Protein 1URS (pdb70)

B-factor: mean 20.94, std 7.64, range [1.39, 60.78]

Organism: Alicyclobacillus acidocaldarius subsp. acidocaldarius (NCBI:txid1388)

Radius of gyration: 27.1 Å; Cα contacts (8 Å, |Δi|>4): 1471; chains: 2; bounding box: 54×72×72 Å

Sequence (731 aa):
QTITVWSWQTGPELQDVKQIAAQWAKAHGDKVIVVDQSSNPKGFQFYATAARTGKGPDVVFGMPHDNNGVFAEEGLMAPVPSGVLNTGLYAPNTIDAIKVNGTMYSVPVSVQVAAIYYNKKLVPQPPQTWAEFVKDANAHGFMYDQANLYFDYAIIGGYGGYVFKDNNGTLDPNNIGLDTPGAVQAYTLMRDMVSKYHWMTPSTNGSIAKAEFLAGKIGMYVSGPWDTADIEKAKIDFGVTPWPTLPNGKHATPFLGVITAFVNKESKTQAADWSLVQALTSAQAQQMYFRDSQQIPALLSVQRSSAVQSSPTFKAFVEQLRYAVPMPNIPQMQAVWQAMSILQNIIAGKVSPEQGAKDFVQNIQKTITVWSWQTGPELQDVKQIAAQWAKAHGDKVIVVDQSSNPKGFQFYATAARTGKGPDVVFGMPHDNNGVFAEEGLMAPVPSGVLNTGLYAPNTIDAIKVNGTMYSVPVSVQVAAIYYNKKLVPQPPQTWAEFVKDANAHGFMYDQANLYFDYAIIGGYGGYVFKDNNGTLDPNNIGLDTPGAVQAYTLMRDMVSKYHWMTPSTNGSIAKAEFLAGKIGMYVSGPWDTADIEKAKIDFGVTPWPTLPNGKHATPFLGVITAFVNKESKTQAADWSLVQALTSAQAQQMYFRDSQQIPALLSVQRSSAVQSSPTFKAFVEQLRYAVPMPNIPQMQAVWQAMSILQNIIAGKVSPEQGAKDFVQNIQK

Solvent-accessible surface area: 29955 Å² total

Structure (mmCIF, N/CA/C/O backbone):
data_1URS
#
_entry.id   1URS
#
_cell.length_a   49.180
_cell.length_b   70.530
_cell.length_c   104.060
_cell.angle_alpha   90.00
_cell.angle_beta   96.98
_cell.angle_gamma   90.00
#
_symmetry.space_group_name_H-M   'P 1 21 1'
#
loop_
_entity.id
_entity.type
_entity.pdbx_description
1 polymer 'MALTOSE-BINDING PROTEIN'
2 branched alpha-D-glucopyranose-(1-4)-alpha-D-glucopyranose-(1-4)-alpha-D-glucopyranose
3 water water
#
loop_
_atom_site.group_PDB
_atom_site.id
_atom_site.type_symbol
_atom_site.label_atom_id
_atom_site.label_alt_id
_atom_site.label_comp_id
_atom_site.label_asym_id
_atom_site.label_entity_id
_atom_site.label_seq_id
_atom_site.pdbx_PDB_ins_code
_atom_site.Cartn_x
_atom_site.Cartn_y
_atom_site.Cartn_z
_atom_site.occupancy
_atom_site.B_iso_or_equiv
_atom_site.auth_seq_id
_atom_site.auth_comp_id
_atom_site.auth_asym_id
_atom_site.auth_atom_id
_atom_site.pdbx_PDB_model_num
ATOM 1 N N . GLN A 1 30 ? 19.912 33.408 7.450 1.00 38.63 30 GLN A N 1
ATOM 2 C CA . GLN A 1 30 ? 19.532 33.399 8.891 1.00 37.57 30 GLN A CA 1
ATOM 3 C C . GLN A 1 30 ? 19.895 32.061 9.529 1.00 35.60 30 GLN A C 1
ATOM 4 O O . GLN A 1 30 ? 21.060 31.807 9.836 1.00 35.35 30 GLN A O 1
ATOM 10 N N . THR A 1 31 ? 18.893 31.207 9.722 1.00 32.57 31 THR A N 1
ATOM 11 C CA . THR A 1 31 ? 19.117 29.900 10.327 1.00 29.26 31 THR A CA 1
ATOM 12 C C . THR A 1 31 ? 18.291 28.795 9.677 1.00 26.35 31 THR A C 1
ATOM 13 O O . THR A 1 31 ? 17.144 29.004 9.286 1.00 25.93 31 THR A O 1
ATOM 17 N N . ILE A 1 32 ? 18.898 27.621 9.561 1.00 21.49 32 ILE A N 1
ATOM 18 C CA . ILE A 1 32 ? 18.239 26.450 9.001 1.00 18.82 32 ILE A CA 1
ATOM 19 C C .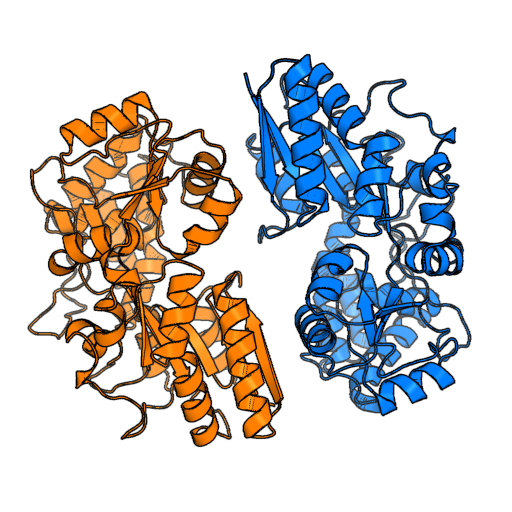 ILE A 1 32 ? 18.131 25.440 10.136 1.00 17.05 32 ILE A C 1
ATOM 20 O O . ILE A 1 32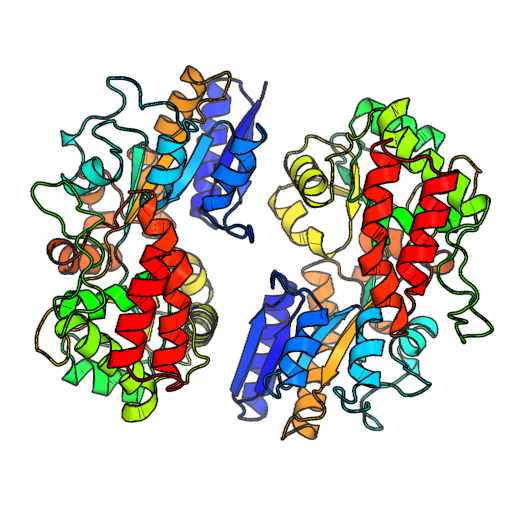 ? 19.105 25.185 10.837 1.00 17.39 32 ILE A O 1
ATOM 25 N N . THR A 1 33 ? 16.944 24.877 10.325 1.00 14.22 33 THR A N 1
ATOM 26 C CA . THR A 1 33 ? 16.741 23.912 11.394 1.00 14.64 33 THR A CA 1
ATOM 27 C C . THR A 1 33 ? 16.608 22.495 10.874 1.00 14.50 33 THR A C 1
ATOM 28 O O . THR A 1 33 ? 15.847 22.222 9.944 1.00 15.50 33 THR A O 1
ATOM 32 N N . VAL A 1 34 ? 17.379 21.606 11.484 1.00 13.43 34 VAL A N 1
ATOM 33 C CA . VAL A 1 34 ? 17.371 20.194 11.142 1.00 14.29 34 VAL A CA 1
ATOM 34 C C . VAL A 1 34 ? 16.848 19.405 12.335 1.00 13.65 34 VAL A C 1
ATOM 35 O O . VAL A 1 34 ? 17.275 19.631 13.466 1.00 15.31 34 VAL A O 1
ATOM 39 N N . TRP A 1 35 ? 15.904 18.504 12.093 1.00 13.75 35 TRP A N 1
ATOM 40 C CA . TRP A 1 35 ? 15.405 17.649 13.168 1.00 14.46 35 TRP A CA 1
ATOM 41 C C . TRP A 1 35 ? 15.963 16.271 12.881 1.00 14.72 35 TRP A C 1
ATOM 42 O O . TRP A 1 35 ? 15.723 15.713 11.806 1.00 14.98 35 TRP A O 1
ATOM 53 N N . SER A 1 36 ? 16.717 15.733 13.830 1.00 13.21 36 SER A N 1
ATOM 54 C CA . SER A 1 36 ? 17.303 14.412 13.669 1.00 14.11 36 SER A CA 1
ATOM 55 C C . SER A 1 36 ? 16.673 13.388 14.595 1.00 15.41 36 SER A C 1
ATOM 56 O O . SER A 1 36 ? 16.519 13.627 15.795 1.00 14.16 36 SER A O 1
ATOM 59 N N . TRP A 1 37 ? 16.304 12.243 14.037 1.00 14.76 37 TRP A N 1
ATOM 60 C CA . TRP A 1 37 ? 15.749 11.178 14.851 1.00 14.46 37 TRP A CA 1
ATOM 61 C C . TRP A 1 37 ? 16.845 10.165 15.166 1.00 16.36 37 TRP A C 1
ATOM 62 O O . TRP A 1 37 ? 16.590 9.110 15.746 1.00 16.73 37 TRP A O 1
ATOM 73 N N . GLN A 1 38 ? 18.069 10.493 14.765 1.00 15.79 38 GLN A N 1
ATOM 74 C CA . GLN A 1 38 ? 19.218 9.653 15.070 1.00 16.98 38 GLN A CA 1
ATOM 75 C C . GLN A 1 38 ? 19.946 10.417 16.171 1.00 19.07 38 GLN A C 1
ATOM 76 O O . GLN A 1 38 ? 20.064 11.644 16.112 1.00 20.06 38 GLN A O 1
ATOM 82 N N . THR A 1 39 ? 20.417 9.702 17.182 1.00 18.40 39 THR A N 1
ATOM 83 C CA . THR A 1 39 ? 21.096 10.341 18.299 1.00 20.12 39 THR A CA 1
ATOM 84 C C . THR A 1 39 ? 22.490 9.764 18.511 1.00 19.57 39 THR A C 1
ATOM 85 O O . THR A 1 39 ? 23.035 9.099 17.635 1.00 19.91 39 THR A O 1
ATOM 89 N N . GLY A 1 40 ? 23.069 10.041 19.674 1.00 19.87 40 GLY A N 1
ATOM 90 C CA . GLY A 1 40 ? 24.390 9.525 19.982 1.00 20.62 40 GLY A CA 1
ATOM 91 C C . GLY A 1 40 ? 25.482 9.994 19.041 1.00 20.31 40 GLY A C 1
ATOM 92 O O . GLY A 1 40 ? 25.439 11.123 18.543 1.00 21.22 40 GLY A O 1
ATOM 93 N N . PRO A 1 41 ? 26.484 9.141 18.777 1.00 20.27 41 PRO A N 1
ATOM 94 C CA . PRO A 1 41 ? 27.616 9.442 17.894 1.00 20.61 41 PRO A CA 1
ATOM 95 C C . PRO A 1 41 ? 27.213 9.928 16.508 1.00 20.24 41 PRO A C 1
ATOM 96 O O . PRO A 1 41 ? 27.842 10.835 15.961 1.00 19.84 41 PRO A O 1
ATOM 100 N N . GLU A 1 42 ? 26.165 9.336 15.937 1.00 19.01 42 GLU A N 1
ATOM 101 C CA . GLU A 1 42 ? 25.737 9.751 14.610 1.00 19.74 42 GLU A CA 1
ATOM 102 C C . GLU A 1 42 ? 25.261 11.198 14.624 1.00 19.45 42 GLU A C 1
ATOM 103 O O . GLU A 1 42 ? 25.507 11.942 13.673 1.00 18.02 42 GLU A O 1
ATOM 109 N N . LEU A 1 43 ? 24.580 11.595 15.697 1.00 19.29 43 LEU A N 1
ATOM 110 C CA . LEU A 1 43 ? 24.094 12.966 15.823 1.00 18.65 43 LEU A CA 1
ATOM 111 C C . LEU A 1 43 ? 25.290 13.906 15.919 1.00 18.90 43 LEU A C 1
ATOM 112 O O . LEU A 1 43 ? 25.270 15.011 15.374 1.00 17.99 43 LEU A O 1
ATOM 117 N N . GLN A 1 44 ? 26.332 13.471 16.620 1.00 19.24 44 GLN A N 1
ATOM 118 C CA . GLN A 1 44 ? 27.526 14.294 16.746 1.00 20.31 44 GLN A CA 1
ATOM 119 C C . GLN A 1 44 ? 28.102 14.530 15.358 1.00 19.16 44 GLN A C 1
ATOM 120 O O . GLN A 1 44 ? 28.531 15.639 15.044 1.00 18.65 44 GLN A O 1
ATOM 126 N N . ASP A 1 45 ? 28.101 13.488 14.525 1.00 18.46 45 ASP A N 1
ATOM 127 C CA . ASP A 1 45 ? 28.619 13.604 13.165 1.00 18.52 45 ASP A CA 1
ATOM 128 C C . ASP A 1 45 ? 27.754 14.547 12.338 1.00 17.39 45 ASP A C 1
ATOM 129 O O . ASP A 1 45 ? 28.268 15.348 11.557 1.00 15.08 45 ASP A O 1
ATOM 134 N N . VAL A 1 46 ? 26.439 14.438 12.497 1.00 15.54 46 VAL A N 1
ATOM 135 C CA . VAL A 1 46 ? 25.516 15.304 11.773 1.00 15.45 46 VAL A CA 1
ATOM 136 C C . VAL A 1 46 ? 25.821 16.759 12.138 1.00 15.62 46 VAL A C 1
ATOM 137 O O . VAL A 1 46 ? 25.863 17.630 11.273 1.00 15.36 46 VAL A O 1
ATOM 141 N N . LYS A 1 47 ? 26.042 17.019 13.422 1.00 16.40 47 LYS A N 1
ATOM 142 C CA . LYS A 1 47 ? 26.343 18.378 13.866 1.00 16.00 47 LYS A CA 1
ATOM 143 C C . LYS A 1 47 ? 27.667 18.868 13.295 1.00 16.39 47 LYS A C 1
ATOM 144 O O . LYS A 1 47 ? 27.796 20.032 12.904 1.00 16.28 47 LYS A O 1
ATOM 150 N N . GLN A 1 48 ? 28.649 17.978 13.238 1.00 15.34 48 GLN A N 1
ATOM 151 C CA . GLN A 1 48 ? 29.960 18.319 12.706 1.00 16.19 48 GLN A CA 1
ATOM 152 C C . GLN A 1 48 ? 29.854 18.666 11.221 1.00 14.78 48 GLN A C 1
ATOM 153 O O . GLN A 1 48 ? 30.384 19.678 10.772 1.00 15.65 48 GLN A O 1
ATOM 159 N N . ILE A 1 49 ? 29.154 17.824 10.465 1.00 14.56 49 ILE A N 1
ATOM 160 C CA . ILE A 1 49 ? 28.974 18.044 9.035 1.00 14.27 49 ILE A CA 1
ATOM 161 C C . ILE A 1 49 ? 28.189 19.324 8.776 1.00 14.83 49 ILE A C 1
ATOM 162 O O . ILE A 1 49 ? 28.529 20.093 7.876 1.00 14.44 49 ILE A O 1
ATOM 167 N N . ALA A 1 50 ? 27.139 19.545 9.561 1.00 13.68 50 ALA A N 1
ATOM 168 C CA . ALA A 1 50 ? 26.313 20.740 9.409 1.00 14.91 50 ALA A CA 1
ATOM 169 C C . ALA A 1 50 ? 27.127 22.004 9.680 1.00 15.70 50 ALA A C 1
ATOM 170 O O . ALA A 1 50 ? 26.967 23.016 8.992 1.00 15.17 50 ALA A O 1
ATOM 172 N N . ALA A 1 51 ? 28.005 21.947 10.677 1.00 15.19 51 ALA A N 1
ATOM 173 C CA . ALA A 1 51 ? 28.832 23.105 11.010 1.00 14.34 51 ALA A CA 1
ATOM 174 C C . ALA A 1 51 ? 29.804 23.397 9.870 1.00 15.05 51 ALA A C 1
ATOM 175 O O . ALA A 1 51 ? 30.058 24.556 9.537 1.00 15.51 51 ALA A O 1
ATOM 177 N N . GLN A 1 52 ? 30.337 22.342 9.262 1.00 16.27 52 GLN A N 1
ATOM 178 C CA . GLN A 1 52 ? 31.267 22.486 8.149 1.00 17.26 52 GLN A CA 1
ATOM 179 C C . GLN A 1 52 ? 30.535 23.090 6.949 1.00 16.75 52 GLN A C 1
ATOM 180 O O . GLN A 1 52 ? 31.104 23.888 6.195 1.00 16.59 52 GLN A O 1
ATOM 186 N N . TRP A 1 53 ? 29.272 22.703 6.782 1.00 14.42 53 TRP A N 1
ATOM 187 C CA . TRP A 1 53 ? 28.436 23.201 5.693 1.00 14.70 53 TRP A CA 1
ATOM 188 C C . TRP A 1 53 ? 28.175 24.694 5.917 1.00 15.48 53 TRP A C 1
ATOM 189 O O . TRP A 1 53 ? 28.303 25.502 4.995 1.00 15.12 53 TRP A O 1
ATOM 200 N N . ALA A 1 54 ? 27.819 25.053 7.146 1.00 15.41 54 ALA A N 1
ATOM 201 C CA . ALA A 1 54 ? 27.530 26.444 7.489 1.00 16.52 54 ALA A CA 1
ATOM 202 C C . ALA A 1 54 ? 28.756 27.335 7.311 1.00 17.40 54 ALA A C 1
ATOM 203 O O . ALA A 1 54 ? 28.632 28.527 7.026 1.00 17.21 54 ALA A O 1
ATOM 205 N N . LYS A 1 55 ? 29.939 26.758 7.479 1.00 17.88 55 LYS A N 1
ATOM 206 C CA . LYS A 1 55 ? 31.177 27.515 7.331 1.00 20.69 55 LYS A CA 1
ATOM 207 C C . LYS A 1 55 ? 31.299 28.035 5.901 1.00 19.49 55 LYS A C 1
ATOM 208 O O . LYS A 1 55 ? 31.840 29.119 5.662 1.00 20.76 55 LYS A O 1
ATOM 214 N N . ALA A 1 56 ? 30.782 27.260 4.954 1.00 17.58 56 ALA A N 1
ATOM 215 C CA . ALA A 1 56 ? 30.831 27.627 3.547 1.00 16.68 56 ALA A CA 1
ATOM 216 C C . ALA A 1 56 ? 29.608 28.423 3.098 1.00 15.30 56 ALA A C 1
ATOM 217 O O . ALA A 1 56 ? 29.728 29.385 2.337 1.00 16.68 56 ALA A O 1
ATOM 219 N N . HIS A 1 57 ? 28.434 28.037 3.582 1.00 13.78 57 HIS A N 1
ATOM 220 C CA . HIS A 1 57 ? 27.194 28.690 3.174 1.00 13.81 57 HIS A CA 1
ATOM 221 C C . HIS A 1 57 ? 26.769 29.916 3.973 1.00 14.97 57 HIS A C 1
ATOM 222 O O . HIS A 1 57 ? 26.004 30.743 3.471 1.00 15.25 57 HIS A O 1
ATOM 229 N N . GLY A 1 58 ? 27.249 30.026 5.209 1.00 14.77 58 GLY A N 1
ATOM 230 C CA . GLY A 1 58 ? 26.923 31.182 6.028 1.00 17.22 58 GLY A CA 1
ATOM 231 C C . GLY A 1 58 ? 25.692 31.056 6.905 1.00 20.20 58 GLY A C 1
ATOM 232 O O . GLY A 1 58 ? 25.603 31.700 7.951 1.00 21.39 58 GLY A O 1
ATOM 233 N N . ASP A 1 59 ? 24.739 30.236 6.477 1.00 23.95 59 ASP A N 1
ATOM 234 C CA . ASP A 1 59 ? 23.505 30.029 7.225 1.00 27.60 59 ASP A CA 1
ATOM 235 C C . ASP A 1 59 ? 23.804 29.239 8.493 1.00 28.36 59 ASP A C 1
ATOM 236 O O . ASP A 1 59 ? 24.460 28.199 8.439 1.00 30.59 59 ASP A O 1
ATOM 241 N N . LYS A 1 60 ? 23.328 29.733 9.632 1.00 28.32 60 LYS A N 1
ATOM 242 C CA . LYS A 1 60 ? 23.538 29.050 10.903 1.00 27.02 60 LYS A CA 1
ATOM 243 C C . LYS A 1 60 ? 22.620 27.829 10.936 1.00 24.11 60 LYS A C 1
ATOM 244 O O . LYS A 1 60 ? 21.425 27.945 10.670 1.00 26.34 60 LYS A O 1
ATOM 250 N N . VAL A 1 61 ? 23.171 26.660 11.251 1.00 21.22 61 VAL A N 1
ATOM 251 C CA . VAL A 1 61 ? 22.360 25.446 11.287 1.00 19.64 61 VAL A CA 1
ATOM 252 C C . VAL A 1 61 ? 22.113 24.950 12.707 1.00 18.74 61 VAL A C 1
ATOM 253 O O . VAL A 1 61 ? 23.047 24.754 13.482 1.00 20.06 61 VAL A O 1
ATOM 257 N N . ILE A 1 62 ? 20.840 24.760 13.035 1.00 17.02 62 ILE A N 1
ATOM 258 C CA . ILE A 1 62 ? 20.431 24.265 14.341 1.00 17.72 62 ILE A CA 1
ATOM 259 C C . ILE A 1 62 ? 20.015 22.812 14.159 1.00 17.76 62 ILE A C 1
ATOM 260 O O . ILE A 1 62 ? 19.184 22.511 13.308 1.00 17.35 62 ILE A O 1
ATOM 265 N N . VAL A 1 63 ? 20.603 21.917 14.945 1.00 16.72 63 VAL A N 1
ATOM 266 C CA . VAL A 1 63 ? 20.269 20.500 14.860 1.00 16.91 63 VAL A CA 1
ATOM 267 C C . VAL A 1 63 ? 19.582 20.088 16.153 1.00 16.90 63 VAL A C 1
ATOM 268 O O . VAL A 1 63 ? 20.173 20.170 17.233 1.00 19.87 63 VAL A O 1
ATOM 272 N N . VAL A 1 64 ? 18.329 19.660 16.032 1.00 16.68 64 VAL A N 1
ATOM 273 C CA . VAL A 1 64 ? 17.523 19.246 17.174 1.00 16.66 64 VAL A CA 1
ATOM 274 C C . VAL A 1 64 ? 17.402 17.725 17.248 1.00 16.73 64 VAL A C 1
ATOM 275 O O . VAL A 1 64 ? 17.119 17.077 16.242 1.00 15.87 64 VAL A O 1
ATOM 279 N N . ASP A 1 65 ? 17.613 17.164 18.437 1.00 16.92 65 ASP A N 1
ATOM 280 C CA . ASP A 1 65 ? 17.510 15.717 18.643 1.00 16.83 65 ASP A CA 1
ATOM 281 C C . ASP A 1 65 ? 16.063 15.359 18.992 1.00 17.32 65 ASP A C 1
ATOM 282 O O . ASP A 1 65 ? 15.583 15.676 20.083 1.00 19.53 65 ASP A O 1
ATOM 287 N N . GLN A 1 66 ? 15.368 14.705 18.064 1.00 16.78 66 GLN A N 1
ATOM 288 C CA . GLN A 1 66 ? 13.973 14.314 18.275 1.00 17.75 66 GLN A CA 1
ATOM 289 C C . GLN A 1 66 ? 13.830 12.825 18.574 1.00 18.32 66 GLN A C 1
ATOM 290 O O . GLN A 1 66 ? 12.713 12.312 18.660 1.00 19.63 66 GLN A O 1
ATOM 296 N N . SER A 1 67 ? 14.954 12.139 18.745 1.00 18.77 67 SER A N 1
ATOM 297 C CA . SER A 1 67 ? 14.933 10.697 18.988 1.00 21.44 67 SER A CA 1
ATOM 298 C C . SER A 1 67 ? 14.127 10.250 20.205 1.00 24.46 67 SER A C 1
ATOM 299 O O . SER A 1 67 ? 13.629 9.124 20.238 1.00 26.54 67 SER A O 1
ATOM 302 N N . SER A 1 68 ? 13.994 11.123 21.198 1.00 26.16 68 SER A N 1
ATOM 303 C CA . SER A 1 68 ? 13.255 10.781 22.410 1.00 28.41 68 SER A CA 1
ATOM 304 C C . SER A 1 68 ? 11.887 11.442 22.512 1.00 27.98 68 SER A C 1
ATOM 305 O O . SER A 1 68 ? 11.212 11.323 23.536 1.00 28.78 68 SER A O 1
ATOM 308 N N . ASN A 1 69 ? 11.475 12.135 21.455 1.00 28.22 69 ASN A N 1
ATOM 309 C CA . ASN A 1 69 ? 10.179 12.801 21.452 1.00 27.63 69 ASN A CA 1
ATOM 310 C C . ASN A 1 69 ? 9.084 11.757 21.664 1.00 28.17 69 ASN A C 1
ATOM 311 O O . ASN A 1 69 ? 9.018 10.758 20.949 1.00 26.24 69 ASN A O 1
ATOM 316 N N . PRO A 1 70 ? 8.203 11.981 22.652 1.00 28.91 70 PRO A N 1
ATOM 317 C CA . PRO A 1 70 ? 7.119 11.037 22.938 1.00 29.19 70 PRO A CA 1
ATOM 318 C C . PRO A 1 70 ? 6.152 10.822 21.774 1.00 28.58 70 PRO A C 1
ATOM 319 O O . PRO A 1 70 ? 5.523 9.768 21.675 1.00 28.60 70 PRO A O 1
ATOM 323 N N . LYS A 1 71 ? 6.036 11.818 20.900 1.00 27.82 71 LYS A N 1
ATOM 324 C CA . LYS A 1 71 ? 5.142 11.727 19.749 1.00 27.76 71 LYS A CA 1
ATOM 325 C C . LYS A 1 71 ? 5.688 10.817 18.648 1.00 26.13 71 LYS A C 1
ATOM 326 O O . LYS A 1 71 ? 5.004 10.561 17.656 1.00 27.16 71 LYS A O 1
ATOM 332 N N . GLY A 1 72 ? 6.920 10.344 18.825 1.00 23.97 72 GLY A N 1
ATOM 333 C CA . GLY A 1 72 ? 7.531 9.449 17.855 1.00 21.90 72 GLY A CA 1
ATOM 334 C C . GLY A 1 72 ? 7.918 10.051 16.514 1.00 18.33 72 GLY A C 1
ATOM 335 O O . GLY A 1 72 ? 8.021 11.267 16.360 1.00 19.09 72 GLY A O 1
ATOM 336 N N . PHE A 1 73 ? 8.137 9.179 15.535 1.00 16.90 73 PHE A N 1
ATOM 337 C CA . PHE A 1 73 ? 8.519 9.608 14.195 1.00 15.25 73 PHE A CA 1
ATOM 338 C C . PHE A 1 73 ? 7.450 10.474 13.541 1.00 14.83 73 PHE A C 1
ATOM 339 O O . PHE A 1 73 ? 7.765 11.398 12.793 1.00 14.68 73 PHE A O 1
ATOM 347 N N . GLN A 1 74 ? 6.184 10.178 13.818 1.00 16.00 74 GLN A N 1
ATOM 348 C CA . GLN A 1 74 ? 5.098 10.943 13.219 1.00 17.06 74 GLN A CA 1
ATOM 349 C C . GLN A 1 74 ? 4.961 12.356 13.768 1.00 17.98 74 GLN A C 1
ATOM 350 O O . GLN A 1 74 ? 4.108 13.122 13.309 1.00 17.87 74 GLN A O 1
ATOM 356 N N . PHE A 1 75 ? 5.805 12.713 14.733 1.00 18.71 75 PHE A N 1
ATOM 357 C CA . PHE A 1 75 ? 5.753 14.056 15.290 1.00 18.82 75 PHE A CA 1
ATOM 358 C C . PHE A 1 75 ? 6.022 15.066 14.180 1.00 18.85 75 PHE A C 1
ATOM 359 O O . PHE A 1 75 ? 5.555 16.201 14.242 1.00 19.37 75 PHE A O 1
ATOM 367 N N . TYR A 1 76 ? 6.782 14.662 13.161 1.00 17.09 76 TYR A N 1
ATOM 368 C CA . TYR A 1 76 ? 7.047 15.580 12.060 1.00 15.44 76 TYR A CA 1
ATOM 369 C C . TYR A 1 76 ? 5.730 16.082 11.464 1.00 17.26 76 TYR A C 1
ATOM 370 O O . TYR A 1 76 ? 5.578 17.276 11.193 1.00 17.75 76 TYR A O 1
ATOM 379 N N . ALA A 1 77 ? 4.785 15.168 11.255 1.00 17.66 77 ALA A N 1
ATOM 380 C CA . ALA A 1 77 ? 3.484 15.520 10.688 1.00 19.19 77 ALA A CA 1
ATOM 381 C C . ALA A 1 77 ? 2.730 16.432 11.649 1.00 20.66 77 ALA A C 1
ATOM 382 O O . ALA A 1 77 ? 2.155 17.440 11.242 1.00 21.71 77 ALA A O 1
ATOM 384 N N . THR A 1 78 ? 2.739 16.073 12.926 1.00 21.26 78 THR A N 1
ATOM 385 C CA . THR A 1 78 ? 2.071 16.870 13.946 1.00 23.43 78 THR A CA 1
ATOM 386 C C . THR A 1 78 ? 2.545 18.319 13.863 1.00 23.33 78 THR A C 1
ATOM 387 O O . THR A 1 78 ? 1.735 19.247 13.800 1.00 24.60 78 THR A O 1
ATOM 391 N N . ALA A 1 79 ? 3.862 18.507 13.845 1.00 21.98 79 ALA A N 1
ATOM 392 C CA . ALA A 1 79 ? 4.446 19.842 13.783 1.00 22.43 79 ALA A CA 1
ATOM 393 C C . ALA A 1 79 ? 4.234 20.526 12.440 1.00 23.27 79 ALA A C 1
ATOM 394 O O . ALA A 1 79 ? 3.806 21.678 12.384 1.00 23.64 79 ALA A O 1
ATOM 396 N N . ALA A 1 80 ? 4.542 19.822 11.357 1.00 23.11 80 ALA A N 1
ATOM 397 C CA . ALA A 1 80 ? 4.393 20.388 10.023 1.00 24.62 80 ALA A CA 1
ATOM 398 C C . ALA A 1 80 ? 2.956 20.806 9.723 1.00 25.80 80 ALA A C 1
ATOM 399 O O . ALA A 1 80 ? 2.729 21.809 9.048 1.00 26.62 80 ALA A O 1
ATOM 401 N N . ARG A 1 81 ? 1.990 20.041 10.227 1.00 26.16 81 ARG A N 1
ATOM 402 C CA . ARG A 1 81 ? 0.572 20.340 10.010 1.00 28.32 81 ARG A CA 1
ATOM 403 C C . ARG A 1 81 ? 0.174 21.725 10.511 1.00 29.18 81 ARG A C 1
ATOM 404 O O . ARG A 1 81 ? -0.758 22.335 9.988 1.00 29.83 81 ARG A O 1
ATOM 412 N N . THR A 1 82 ? 0.874 22.215 11.528 1.00 29.91 82 THR A N 1
ATOM 413 C CA . THR A 1 82 ? 0.568 23.527 12.090 1.00 30.30 82 THR A CA 1
ATOM 414 C C . THR A 1 82 ? 1.582 24.573 11.644 1.00 30.08 82 THR A C 1
ATOM 415 O O . THR A 1 82 ? 1.591 25.697 12.147 1.00 30.49 82 THR A O 1
ATOM 419 N N . GLY A 1 83 ? 2.438 24.193 10.700 1.00 29.07 83 GLY A N 1
ATOM 420 C CA . GLY A 1 83 ? 3.445 25.110 10.199 1.00 28.00 83 GLY A CA 1
ATOM 421 C C . GLY A 1 83 ? 4.594 25.347 11.161 1.00 27.49 83 GLY A C 1
ATOM 422 O O . GLY A 1 83 ? 5.278 26.368 11.077 1.00 27.39 83 GLY A O 1
ATOM 423 N N . LYS A 1 84 ? 4.823 24.403 12.069 1.00 25.87 84 LYS A N 1
ATOM 424 C CA . LYS A 1 84 ? 5.899 24.535 13.043 1.00 26.51 84 LYS A CA 1
ATOM 425 C C . LYS A 1 84 ? 6.981 23.475 12.856 1.00 25.07 84 LYS A C 1
ATOM 426 O O . LYS A 1 84 ? 7.709 23.146 13.793 1.00 23.96 84 LYS A O 1
ATOM 432 N N . GLY A 1 85 ? 7.088 22.947 11.641 1.00 22.84 85 GLY A N 1
ATOM 433 C CA . GLY A 1 85 ? 8.090 21.933 11.377 1.00 21.51 85 GLY A CA 1
ATOM 434 C C . GLY A 1 85 ? 9.457 22.512 11.062 1.00 19.38 85 GLY A C 1
ATOM 435 O O . GLY A 1 85 ? 9.609 23.724 10.899 1.00 20.30 85 GLY A O 1
ATOM 436 N N . PRO A 1 86 ? 10.485 21.659 10.975 1.00 17.88 86 PRO A N 1
ATOM 437 C CA . PRO A 1 86 ? 11.851 22.084 10.674 1.00 16.38 86 PRO A CA 1
ATOM 438 C C . PRO A 1 86 ? 12.025 22.287 9.169 1.00 15.78 86 PRO A C 1
ATOM 439 O O . PRO A 1 86 ? 11.112 22.019 8.393 1.00 15.81 86 PRO A O 1
ATOM 443 N N . ASP A 1 87 ? 13.194 22.764 8.758 1.00 15.16 87 ASP A N 1
ATOM 444 C CA . ASP A 1 87 ? 13.464 22.940 7.332 1.00 14.17 87 ASP A CA 1
ATOM 445 C C . ASP A 1 87 ? 13.859 21.581 6.755 1.00 14.45 87 ASP A C 1
ATOM 446 O O . ASP A 1 87 ? 13.453 21.210 5.651 1.00 12.83 87 ASP A O 1
ATOM 451 N N . VAL A 1 88 ? 14.644 20.844 7.534 1.00 13.03 88 VAL A N 1
ATOM 452 C CA . VAL A 1 88 ? 15.167 19.547 7.122 1.00 12.67 88 VAL A CA 1
ATOM 453 C C . VAL A 1 88 ? 14.975 18.469 8.176 1.00 12.37 88 VAL A C 1
ATOM 454 O O . VAL A 1 88 ? 15.067 18.735 9.372 1.00 12.19 88 VAL A O 1
ATOM 458 N N . VAL A 1 89 ? 14.702 17.249 7.722 1.00 12.13 89 VAL A N 1
ATOM 459 C CA . VAL A 1 89 ? 14.570 16.114 8.622 1.00 10.70 89 VAL A CA 1
ATOM 460 C C . VAL A 1 89 ? 15.678 15.126 8.270 1.00 10.98 89 VAL A C 1
ATOM 461 O O . VAL A 1 89 ? 15.929 14.843 7.090 1.00 11.07 89 VAL A O 1
ATOM 465 N N . PHE A 1 90 ? 16.355 14.626 9.299 1.00 12.02 90 PHE A N 1
ATOM 466 C CA . PHE A 1 90 ? 17.423 13.649 9.120 1.00 11.48 90 PHE A CA 1
ATOM 467 C C . PHE A 1 90 ? 17.174 12.432 10.002 1.00 13.25 90 PHE A C 1
ATOM 468 O O . PHE A 1 90 ? 16.798 12.563 11.167 1.00 12.94 90 PHE A O 1
ATOM 476 N N . GLY A 1 91 ? 17.376 11.249 9.434 1.00 11.05 91 GLY A N 1
ATOM 477 C CA . GLY A 1 91 ? 17.229 10.022 10.199 1.00 11.06 91 GLY A CA 1
ATOM 478 C C . GLY A 1 91 ? 15.831 9.463 10.365 1.00 10.83 91 GLY A C 1
ATOM 479 O O . GLY A 1 91 ? 15.542 8.797 11.360 1.00 12.94 91 GLY A O 1
ATOM 480 N N . MET A 1 92 ? 14.976 9.696 9.376 1.00 10.63 92 MET A N 1
ATOM 481 C CA . MET A 1 92 ? 13.595 9.232 9.423 1.00 11.38 92 MET A CA 1
ATOM 482 C C . MET A 1 92 ? 13.400 7.890 8.716 1.0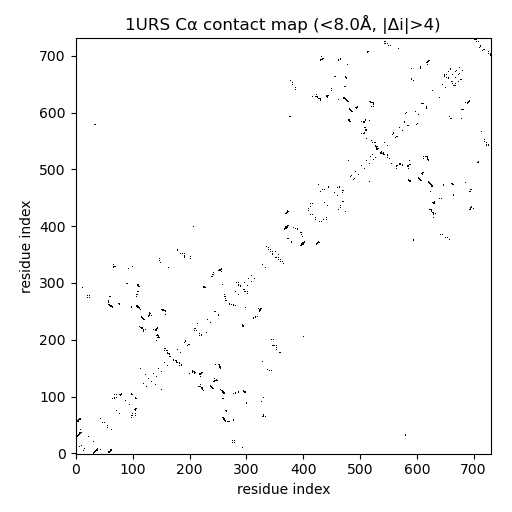0 10.28 92 MET A C 1
ATOM 483 O O . MET A 1 92 ? 13.726 7.764 7.537 1.00 10.39 92 MET A O 1
ATOM 488 N N . PRO A 1 93 ? 12.893 6.869 9.433 1.00 9.76 93 PRO A N 1
ATOM 489 C CA . PRO A 1 93 ? 12.671 5.562 8.790 1.00 10.16 93 PRO A CA 1
ATOM 490 C C . PRO A 1 93 ? 11.655 5.779 7.668 1.00 10.21 93 PRO A C 1
ATOM 491 O O . PRO A 1 93 ? 10.637 6.448 7.865 1.00 10.17 93 PRO A O 1
ATOM 495 N N . HIS A 1 94 ? 11.919 5.176 6.512 1.00 10.55 94 HIS A N 1
ATOM 496 C CA . HIS A 1 94 ? 11.115 5.377 5.311 1.00 11.00 94 HIS A CA 1
ATOM 497 C C . HIS A 1 94 ? 9.621 5.101 5.335 1.00 10.97 94 HIS A C 1
ATOM 498 O O . HIS A 1 94 ? 8.875 5.720 4.579 1.00 12.25 94 HIS A O 1
ATOM 505 N N . ASP A 1 95 ? 9.179 4.198 6.198 1.00 10.45 95 ASP A N 1
ATOM 506 C CA . ASP A 1 95 ? 7.757 3.880 6.238 1.00 12.20 95 ASP A CA 1
ATOM 507 C C . ASP A 1 95 ? 6.914 5.099 6.574 1.00 12.50 95 ASP A C 1
ATOM 508 O O . ASP A 1 95 ? 5.794 5.236 6.092 1.00 14.06 95 ASP A O 1
ATOM 513 N N . ASN A 1 96 ? 7.464 5.991 7.390 1.00 11.76 96 ASN A N 1
ATOM 514 C CA . ASN A 1 96 ? 6.754 7.189 7.824 1.00 12.10 96 ASN A CA 1
ATOM 515 C C . ASN A 1 96 ? 6.455 8.214 6.747 1.00 12.87 96 ASN A C 1
ATOM 516 O O . ASN A 1 96 ? 5.471 8.954 6.838 1.00 12.26 96 ASN A O 1
ATOM 521 N N . ASN A 1 97 ? 7.297 8.260 5.723 1.00 12.41 97 ASN A N 1
ATOM 522 C CA . ASN A 1 97 ? 7.139 9.262 4.682 1.00 12.57 97 ASN A CA 1
ATOM 523 C C . ASN A 1 97 ? 5.889 9.180 3.824 1.00 13.17 97 ASN A C 1
ATOM 524 O O . ASN A 1 97 ? 5.535 10.157 3.168 1.00 13.31 97 ASN A O 1
ATOM 529 N N . GLY A 1 98 ? 5.224 8.029 3.816 1.00 12.84 98 GLY A N 1
ATOM 530 C CA . GLY A 1 98 ? 3.995 7.916 3.043 1.00 14.27 98 GLY A CA 1
ATOM 531 C C . GLY A 1 98 ? 2.961 8.909 3.551 1.00 15.64 98 GLY A C 1
ATOM 532 O O . GLY A 1 98 ? 2.254 9.548 2.763 1.00 15.95 98 GLY A O 1
ATOM 533 N N . VAL A 1 99 ? 2.875 9.048 4.869 1.00 15.42 99 VAL A N 1
ATOM 534 C CA . VAL A 1 99 ? 1.939 9.985 5.480 1.00 14.40 99 VAL A CA 1
ATOM 535 C C . VAL A 1 99 ? 2.328 11.417 5.117 1.00 15.23 99 VAL A C 1
ATOM 536 O O . VAL A 1 99 ? 1.502 12.182 4.611 1.00 15.61 99 VAL A O 1
ATOM 540 N N . PHE A 1 100 ? 3.583 11.772 5.379 1.00 14.24 100 PHE A N 1
ATOM 541 C CA . PHE A 1 100 ? 4.079 13.117 5.103 1.00 13.92 100 PHE A CA 1
ATOM 542 C C . PHE A 1 100 ? 3.873 13.531 3.645 1.00 14.45 100 PHE A C 1
ATOM 543 O O . PHE A 1 100 ? 3.436 14.646 3.371 1.00 14.46 100 PHE A O 1
ATOM 551 N N . ALA A 1 101 ? 4.188 12.638 2.712 1.00 13.51 101 ALA A N 1
ATOM 552 C CA . ALA A 1 101 ? 4.047 12.937 1.292 1.00 15.57 101 ALA A CA 1
ATOM 553 C C . ALA A 1 101 ? 2.583 13.131 0.917 1.00 17.56 101 ALA A C 1
ATOM 554 O O . ALA A 1 101 ? 2.234 14.080 0.216 1.00 17.73 101 ALA A O 1
ATOM 556 N N . GLU A 1 102 ? 1.738 12.219 1.387 1.00 18.27 102 GLU A N 1
ATOM 557 C CA . GLU A 1 102 ? 0.304 12.273 1.119 1.00 22.58 102 GLU A CA 1
ATOM 558 C C . GLU A 1 102 ? -0.308 13.595 1.562 1.00 20.73 102 GLU A C 1
ATOM 559 O O . GLU A 1 102 ? -1.189 14.137 0.887 1.00 22.84 102 GLU A O 1
ATOM 565 N N . GLU A 1 103 ? 0.155 14.114 2.695 1.00 19.38 103 GLU A N 1
ATOM 566 C CA . GLU A 1 103 ? -0.374 15.366 3.216 1.00 20.81 103 GLU A CA 1
ATOM 567 C C . GLU A 1 103 ? 0.300 16.614 2.653 1.00 20.19 103 GLU A C 1
ATOM 568 O O . GLU A 1 103 ? -0.016 17.731 3.060 1.00 21.00 103 GLU A O 1
ATOM 574 N N . GLY A 1 104 ? 1.217 16.416 1.708 1.00 19.08 104 GLY A N 1
ATOM 575 C CA . GLY A 1 104 ? 1.915 17.528 1.081 1.00 17.91 104 GLY A CA 1
ATOM 576 C C . GLY A 1 104 ? 2.922 18.242 1.965 1.00 17.06 104 GLY A C 1
ATOM 577 O O . GLY A 1 104 ? 3.167 19.438 1.790 1.00 18.67 104 GLY A O 1
ATOM 578 N N . LEU A 1 105 ? 3.532 17.512 2.892 1.00 14.99 105 LEU A N 1
ATOM 579 C CA . LEU A 1 105 ? 4.497 18.101 3.813 1.00 14.04 105 LEU A CA 1
ATOM 580 C C . LEU A 1 105 ? 5.943 17.930 3.365 1.00 12.94 105 LEU A C 1
ATOM 581 O O . LEU A 1 105 ? 6.856 18.410 4.035 1.00 13.83 105 LEU A O 1
ATOM 586 N N . MET A 1 106 ? 6.148 17.258 2.236 1.00 12.34 106 MET A N 1
ATOM 587 C CA . MET A 1 106 ? 7.502 17.007 1.735 1.00 11.48 106 MET A CA 1
ATOM 588 C C . MET A 1 106 ? 7.755 17.603 0.361 1.00 11.54 106 MET A C 1
ATOM 589 O O . MET A 1 106 ? 6.918 17.502 -0.538 1.00 14.57 106 MET A O 1
ATOM 594 N N . ALA A 1 107 ? 8.922 18.211 0.188 1.00 11.91 107 ALA A N 1
ATOM 595 C CA . ALA A 1 107 ? 9.276 18.756 -1.109 1.00 11.70 107 ALA A CA 1
ATOM 596 C C . ALA A 1 107 ? 9.818 17.585 -1.927 1.00 12.88 107 ALA A C 1
ATOM 597 O O . ALA A 1 107 ? 10.646 16.822 -1.443 1.00 12.56 107 ALA A O 1
ATOM 599 N N . PRO A 1 108 ? 9.334 17.402 -3.162 1.00 12.56 108 PRO A N 1
ATOM 600 C CA . PRO A 1 108 ? 9.859 16.285 -3.956 1.00 13.14 108 PRO A CA 1
ATOM 601 C C . PRO A 1 108 ? 11.370 16.468 -4.159 1.00 13.31 108 PRO A C 1
ATOM 602 O O . PRO A 1 108 ? 11.858 17.598 -4.233 1.00 12.68 108 PRO A O 1
ATOM 606 N N . VAL A 1 109 ? 12.110 15.366 -4.237 1.00 11.91 109 VAL A N 1
ATOM 607 C CA . VAL A 1 109 ? 13.549 15.448 -4.456 1.00 12.22 109 VAL A CA 1
ATOM 608 C C . VAL A 1 109 ? 13.785 16.082 -5.830 1.00 14.21 109 VAL A C 1
ATOM 609 O O . VAL A 1 109 ? 13.233 15.630 -6.833 1.00 14.52 109 VAL A O 1
ATOM 613 N N . PRO A 1 110 ? 14.604 17.144 -5.895 1.00 15.19 110 PRO A N 1
ATOM 614 C CA . PRO A 1 110 ? 14.864 17.787 -7.187 1.00 16.82 110 PRO A CA 1
ATOM 615 C C . PRO A 1 110 ? 15.526 16.834 -8.172 1.00 19.62 110 PRO A C 1
ATOM 616 O O . PRO A 1 110 ? 16.290 15.950 -7.784 1.00 19.29 110 PRO A O 1
ATOM 620 N N . SER A 1 111 ? 15.231 17.022 -9.452 1.00 22.70 111 SER A N 1
ATOM 621 C CA . SER A 1 111 ? 15.799 16.175 -10.490 1.00 26.52 111 SER A CA 1
ATOM 622 C C . SER A 1 111 ? 17.320 16.154 -10.377 1.00 26.45 111 SER A C 1
ATOM 623 O O . SER A 1 111 ? 17.949 17.186 -10.166 1.00 27.38 111 SER A O 1
ATOM 626 N N . GLY A 1 112 ? 17.906 14.968 -10.493 1.00 28.12 112 GLY A N 1
ATOM 627 C CA . GLY A 1 112 ? 19.353 14.860 -10.418 1.00 28.40 112 GLY A CA 1
ATOM 628 C C . GLY A 1 112 ? 19.967 14.556 -9.062 1.00 28.43 112 GLY A C 1
ATOM 629 O O . GLY A 1 112 ? 20.976 13.853 -8.992 1.00 29.14 112 GLY A O 1
ATOM 630 N N . VAL A 1 113 ? 19.382 15.084 -7.989 1.00 25.95 113 VAL A N 1
ATOM 631 C CA . VAL A 1 113 ? 19.905 14.858 -6.642 1.00 25.28 113 VAL A CA 1
ATOM 632 C C . VAL A 1 113 ? 20.126 13.371 -6.357 1.00 23.13 113 VAL A C 1
ATOM 633 O O . VAL A 1 113 ? 21.065 12.995 -5.655 1.00 25.80 113 VAL A O 1
ATOM 637 N N . LEU A 1 114 ? 19.267 12.525 -6.911 1.00 21.98 114 LEU A N 1
ATOM 638 C CA . LEU A 1 114 ? 19.390 11.089 -6.707 1.00 20.83 114 LEU A CA 1
ATOM 639 C C . LEU A 1 114 ? 19.710 10.315 -7.973 1.00 21.50 114 LEU A C 1
ATOM 640 O O . LEU A 1 114 ? 19.078 10.511 -9.008 1.00 23.11 114 LEU A O 1
ATOM 645 N N . ASN A 1 115 ? 20.702 9.439 -7.874 1.00 20.87 115 ASN A N 1
ATOM 646 C CA . ASN A 1 115 ? 21.091 8.580 -8.981 1.00 21.77 115 ASN A CA 1
ATOM 647 C C . ASN A 1 115 ? 20.680 7.198 -8.499 1.00 21.02 115 ASN A C 1
ATOM 648 O O . ASN A 1 115 ? 21.370 6.593 -7.675 1.00 19.36 115 ASN A O 1
ATOM 653 N N . THR A 1 116 ? 19.551 6.707 -9.000 1.00 21.27 116 THR A N 1
ATOM 654 C CA . THR A 1 116 ? 19.034 5.408 -8.582 1.00 21.69 116 THR A CA 1
ATOM 655 C C . THR A 1 116 ? 20.028 4.260 -8.734 1.00 21.54 116 THR A C 1
ATOM 656 O O . THR A 1 116 ? 19.946 3.265 -8.017 1.00 21.42 116 THR A O 1
ATOM 660 N N . GLY A 1 117 ? 20.974 4.402 -9.656 1.00 21.43 117 GLY A N 1
ATOM 661 C CA . GLY A 1 117 ? 21.946 3.345 -9.870 1.00 20.95 117 GLY A CA 1
ATOM 662 C C . GLY A 1 117 ? 22.983 3.186 -8.771 1.00 20.15 117 GLY A C 1
ATOM 663 O O . GLY A 1 117 ? 23.738 2.216 -8.768 1.00 19.62 117 GLY A O 1
ATOM 664 N N . LEU A 1 118 ? 23.023 4.127 -7.834 1.00 17.75 118 LEU A N 1
ATOM 665 C CA . LEU A 1 118 ? 23.994 4.076 -6.745 1.00 16.66 118 LEU A CA 1
ATOM 666 C C . LEU A 1 118 ? 23.486 3.347 -5.505 1.00 14.81 118 LEU A C 1
ATOM 667 O O . LEU A 1 118 ? 24.184 3.280 -4.491 1.00 15.57 118 LEU A O 1
ATOM 672 N N . TYR A 1 119 ? 22.275 2.804 -5.598 1.00 14.54 119 TYR A N 1
ATOM 673 C CA . TYR A 1 119 ? 21.657 2.082 -4.492 1.00 15.33 119 TYR A CA 1
ATOM 674 C C . TYR A 1 119 ? 21.031 0.789 -4.982 1.00 14.42 119 TYR A C 1
ATOM 675 O O . TYR A 1 119 ? 20.816 0.603 -6.183 1.00 16.32 119 TYR A O 1
ATOM 684 N N . ALA A 1 120 ? 20.732 -0.102 -4.044 1.00 14.16 120 ALA A N 1
ATOM 685 C CA . ALA A 1 120 ? 20.054 -1.345 -4.380 1.00 13.94 120 ALA A CA 1
ATOM 686 C C . ALA A 1 120 ? 18.631 -0.922 -4.769 1.00 14.82 120 ALA A C 1
ATOM 687 O O . ALA A 1 120 ? 18.110 0.084 -4.267 1.00 14.51 120 ALA A O 1
ATOM 689 N N . PRO A 1 121 ? 17.987 -1.672 -5.674 1.00 14.38 121 PRO A N 1
ATOM 690 C CA . PRO A 1 121 ? 16.628 -1.366 -6.129 1.00 16.41 121 PRO A CA 1
ATOM 691 C C . PRO A 1 121 ? 15.625 -1.051 -5.026 1.00 14.75 121 PRO A C 1
ATOM 692 O O . PRO A 1 121 ? 14.917 -0.037 -5.089 1.00 13.16 121 PRO A O 1
ATOM 696 N N . ASN A 1 122 ? 15.553 -1.921 -4.024 1.00 14.58 122 ASN A N 1
ATOM 697 C CA . ASN A 1 122 ? 14.609 -1.736 -2.924 1.00 14.83 122 ASN A CA 1
ATOM 698 C C . ASN A 1 122 ? 14.855 -0.462 -2.130 1.00 13.76 122 ASN A C 1
ATOM 699 O O . ASN A 1 122 ? 13.927 0.102 -1.555 1.00 13.33 122 ASN A O 1
ATOM 704 N N . THR A 1 123 ? 16.102 -0.008 -2.093 1.00 12.42 123 THR A N 1
ATOM 705 C CA . THR A 1 123 ? 16.431 1.199 -1.347 1.00 12.53 123 THR A CA 1
ATOM 706 C C . THR A 1 123 ? 15.758 2.416 -1.963 1.00 13.72 123 THR A C 1
ATOM 707 O O . THR A 1 123 ? 15.238 3.270 -1.247 1.00 12.78 123 THR A O 1
ATOM 711 N N . ILE A 1 124 ? 15.769 2.497 -3.290 1.00 13.15 124 ILE A N 1
ATOM 712 C CA . ILE A 1 124 ? 15.130 3.614 -3.970 1.00 14.33 124 ILE A CA 1
ATOM 713 C C . ILE A 1 124 ? 13.613 3.465 -3.954 1.00 14.36 124 ILE A C 1
ATOM 714 O O . ILE A 1 124 ? 12.900 4.450 -3.791 1.00 13.14 124 ILE A O 1
ATOM 719 N N . ASP A 1 125 ? 13.107 2.245 -4.110 1.00 13.60 125 ASP A N 1
ATOM 720 C CA . ASP A 1 125 ? 11.660 2.052 -4.077 1.00 15.77 125 ASP A CA 1
ATOM 721 C C . ASP A 1 125 ? 11.124 2.534 -2.731 1.00 14.46 125 ASP A C 1
ATOM 722 O O . ASP A 1 125 ? 10.038 3.102 -2.655 1.00 13.89 125 ASP A O 1
ATOM 727 N N . ALA A 1 126 ? 11.906 2.312 -1.676 1.00 13.22 126 ALA A N 1
ATOM 728 C CA . ALA A 1 126 ? 11.520 2.692 -0.323 1.00 11.29 126 ALA A CA 1
ATOM 729 C C . ALA A 1 126 ? 11.329 4.192 -0.129 1.00 11.94 126 ALA A C 1
ATOM 730 O O . ALA A 1 126 ? 10.615 4.605 0.785 1.00 12.99 126 ALA A O 1
ATOM 732 N N . ILE A 1 127 ? 11.963 5.004 -0.971 1.00 11.48 127 ILE A N 1
ATOM 733 C CA . ILE A 1 127 ? 11.828 6.448 -0.824 1.00 11.50 127 ILE A CA 1
ATOM 734 C C . ILE A 1 127 ? 10.870 7.074 -1.829 1.00 11.23 127 ILE A C 1
ATOM 735 O O . ILE A 1 127 ? 10.703 8.293 -1.870 1.00 11.99 127 ILE A O 1
ATOM 740 N N . LYS A 1 128 ? 10.220 6.229 -2.622 1.00 13.02 128 LYS A N 1
ATOM 741 C CA . LYS A 1 128 ? 9.246 6.704 -3.595 1.00 13.10 128 LYS A CA 1
ATOM 742 C C . LYS A 1 128 ? 7.849 6.533 -3.012 1.00 14.33 128 LYS A C 1
ATOM 743 O O . LYS A 1 128 ? 7.550 5.508 -2.397 1.00 14.76 128 LYS A O 1
ATOM 749 N N . VAL A 1 129 ? 7.013 7.553 -3.175 1.00 13.83 129 VAL A N 1
ATOM 750 C CA . VAL A 1 129 ? 5.627 7.489 -2.723 1.00 15.44 129 VAL A CA 1
ATOM 751 C C . VAL A 1 129 ? 4.833 7.832 -3.973 1.00 15.47 129 VAL A C 1
ATOM 752 O O . VAL A 1 129 ? 5.015 8.905 -4.555 1.00 15.96 129 VAL A O 1
ATOM 756 N N . ASN A 1 130 ? 3.975 6.909 -4.402 1.00 17.07 130 ASN A N 1
ATOM 757 C CA . ASN A 1 130 ? 3.186 7.108 -5.615 1.00 19.07 130 ASN A CA 1
ATOM 758 C C . ASN A 1 130 ? 4.093 7.375 -6.818 1.00 19.36 130 ASN A C 1
ATOM 759 O O . ASN A 1 130 ? 3.754 8.167 -7.702 1.00 19.01 130 ASN A O 1
ATOM 764 N N . GLY A 1 131 ? 5.251 6.717 -6.841 1.00 17.80 131 GLY A N 1
ATOM 765 C CA . GLY A 1 131 ? 6.182 6.875 -7.944 1.00 18.24 131 GLY A CA 1
ATOM 766 C C . GLY A 1 131 ? 7.097 8.088 -7.898 1.00 17.17 131 GLY A C 1
ATOM 767 O O . GLY A 1 131 ? 7.974 8.239 -8.751 1.00 19.27 131 GLY A O 1
ATOM 768 N N . THR A 1 132 ? 6.909 8.954 -6.910 1.00 14.99 132 THR A N 1
ATOM 769 C CA . THR A 1 132 ? 7.737 10.150 -6.796 1.00 14.02 132 THR A CA 1
ATOM 770 C C . THR A 1 132 ? 8.768 10.012 -5.688 1.00 12.34 132 THR A C 1
ATOM 771 O O . THR A 1 132 ? 8.451 9.562 -4.593 1.00 12.43 132 THR A O 1
ATOM 775 N N . MET A 1 133 ? 10.005 10.400 -5.977 1.00 12.83 133 MET A N 1
ATOM 776 C CA . MET A 1 133 ? 11.057 10.321 -4.973 1.00 12.96 133 MET A CA 1
ATOM 777 C C . MET A 1 133 ? 10.890 11.496 -4.014 1.00 11.57 133 MET A C 1
ATOM 778 O O . MET A 1 133 ? 10.926 12.660 -4.427 1.00 12.42 133 MET A O 1
ATOM 783 N N . TYR A 1 134 ? 10.703 11.184 -2.734 1.00 10.25 134 TYR A N 1
ATOM 784 C CA . TYR A 1 134 ? 10.481 12.214 -1.719 1.00 11.78 134 TYR A CA 1
ATOM 785 C C . TYR A 1 134 ? 11.560 12.367 -0.661 1.00 11.19 134 TYR A C 1
ATOM 786 O O . TYR A 1 134 ? 11.510 13.299 0.141 1.00 11.78 134 TYR A O 1
ATOM 795 N N . SER A 1 135 ? 12.515 11.449 -0.623 1.00 10.35 135 SER A N 1
ATOM 796 C CA . SER A 1 135 ? 13.583 11.567 0.359 1.00 10.11 135 SER A CA 1
ATOM 797 C C . SER A 1 135 ? 14.850 10.902 -0.153 1.00 10.74 135 SER A C 1
ATOM 798 O O . SER A 1 135 ? 14.827 10.183 -1.154 1.00 11.13 135 SER A O 1
ATOM 801 N N . VAL A 1 136 ? 15.955 11.168 0.533 1.00 9.17 136 VAL A N 1
ATOM 802 C CA . VAL A 1 136 ? 17.259 10.631 0.172 1.00 11.45 136 VAL A CA 1
ATOM 803 C C . VAL A 1 136 ? 17.667 9.525 1.140 1.00 10.85 136 VAL A C 1
ATOM 804 O O . VAL A 1 136 ? 17.612 9.710 2.353 1.00 11.71 136 VAL A O 1
ATOM 808 N N . PRO A 1 137 ? 18.075 8.356 0.614 1.00 10.90 137 PRO A N 1
ATOM 809 C CA . PRO A 1 137 ? 18.488 7.255 1.494 1.00 11.28 137 PRO A CA 1
ATOM 810 C C . PRO A 1 137 ? 19.830 7.591 2.127 1.00 11.10 137 PRO A C 1
ATOM 811 O O . PRO A 1 137 ? 20.714 8.124 1.454 1.00 13.65 137 PRO A O 1
ATOM 815 N N . VAL A 1 138 ? 19.978 7.290 3.414 1.00 10.29 138 VAL A N 1
ATOM 816 C CA . VAL A 1 138 ? 21.245 7.532 4.084 1.00 12.44 138 VAL A CA 1
ATOM 817 C C . VAL A 1 138 ? 21.807 6.228 4.639 1.00 10.72 138 VAL A C 1
ATOM 818 O O . VAL A 1 138 ? 23.004 5.985 4.537 1.00 10.67 138 VAL A O 1
ATOM 822 N N . SER A 1 139 ? 20.942 5.387 5.206 1.00 10.61 139 SER A N 1
ATOM 823 C CA . SER A 1 139 ? 21.360 4.098 5.763 1.00 10.48 139 SER A CA 1
ATOM 824 C C . SER A 1 139 ? 20.319 3.027 5.469 1.00 10.75 139 SER A C 1
ATOM 825 O O . SER A 1 139 ? 19.152 3.335 5.200 1.00 11.27 139 SER A O 1
ATOM 828 N N . VAL A 1 140 ? 20.752 1.771 5.509 1.00 10.46 140 VAL A N 1
ATOM 829 C CA . VAL A 1 140 ? 19.852 0.635 5.334 1.00 9.85 140 VAL A CA 1
ATOM 830 C C . VAL A 1 140 ? 19.992 -0.198 6.602 1.00 9.68 140 VAL A C 1
ATOM 831 O O . VAL A 1 140 ? 21.100 -0.358 7.131 1.00 11.37 140 VAL A O 1
ATOM 835 N N . GLN A 1 141 ? 18.868 -0.718 7.089 1.00 10.47 141 GLN A N 1
ATOM 836 C CA . GLN A 1 141 ? 18.842 -1.475 8.334 1.00 11.00 141 GLN A CA 1
ATOM 837 C C . GLN A 1 141 ? 18.041 -2.764 8.282 1.00 11.10 141 GLN A C 1
ATOM 838 O O . GLN A 1 141 ? 16.952 -2.802 7.712 1.00 10.22 141 GLN A O 1
ATOM 844 N N . VAL A 1 142 ? 18.588 -3.811 8.894 1.00 9.78 142 VAL A N 1
ATOM 845 C CA . VAL A 1 142 ? 17.904 -5.101 9.012 1.00 9.93 142 VAL A CA 1
ATOM 846 C C . VAL A 1 142 ? 18.199 -5.596 10.431 1.00 9.96 142 VAL A C 1
ATOM 847 O O . VAL A 1 142 ? 19.360 -5.825 10.785 1.00 10.58 142 VAL A O 1
ATOM 851 N N . ALA A 1 143 ? 17.154 -5.738 11.248 1.00 9.73 143 ALA A N 1
ATOM 852 C CA . ALA A 1 143 ? 17.327 -6.204 12.624 1.00 10.74 143 ALA A CA 1
ATOM 853 C C . ALA A 1 143 ? 18.036 -7.555 12.659 1.00 10.23 143 ALA A C 1
ATOM 854 O O . ALA A 1 143 ? 17.856 -8.395 11.776 1.00 11.58 143 ALA A O 1
ATOM 856 N N . ALA A 1 144 ? 18.843 -7.755 13.694 1.00 11.68 144 ALA A N 1
ATOM 857 C CA . ALA A 1 144 ? 19.595 -8.988 13.833 1.00 12.05 144 ALA A CA 1
ATOM 858 C C . ALA A 1 144 ? 19.752 -9.337 15.295 1.00 11.31 144 ALA A C 1
ATOM 859 O O . ALA A 1 144 ? 19.335 -8.584 16.174 1.00 12.63 144 ALA A O 1
ATOM 861 N N . ILE A 1 145 ? 20.340 -10.499 15.546 1.00 11.71 145 ILE A N 1
ATOM 862 C CA . ILE A 1 145 ? 20.576 -10.937 16.910 1.00 13.14 145 ILE A CA 1
ATOM 863 C C . ILE A 1 145 ? 21.926 -10.407 17.369 1.00 14.01 145 ILE A C 1
ATOM 864 O O . ILE A 1 145 ? 22.954 -10.639 16.722 1.00 13.05 145 ILE A O 1
ATOM 869 N N . TYR A 1 146 ? 21.914 -9.663 18.466 1.00 14.16 146 TYR A N 1
ATOM 870 C CA . TYR A 1 146 ? 23.152 -9.164 19.038 1.00 14.67 146 TYR A CA 1
ATOM 871 C C . TYR A 1 146 ? 23.407 -10.117 20.195 1.00 14.47 146 TYR A C 1
ATOM 872 O O . TYR A 1 146 ? 22.515 -10.369 21.013 1.00 15.59 146 TYR A O 1
ATOM 881 N N . TYR A 1 147 ? 24.603 -10.690 20.229 1.00 15.26 147 TYR A N 1
ATOM 882 C CA . TYR A 1 147 ? 24.929 -11.642 21.275 1.00 15.91 147 TYR A CA 1
ATOM 883 C C . TYR A 1 147 ? 26.204 -11.319 22.037 1.00 17.50 147 TYR A C 1
ATOM 884 O O . TYR A 1 147 ? 27.109 -10.656 21.525 1.00 16.97 147 TYR A O 1
ATOM 893 N N . ASN A 1 148 ? 26.254 -11.801 23.274 1.00 18.79 148 ASN A N 1
ATOM 894 C CA . ASN A 1 148 ? 27.390 -11.593 24.163 1.00 19.98 148 ASN A CA 1
ATOM 895 C C . ASN A 1 148 ? 28.302 -12.811 24.028 1.00 20.48 148 ASN A C 1
ATOM 896 O O . ASN A 1 148 ? 27.954 -13.905 24.465 1.00 19.46 148 ASN A O 1
ATOM 901 N N . LYS A 1 149 ? 29.465 -12.613 23.410 1.00 20.12 149 LYS A N 1
ATOM 902 C CA . LYS A 1 149 ? 30.422 -13.691 23.183 1.00 22.30 149 LYS A CA 1
ATOM 903 C C . LYS A 1 149 ? 30.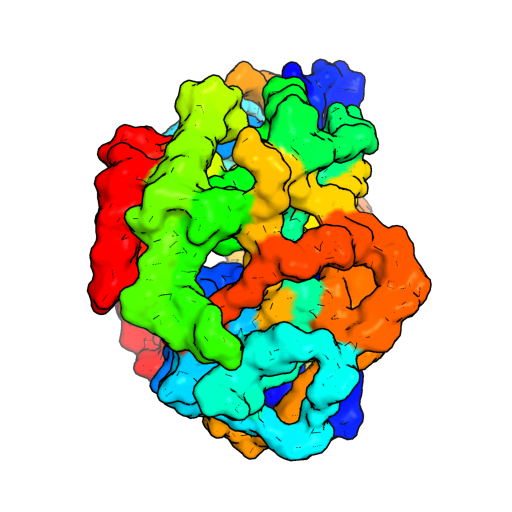929 -14.367 24.450 1.00 23.13 149 LYS A C 1
ATOM 904 O O . LYS A 1 149 ? 31.372 -15.516 24.408 1.00 23.51 149 LYS A O 1
ATOM 910 N N . LYS A 1 150 ? 30.870 -13.655 25.570 1.00 24.15 150 LYS A N 1
ATOM 911 C CA . LYS A 1 150 ? 31.322 -14.207 26.844 1.00 26.38 150 LYS A CA 1
ATOM 912 C C . LYS A 1 150 ? 30.376 -15.331 27.253 1.00 26.23 150 LYS A C 1
ATOM 913 O O . LYS A 1 150 ? 30.780 -16.295 27.906 1.00 27.35 150 LYS A O 1
ATOM 919 N N . LEU A 1 151 ? 29.115 -15.198 26.854 1.00 25.47 151 LEU A N 1
ATOM 920 C CA . LEU A 1 151 ? 28.084 -16.177 27.175 1.00 25.10 151 LEU A CA 1
ATOM 921 C C . LEU A 1 151 ? 27.822 -17.110 26.000 1.00 25.96 151 LEU A C 1
ATOM 922 O O . LEU A 1 151 ? 27.657 -18.318 26.175 1.00 26.33 151 LEU A O 1
ATOM 927 N N . VAL A 1 152 ? 27.785 -16.538 24.802 1.00 24.75 152 VAL A N 1
ATOM 928 C CA . VAL A 1 152 ? 27.534 -17.302 23.587 1.00 24.86 152 VAL A CA 1
ATOM 929 C C . VAL A 1 152 ? 28.681 -17.093 22.596 1.00 25.42 152 VAL A C 1
ATOM 930 O O . VAL A 1 152 ? 28.598 -16.251 21.705 1.00 23.58 152 VAL A O 1
ATOM 934 N N . PRO A 1 153 ? 29.774 -17.862 22.750 1.00 26.16 153 PRO A N 1
ATOM 935 C CA . PRO A 1 153 ? 30.968 -17.799 21.897 1.00 25.73 153 PRO A CA 1
ATOM 936 C C . PRO A 1 153 ? 30.673 -17.903 20.402 1.00 26.12 153 PRO A C 1
ATOM 937 O O . PRO A 1 153 ? 31.157 -17.096 19.608 1.00 27.34 153 PRO A O 1
ATOM 941 N N . GLN A 1 154 ? 29.890 -18.910 20.028 1.00 26.04 154 GLN A N 1
ATOM 942 C CA . GLN A 1 154 ? 29.508 -19.130 18.637 1.00 26.82 154 GLN A CA 1
ATOM 943 C C . GLN A 1 154 ? 27.997 -18.985 18.547 1.00 24.73 154 GLN A C 1
ATOM 944 O O . GLN A 1 154 ? 27.256 -19.677 19.246 1.00 25.41 154 GLN A O 1
ATOM 950 N N . PRO A 1 155 ? 27.516 -18.084 17.675 1.00 22.85 155 PRO A N 1
ATOM 951 C CA . PRO A 1 155 ? 26.078 -17.859 17.520 1.00 20.80 155 PRO A CA 1
ATOM 952 C C . PRO A 1 155 ? 25.287 -19.008 16.910 1.00 18.68 155 PRO A C 1
ATOM 953 O O . PRO A 1 155 ? 25.801 -19.779 16.097 1.00 19.76 155 PRO A O 1
ATOM 957 N N . PRO A 1 156 ? 24.013 -19.134 17.306 1.00 20.03 156 PRO A N 1
ATOM 958 C CA . PRO A 1 156 ? 23.127 -20.184 16.803 1.00 18.84 156 PRO A CA 1
ATOM 959 C C . PRO A 1 156 ? 22.619 -19.799 15.419 1.00 19.80 156 PRO A C 1
ATOM 960 O O . PRO A 1 156 ? 22.446 -18.616 15.126 1.00 20.28 156 PRO A O 1
ATOM 964 N N . GLN A 1 157 ? 22.381 -20.797 14.577 1.00 18.76 157 GLN A N 1
ATOM 965 C CA . GLN A 1 157 ? 21.895 -20.554 13.222 1.00 19.23 157 GLN A CA 1
ATOM 966 C C . GLN A 1 157 ? 20.578 -21.266 12.939 1.00 19.98 157 GLN A C 1
ATOM 967 O O . GLN A 1 157 ? 19.804 -20.834 12.086 1.00 20.25 157 GLN A O 1
ATOM 973 N N . THR A 1 158 ? 20.335 -22.370 13.638 1.00 19.35 158 THR A N 1
ATOM 974 C CA . THR A 1 158 ? 19.097 -23.122 13.466 1.00 19.25 158 THR A CA 1
ATOM 975 C C . THR A 1 158 ? 18.237 -22.940 14.708 1.00 18.42 158 THR A C 1
ATOM 976 O O . THR A 1 158 ? 18.723 -22.482 15.740 1.00 17.67 158 THR A O 1
ATOM 980 N N . TRP A 1 159 ? 16.962 -23.293 14.620 1.00 17.63 159 TRP A N 1
ATOM 981 C CA . TRP A 1 159 ? 16.096 -23.132 15.777 1.00 18.87 159 TRP A CA 1
ATOM 982 C C . TRP A 1 159 ? 16.591 -23.989 16.936 1.00 18.25 159 TRP A C 1
ATOM 983 O O . TRP A 1 159 ? 16.628 -23.533 18.077 1.00 18.71 159 TRP A O 1
ATOM 994 N N . ALA A 1 160 ? 16.978 -25.225 16.637 1.00 19.41 160 ALA A N 1
ATOM 995 C CA . ALA A 1 160 ? 17.471 -26.134 17.665 1.00 20.23 160 ALA A CA 1
ATOM 996 C C . ALA A 1 160 ? 18.640 -25.521 18.429 1.00 20.44 160 ALA A C 1
ATOM 997 O O . ALA A 1 160 ? 18.666 -25.542 19.663 1.00 21.81 160 ALA A O 1
ATOM 999 N N . GLU A 1 161 ? 19.610 -24.974 17.700 1.00 20.59 161 GLU A N 1
ATOM 1000 C CA . GLU A 1 161 ? 20.771 -24.357 18.334 1.00 20.72 161 GLU A CA 1
ATOM 1001 C C . GLU A 1 161 ? 20.355 -23.114 19.112 1.00 19.25 161 GLU A C 1
ATOM 1002 O O . GLU A 1 161 ? 20.886 -22.836 20.186 1.00 18.19 161 GLU A O 1
ATOM 1008 N N . PHE A 1 162 ? 19.406 -22.365 18.557 1.00 18.03 162 PHE A N 1
ATOM 1009 C CA . PHE A 1 162 ? 18.905 -21.151 19.192 1.00 17.08 162 PHE A CA 1
ATOM 1010 C C . PHE A 1 162 ? 18.269 -21.487 20.544 1.00 18.10 162 PHE A C 1
ATOM 1011 O O . PHE A 1 162 ? 18.518 -20.815 21.545 1.00 15.90 162 PHE A O 1
ATOM 1019 N N . VAL A 1 163 ? 17.447 -22.531 20.566 1.00 17.67 163 VAL A N 1
ATOM 1020 C CA . VAL A 1 163 ? 16.794 -22.948 21.800 1.00 19.11 163 VAL A CA 1
ATOM 1021 C C . VAL A 1 163 ? 17.846 -23.269 22.863 1.00 19.29 163 VAL A C 1
ATOM 1022 O O . VAL A 1 163 ? 17.725 -22.857 24.017 1.00 19.53 163 VAL A O 1
ATOM 1026 N N . LYS A 1 164 ? 18.886 -23.991 22.463 1.00 20.11 164 LYS A N 1
ATOM 1027 C CA . LYS A 1 164 ? 19.950 -24.357 23.393 1.00 21.97 164 LYS A CA 1
ATOM 1028 C C . LYS A 1 164 ? 20.640 -23.130 23.989 1.00 21.72 164 LYS A C 1
ATOM 1029 O O . LYS A 1 164 ? 20.874 -23.070 25.198 1.00 21.99 164 LYS A O 1
ATOM 1035 N N . ASP A 1 165 ? 20.958 -22.145 23.152 1.00 20.55 165 ASP A N 1
ATOM 1036 C CA . ASP A 1 165 ? 21.615 -20.936 23.641 1.00 19.99 165 ASP A CA 1
ATOM 1037 C C . ASP A 1 165 ? 20.669 -20.037 24.433 1.00 18.85 165 ASP A C 1
ATOM 1038 O O . ASP A 1 165 ? 21.069 -19.423 25.422 1.00 19.06 165 ASP A O 1
ATOM 1043 N N . ALA A 1 166 ? 19.414 -19.954 23.997 1.00 17.52 166 ALA A N 1
ATOM 1044 C CA . ALA A 1 166 ? 18.433 -19.136 24.700 1.00 16.45 166 ALA A CA 1
ATOM 1045 C C . ALA A 1 166 ? 18.174 -19.748 26.078 1.00 17.58 166 ALA A C 1
ATOM 1046 O O . ALA A 1 166 ? 18.049 -19.033 27.070 1.00 17.87 166 ALA A O 1
ATOM 1048 N N . ASN A 1 167 ? 18.085 -21.075 26.125 1.00 18.54 167 ASN A N 1
ATOM 1049 C CA . ASN A 1 167 ? 17.860 -21.782 27.383 1.00 20.31 167 ASN A CA 1
ATOM 1050 C C . ASN A 1 167 ? 19.017 -21.548 28.345 1.00 20.68 167 ASN A C 1
ATOM 1051 O O . ASN A 1 167 ? 18.817 -21.193 29.508 1.00 22.54 167 ASN A O 1
ATOM 1056 N N . ALA A 1 168 ? 20.229 -21.750 27.842 1.00 21.21 168 ALA A N 1
ATOM 1057 C CA . ALA A 1 168 ? 21.441 -21.608 28.638 1.00 22.06 168 ALA A CA 1
ATOM 1058 C C . ALA A 1 168 ? 21.763 -20.206 29.138 1.00 22.68 168 ALA A C 1
ATOM 1059 O O . ALA A 1 168 ? 22.100 -20.031 30.308 1.00 22.86 168 ALA A O 1
ATOM 1061 N N . HIS A 1 169 ? 21.658 -19.202 28.272 1.00 22.34 169 HIS A N 1
ATOM 1062 C CA . HIS A 1 169 ? 22.004 -17.851 28.693 1.00 21.96 169 HIS A CA 1
ATOM 1063 C C . HIS A 1 169 ? 20.957 -16.762 28.519 1.00 20.80 169 HIS A C 1
ATOM 1064 O O . HIS A 1 169 ? 21.231 -15.585 28.766 1.00 19.93 169 HIS A O 1
ATOM 1071 N N . GLY A 1 170 ? 19.761 -17.151 28.088 1.00 20.01 170 GLY A N 1
ATOM 1072 C CA . GLY A 1 170 ? 18.686 -16.193 27.948 1.00 19.29 170 GLY A CA 1
ATOM 1073 C C . GLY A 1 170 ? 18.490 -15.508 26.611 1.00 19.24 170 GLY A C 1
ATOM 1074 O O . GLY A 1 170 ? 19.432 -15.296 25.847 1.00 19.45 170 GLY A O 1
ATOM 1075 N N . PHE A 1 171 ? 17.238 -15.166 26.340 1.00 19.00 171 PHE A N 1
ATOM 1076 C CA . PHE A 1 171 ? 16.868 -14.467 25.117 1.00 18.01 171 PHE A CA 1
ATOM 1077 C C . PHE A 1 171 ? 15.650 -13.599 25.374 1.00 17.40 171 PHE A C 1
ATOM 1078 O O . PHE A 1 171 ? 14.652 -14.058 25.926 1.00 18.54 171 PHE A O 1
ATOM 1086 N N . MET A 1 172 ? 15.734 -12.341 24.967 1.00 16.51 172 MET A N 1
ATOM 1087 C CA . MET A 1 172 ? 14.622 -11.417 25.130 1.00 15.43 172 MET A CA 1
ATOM 1088 C C . MET A 1 172 ? 14.668 -10.402 24.002 1.00 15.59 172 MET A C 1
ATOM 1089 O O . MET A 1 172 ? 15.732 -10.148 23.446 1.00 15.04 172 MET A O 1
ATOM 1094 N N . TYR A 1 173 ? 13.513 -9.838 23.663 1.00 14.54 173 TYR A N 1
ATOM 1095 C CA . TYR A 1 173 ? 13.435 -8.799 22.644 1.00 13.78 173 TYR A CA 1
ATOM 1096 C C . TYR A 1 173 ? 12.093 -8.078 22.716 1.00 15.73 173 TYR A C 1
ATOM 1097 O O . TYR A 1 173 ? 11.255 -8.398 23.566 1.00 14.95 173 TYR A O 1
ATOM 1106 N N . ASP A 1 174 ? 11.906 -7.077 21.857 1.00 15.06 174 ASP A N 1
ATOM 1107 C CA . ASP A 1 174 ? 10.666 -6.300 21.814 1.00 15.35 174 ASP A CA 1
ATOM 1108 C C . ASP A 1 174 ? 9.630 -7.199 21.135 1.00 15.52 174 ASP A C 1
ATOM 1109 O O . ASP A 1 174 ? 9.161 -6.927 20.028 1.00 15.64 174 ASP A O 1
ATOM 1114 N N . GLN A 1 175 ? 9.275 -8.266 21.841 1.00 15.19 175 GLN A N 1
ATOM 1115 C CA . GLN A 1 175 ? 8.365 -9.298 21.357 1.00 14.70 175 GLN A CA 1
ATOM 1116 C C . GLN A 1 175 ? 7.000 -8.922 20.796 1.00 14.26 175 GLN A C 1
ATOM 1117 O O . GLN A 1 175 ? 6.504 -9.612 19.905 1.00 16.08 175 GLN A O 1
ATOM 1123 N N . ALA A 1 176 ? 6.387 -7.860 21.307 1.00 14.51 176 ALA A N 1
ATOM 1124 C CA . ALA A 1 176 ? 5.070 -7.449 20.830 1.00 15.35 176 ALA A CA 1
ATOM 1125 C C . ALA A 1 176 ? 5.132 -6.298 19.832 1.00 15.16 176 ALA A C 1
ATOM 1126 O O . ALA A 1 176 ? 4.101 -5.749 19.445 1.00 15.95 176 ALA A O 1
ATOM 1128 N N . ASN A 1 177 ? 6.345 -5.941 19.417 1.00 14.54 177 ASN A N 1
ATOM 1129 C CA . ASN A 1 177 ? 6.556 -4.865 18.449 1.00 14.34 177 ASN A CA 1
ATOM 1130 C C . ASN A 1 177 ? 6.641 -5.513 17.069 1.00 13.99 177 ASN A C 1
ATOM 1131 O O . ASN A 1 177 ? 7.591 -6.242 16.780 1.00 13.42 177 ASN A O 1
ATOM 1136 N N . LEU A 1 178 ? 5.639 -5.252 16.232 1.00 13.97 178 LEU A N 1
ATOM 1137 C CA . LEU A 1 178 ? 5.583 -5.819 14.892 1.00 14.18 178 LEU A CA 1
ATOM 1138 C C . LEU A 1 178 ? 6.867 -5.585 14.106 1.00 13.04 178 LEU A C 1
ATOM 1139 O O . LEU A 1 178 ? 7.274 -6.431 13.318 1.00 12.34 178 LEU A O 1
ATOM 1144 N N . TYR A 1 179 ? 7.512 -4.443 14.312 1.00 13.01 179 TYR A N 1
ATOM 1145 C CA . TYR A 1 179 ? 8.744 -4.182 13.574 1.00 12.43 179 TYR A CA 1
ATOM 1146 C C . TYR A 1 179 ? 9.739 -5.327 13.724 1.00 11.16 179 TYR A C 1
ATOM 1147 O O . TYR A 1 179 ? 10.429 -5.694 12.770 1.00 12.28 179 TYR A O 1
ATOM 1156 N N . PHE A 1 180 ? 9.824 -5.883 14.928 1.00 11.35 180 PHE A N 1
ATOM 1157 C CA . PHE A 1 180 ? 10.745 -6.973 15.182 1.00 12.03 180 PHE A CA 1
ATOM 1158 C C . PHE A 1 180 ? 10.143 -8.355 15.008 1.00 11.66 180 PHE A C 1
ATOM 1159 O O . PHE A 1 180 ? 10.770 -9.212 14.396 1.00 11.73 180 PHE A O 1
ATOM 1167 N N . ASP A 1 181 ? 8.937 -8.582 15.533 1.00 12.64 181 ASP A N 1
ATOM 1168 C CA . ASP A 1 181 ? 8.360 -9.918 15.437 1.00 12.55 181 ASP A CA 1
ATOM 1169 C C . ASP A 1 181 ? 7.834 -10.298 14.063 1.00 13.20 181 ASP A C 1
ATOM 1170 O O . ASP A 1 181 ? 7.451 -11.450 13.838 1.00 13.07 181 ASP A O 1
ATOM 1175 N N . TYR A 1 182 ? 7.854 -9.349 13.129 1.00 12.43 182 TYR A N 1
ATOM 1176 C CA . TYR A 1 182 ? 7.419 -9.643 11.769 1.00 12.31 182 TYR A CA 1
ATOM 1177 C C . TYR A 1 182 ? 8.393 -10.669 11.183 1.00 12.33 182 TYR A C 1
ATOM 1178 O O . TYR A 1 182 ? 8.048 -11.414 10.265 1.00 12.69 182 TYR A O 1
ATOM 1187 N N . ALA A 1 183 ? 9.617 -10.711 11.709 1.00 11.94 183 ALA A N 1
ATOM 1188 C CA . ALA A 1 183 ? 10.601 -11.674 11.217 1.00 11.43 183 ALA A CA 1
ATOM 1189 C C . ALA A 1 183 ? 10.019 -13.085 11.282 1.00 11.43 183 ALA A C 1
ATOM 1190 O O . ALA A 1 183 ? 10.285 -13.916 10.409 1.00 12.24 183 ALA A O 1
ATOM 1192 N N . ILE A 1 184 ? 9.231 -13.346 12.322 1.00 12.78 184 ILE A N 1
ATOM 1193 C CA . ILE A 1 184 ? 8.607 -14.651 12.499 1.00 13.05 184 ILE A CA 1
ATOM 1194 C C . ILE A 1 184 ? 7.371 -14.760 11.609 1.00 12.86 184 ILE A C 1
ATOM 1195 O O . ILE A 1 184 ? 7.165 -15.779 10.952 1.00 13.77 184 ILE A O 1
ATOM 1200 N N . ILE A 1 185 ? 6.562 -13.705 11.582 1.00 12.51 185 ILE A N 1
ATOM 1201 C CA . ILE A 1 185 ? 5.345 -13.706 10.766 1.00 12.80 185 ILE A CA 1
ATOM 1202 C C . ILE A 1 185 ? 5.659 -14.018 9.308 1.00 13.75 185 ILE A C 1
ATOM 1203 O O . ILE A 1 185 ? 5.061 -14.910 8.711 1.00 13.70 185 ILE A O 1
ATOM 1208 N N . GLY A 1 186 ? 6.600 -13.277 8.733 1.00 13.71 186 GLY A N 1
ATOM 1209 C CA . GLY A 1 186 ? 6.976 -13.508 7.350 1.00 12.94 186 GLY A CA 1
ATOM 1210 C C . GLY A 1 186 ? 7.626 -14.863 7.138 1.00 14.28 186 GLY A C 1
ATOM 1211 O O . GLY A 1 186 ? 7.490 -15.469 6.075 1.00 16.09 186 GLY A O 1
ATOM 1212 N N . GLY A 1 187 ? 8.345 -15.338 8.150 1.00 15.12 187 GLY A N 1
ATOM 1213 C CA . GLY A 1 187 ? 8.992 -16.632 8.048 1.00 14.50 187 GLY A CA 1
ATOM 1214 C C . GLY A 1 187 ? 7.966 -17.743 7.907 1.00 13.27 187 GLY A C 1
ATOM 1215 O O . GLY A 1 187 ? 8.272 -18.815 7.388 1.00 14.99 187 GLY A O 1
ATOM 1216 N N . TYR A 1 188 ? 6.746 -17.483 8.367 1.00 15.41 188 TYR A N 1
ATOM 1217 C CA . TYR A 1 188 ? 5.670 -18.467 8.276 1.00 15.72 188 TYR A CA 1
ATOM 1218 C C . TYR A 1 188 ? 4.706 -18.165 7.127 1.00 17.05 188 TYR A C 1
ATOM 1219 O O . TYR A 1 188 ? 3.614 -18.734 7.048 1.00 16.30 188 TYR A O 1
ATOM 1228 N N . GLY A 1 189 ? 5.103 -17.253 6.246 1.00 15.39 189 GLY A N 1
ATOM 1229 C CA . GLY A 1 189 ? 4.261 -16.926 5.108 1.00 16.46 189 GLY A CA 1
ATOM 1230 C C . GLY A 1 189 ? 3.304 -15.763 5.275 1.00 16.49 189 GLY A C 1
ATOM 1231 O O . GLY A 1 189 ? 2.572 -15.429 4.343 1.00 17.18 189 GLY A O 1
ATOM 1232 N N . GLY A 1 190 ? 3.288 -15.144 6.450 1.00 16.19 190 GLY A N 1
ATOM 1233 C CA . GLY A 1 190 ? 2.405 -14.012 6.649 1.00 15.37 190 GLY A CA 1
ATOM 1234 C C . GLY A 1 190 ? 3.000 -12.790 5.974 1.00 14.70 190 GLY A C 1
ATOM 1235 O O . GLY A 1 190 ? 4.142 -12.830 5.510 1.00 15.04 190 GLY A O 1
ATOM 1236 N N . TYR A 1 191 ? 2.228 -11.709 5.909 1.00 14.84 191 TYR A N 1
ATOM 1237 C CA . TYR A 1 191 ? 2.688 -10.465 5.292 1.00 15.06 191 TYR A CA 1
ATOM 1238 C C . TYR A 1 191 ? 1.747 -9.335 5.694 1.00 16.39 191 TYR A C 1
ATOM 1239 O O . TYR A 1 191 ? 0.624 -9.586 6.124 1.00 16.88 191 TYR A O 1
ATOM 1248 N N . VAL A 1 192 ? 2.207 -8.093 5.582 1.00 16.66 192 VAL A N 1
ATOM 1249 C CA . VAL A 1 192 ? 1.370 -6.955 5.943 1.00 16.73 192 VAL A CA 1
ATOM 1250 C C . VAL A 1 192 ? 0.428 -6.655 4.777 1.00 17.18 192 VAL A C 1
ATOM 1251 O O . VAL A 1 192 ? -0.775 -6.921 4.853 1.00 16.79 192 VAL A O 1
ATOM 1255 N N . PHE A 1 193 ? 0.982 -6.105 3.702 1.00 16.29 193 PHE A N 1
ATOM 1256 C CA . PHE A 1 193 ? 0.210 -5.786 2.505 1.00 16.66 193 PHE A CA 1
ATOM 1257 C C . PHE A 1 193 ? 0.842 -6.545 1.343 1.00 17.33 193 PHE A C 1
ATOM 1258 O O . PHE A 1 193 ? 2.065 -6.551 1.183 1.00 17.07 193 PHE A O 1
ATOM 1266 N N . LYS A 1 194 ? 0.013 -7.186 0.530 1.00 18.01 194 LYS A N 1
ATOM 1267 C CA . LYS A 1 194 ? 0.515 -7.940 -0.608 1.00 22.13 194 LYS A CA 1
ATOM 1268 C C . LYS A 1 194 ? 1.320 -7.046 -1.548 1.00 25.58 194 LYS A C 1
ATOM 1269 O O . LYS A 1 194 ? 0.862 -5.976 -1.947 1.00 24.09 194 LYS A O 1
ATOM 1275 N N . ASP A 1 195 ? 2.525 -7.488 -1.892 1.00 29.41 195 ASP A N 1
ATOM 1276 C CA . ASP A 1 195 ? 3.380 -6.726 -2.792 1.00 35.37 195 ASP A CA 1
ATOM 1277 C C . ASP A 1 195 ? 3.426 -7.365 -4.172 1.00 37.75 195 ASP A C 1
ATOM 1278 O O . ASP A 1 195 ? 4.189 -8.302 -4.407 1.00 38.61 195 ASP A O 1
ATOM 1283 N N . ASN A 1 196 ? 2.598 -6.860 -5.079 1.00 40.81 196 ASN A N 1
ATOM 1284 C CA . ASN A 1 196 ? 2.558 -7.377 -6.440 1.00 43.60 196 ASN A CA 1
ATOM 1285 C C . ASN A 1 196 ? 2.951 -6.291 -7.434 1.00 44.85 196 ASN A C 1
ATOM 1286 O O . ASN A 1 196 ? 2.268 -5.273 -7.563 1.00 46.15 196 ASN A O 1
ATOM 1291 N N . ASN A 1 197 ? 4.065 -6.516 -8.125 1.00 45.45 197 ASN A N 1
ATOM 1292 C CA . ASN A 1 197 ? 4.580 -5.574 -9.114 1.00 46.05 197 ASN A CA 1
ATOM 1293 C C . ASN A 1 197 ? 5.072 -4.289 -8.451 1.00 45.28 197 ASN A C 1
ATOM 1294 O O . ASN A 1 197 ? 4.763 -3.185 -8.904 1.00 46.19 197 ASN A O 1
ATOM 1299 N N . GLY A 1 198 ? 5.836 -4.441 -7.372 1.00 43.37 198 GLY A N 1
ATOM 1300 C CA . GLY A 1 198 ? 6.365 -3.287 -6.665 1.00 40.82 198 GLY A CA 1
ATOM 1301 C C . GLY A 1 198 ? 5.295 -2.384 -6.079 1.00 38.96 198 GLY A C 1
ATOM 1302 O O . GLY A 1 198 ? 5.601 -1.410 -5.390 1.00 38.83 198 GLY A O 1
ATOM 1303 N N . THR A 1 199 ? 4.035 -2.704 -6.353 1.00 36.53 199 THR A N 1
ATOM 1304 C CA . THR A 1 199 ? 2.921 -1.916 -5.845 1.00 33.66 199 THR A CA 1
ATOM 1305 C C . THR A 1 199 ? 2.193 -2.694 -4.756 1.00 31.48 199 THR A C 1
ATOM 1306 O O . THR A 1 199 ? 1.763 -3.827 -4.973 1.00 31.73 199 THR A O 1
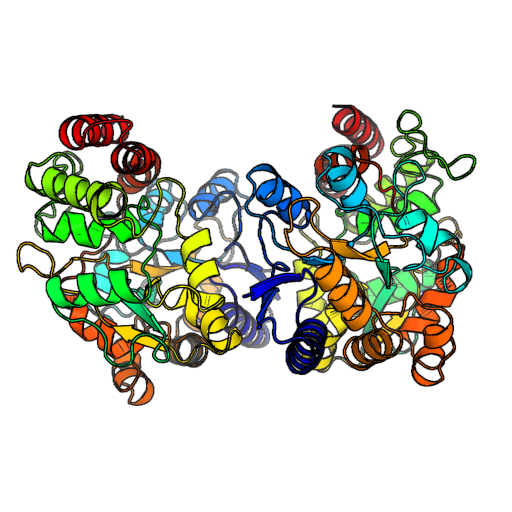ATOM 1310 N N . LEU A 1 200 ? 2.061 -2.082 -3.585 1.00 28.69 200 LEU A N 1
ATOM 1311 C CA . LEU A 1 200 ? 1.385 -2.725 -2.468 1.00 25.70 200 LEU A CA 1
ATOM 1312 C C . LEU A 1 200 ? -0.126 -2.595 -2.572 1.00 24.55 200 LEU A C 1
ATOM 1313 O O . LEU A 1 200 ? -0.643 -1.578 -3.032 1.00 23.63 200 LEU A O 1
ATOM 1318 N N . ASP A 1 201 ? -0.821 -3.639 -2.136 1.00 23.43 201 ASP A N 1
ATOM 1319 C CA . ASP A 1 201 ? -2.276 -3.667 -2.149 1.00 22.70 201 ASP A CA 1
ATOM 1320 C C . ASP A 1 201 ? -2.763 -3.570 -0.706 1.00 22.06 201 ASP A C 1
ATOM 1321 O O . ASP A 1 201 ? -2.746 -4.555 0.031 1.00 22.08 201 ASP A O 1
ATOM 1326 N N . PRO A 1 202 ? -3.210 -2.379 -0.284 1.00 22.40 202 PRO A N 1
ATOM 1327 C CA . PRO A 1 202 ? -3.695 -2.172 1.083 1.00 22.62 202 PRO A CA 1
ATOM 1328 C C . PRO A 1 202 ? -4.909 -3.018 1.450 1.00 23.02 202 PRO A C 1
ATOM 1329 O O . PRO A 1 202 ? -5.212 -3.201 2.629 1.00 23.16 202 PRO A O 1
ATOM 1333 N N . ASN A 1 203 ? -5.601 -3.530 0.437 1.00 23.83 203 ASN A N 1
ATOM 1334 C CA . ASN A 1 203 ? -6.784 -4.351 0.666 1.00 25.17 203 ASN A CA 1
ATOM 1335 C C . ASN A 1 203 ? -6.431 -5.812 0.922 1.00 24.59 203 ASN A C 1
ATOM 1336 O O . ASN A 1 203 ? -7.224 -6.549 1.512 1.00 26.28 203 ASN A O 1
ATOM 1341 N N . ASN A 1 204 ? -5.246 -6.229 0.482 1.00 21.77 204 ASN A N 1
ATOM 1342 C CA . ASN A 1 204 ? -4.809 -7.613 0.654 1.00 19.31 204 ASN A CA 1
ATOM 1343 C C . ASN A 1 204 ? -3.857 -7.736 1.841 1.00 18.78 204 ASN A C 1
ATOM 1344 O O . ASN A 1 204 ? -2.636 -7.644 1.688 1.00 17.97 204 ASN A O 1
ATOM 1349 N N . ILE A 1 205 ? -4.429 -7.953 3.020 1.00 17.54 205 ILE A N 1
ATOM 1350 C CA . ILE A 1 205 ? -3.667 -8.073 4.257 1.00 17.13 205 ILE A CA 1
ATOM 1351 C C . ILE A 1 205 ? -3.380 -9.538 4.583 1.00 17.65 205 ILE A C 1
ATOM 1352 O O . ILE A 1 205 ? -4.244 -10.397 4.421 1.00 17.56 205 ILE A O 1
ATOM 1357 N N . GLY A 1 206 ? -2.164 -9.826 5.041 1.00 16.91 206 GLY A N 1
ATOM 1358 C CA . GLY A 1 206 ? -1.812 -11.201 5.353 1.00 16.99 206 GLY A CA 1
ATOM 1359 C C . GLY A 1 206 ? -1.455 -11.450 6.805 1.00 16.05 206 GLY A C 1
ATOM 1360 O O . GLY A 1 206 ? -0.681 -12.352 7.107 1.00 17.03 206 GLY A O 1
ATOM 1361 N N . LEU A 1 207 ? -2.028 -10.663 7.709 1.00 17.02 207 LEU A N 1
ATOM 1362 C CA . LEU A 1 207 ? -1.729 -10.814 9.127 1.00 18.60 207 LEU A CA 1
ATOM 1363 C C . LEU A 1 207 ? -2.727 -11.705 9.858 1.00 20.33 207 LEU A C 1
ATOM 1364 O O . LEU A 1 207 ? -2.644 -11.875 11.074 1.00 21.02 207 LEU A O 1
ATOM 1369 N N . ASP A 1 208 ? -3.663 -12.280 9.110 1.00 21.28 208 ASP A N 1
ATOM 1370 C CA . ASP A 1 208 ? -4.667 -13.166 9.696 1.00 23.86 208 ASP A CA 1
ATOM 1371 C C . ASP A 1 208 ? -4.720 -14.502 8.957 1.00 24.10 208 ASP A C 1
ATOM 1372 O O . ASP A 1 208 ? -5.700 -15.240 9.066 1.00 26.97 208 ASP A O 1
ATOM 1377 N N . THR A 1 209 ? -3.669 -14.814 8.206 1.00 22.40 209 THR A N 1
ATOM 1378 C CA . THR A 1 209 ? -3.615 -16.068 7.459 1.00 21.07 209 THR A CA 1
ATOM 1379 C C . THR A 1 209 ? -3.181 -17.215 8.366 1.00 19.15 209 THR A C 1
ATOM 1380 O O . THR A 1 209 ? -2.689 -16.990 9.469 1.00 17.73 209 THR A O 1
ATOM 1384 N N . PRO A 1 210 ? -3.365 -18.465 7.915 1.00 18.36 210 PRO A N 1
ATOM 1385 C CA . PRO A 1 210 ? -2.963 -19.604 8.744 1.00 17.85 210 PRO A CA 1
ATOM 1386 C C . PRO A 1 210 ? -1.498 -19.493 9.149 1.00 17.72 210 PRO A C 1
ATOM 1387 O O . PRO A 1 210 ? -1.134 -19.811 10.281 1.00 17.38 210 PRO A O 1
ATOM 1391 N N . GLY A 1 211 ? -0.669 -19.034 8.212 1.00 17.99 211 GLY A N 1
ATOM 1392 C CA . GLY A 1 211 ? 0.748 -18.866 8.482 1.00 17.25 211 GLY A CA 1
ATOM 1393 C C . GLY A 1 211 ? 0.988 -17.841 9.578 1.00 16.37 211 GLY A C 1
ATOM 1394 O O . GLY A 1 211 ? 1.768 -18.085 10.505 1.00 16.51 211 GLY A O 1
ATOM 1395 N N . ALA A 1 212 ? 0.322 -16.695 9.484 1.00 16.19 212 ALA A N 1
ATOM 1396 C CA . ALA A 1 212 ? 0.473 -15.659 10.496 1.00 16.38 212 ALA A CA 1
ATOM 1397 C C . ALA A 1 212 ? 0.050 -16.198 11.864 1.00 16.72 212 ALA A C 1
ATOM 1398 O O . ALA A 1 212 ? 0.689 -15.911 12.868 1.00 16.35 212 ALA A O 1
ATOM 1400 N N . VAL A 1 213 ? -1.027 -16.981 11.901 1.00 16.79 213 VAL A N 1
ATOM 1401 C CA . VAL A 1 213 ? -1.501 -17.552 13.159 1.00 16.44 213 VAL A CA 1
ATOM 1402 C C . VAL A 1 213 ? -0.439 -18.487 13.749 1.00 15.88 213 VAL A C 1
ATOM 1403 O O . VAL A 1 213 ? -0.252 -18.531 14.967 1.00 15.99 213 VAL A O 1
ATOM 1407 N N . GLN A 1 214 ? 0.257 -19.226 12.888 1.00 15.75 214 GLN A N 1
ATOM 1408 C CA . GLN A 1 214 ? 1.318 -20.121 13.343 1.00 16.14 214 GLN A CA 1
ATOM 1409 C C . GLN A 1 214 ? 2.406 -19.289 14.015 1.00 16.28 214 GLN A C 1
ATOM 1410 O O . GLN A 1 214 ? 2.968 -19.685 15.032 1.00 16.34 214 GLN A O 1
ATOM 1416 N N . ALA A 1 215 ? 2.702 -18.134 13.426 1.00 15.52 215 ALA A N 1
ATOM 1417 C CA . ALA A 1 215 ? 3.727 -17.243 13.963 1.00 14.30 215 ALA A CA 1
ATOM 1418 C C . ALA A 1 215 ? 3.312 -16.674 15.317 1.00 15.01 215 ALA A C 1
ATOM 1419 O O . ALA A 1 215 ? 4.119 -16.612 16.246 1.00 15.73 215 ALA A O 1
ATOM 1421 N N . TYR A 1 216 ? 2.054 -16.260 15.432 1.00 14.99 216 TYR A N 1
ATOM 1422 C CA . TYR A 1 216 ? 1.547 -15.712 16.683 1.00 15.15 216 TYR A CA 1
ATOM 1423 C C . TYR A 1 216 ? 1.583 -16.788 17.759 1.00 16.09 216 TYR A C 1
ATOM 1424 O O . TYR A 1 216 ? 1.801 -16.491 18.932 1.00 14.87 216 TYR A O 1
ATOM 1433 N N . THR A 1 217 ? 1.362 -18.034 17.350 1.00 16.59 217 THR A N 1
ATOM 1434 C CA . THR A 1 217 ? 1.393 -19.157 18.278 1.00 16.48 217 THR A CA 1
ATOM 1435 C C . THR A 1 217 ? 2.819 -19.322 18.809 1.00 16.97 217 THR A C 1
ATOM 1436 O O . THR A 1 217 ? 3.015 -19.562 19.999 1.00 15.53 217 THR A O 1
ATOM 1440 N N . LEU A 1 218 ? 3.817 -19.174 17.940 1.00 16.62 218 LEU A N 1
ATOM 1441 C CA . LEU A 1 218 ? 5.204 -19.285 18.377 1.00 14.74 218 LEU A CA 1
ATOM 1442 C C . LEU A 1 218 ? 5.556 -18.120 19.302 1.00 16.30 218 LEU A C 1
ATOM 1443 O O . LEU A 1 218 ? 6.303 -18.293 20.262 1.00 15.48 218 LEU A O 1
ATOM 1448 N N . MET A 1 219 ? 5.021 -16.935 19.018 1.00 14.75 219 MET A N 1
ATOM 1449 C CA . MET A 1 219 ? 5.289 -15.773 19.863 1.00 15.31 219 MET A CA 1
ATOM 1450 C C . MET A 1 219 ? 4.781 -16.065 21.275 1.00 15.83 219 MET A C 1
ATOM 1451 O O . MET A 1 219 ? 5.471 -15.812 22.265 1.00 16.08 219 MET A O 1
ATOM 1456 N N . ARG A 1 220 ? 3.570 -16.600 21.361 1.00 16.35 220 ARG A N 1
ATOM 1457 C CA . ARG A 1 220 ? 2.987 -16.943 22.651 1.00 18.05 220 ARG A CA 1
ATOM 1458 C C . ARG A 1 220 ? 3.834 -18.023 23.314 1.00 17.34 220 ARG A C 1
ATOM 1459 O O . ARG A 1 220 ? 4.103 -17.963 24.513 1.00 18.59 220 ARG A O 1
ATOM 1467 N N . ASP A 1 221 ? 4.264 -18.999 22.521 1.00 17.45 221 ASP A N 1
ATOM 1468 C CA . ASP A 1 221 ? 5.079 -20.106 23.014 1.00 18.78 221 ASP A CA 1
ATOM 1469 C C . ASP A 1 221 ? 6.408 -19.683 23.631 1.00 18.49 221 ASP A C 1
ATOM 1470 O O . ASP A 1 221 ? 6.903 -20.341 24.548 1.00 18.87 221 ASP A O 1
ATOM 1475 N N . MET A 1 222 ? 7.000 -18.596 23.142 1.00 17.75 222 MET A N 1
ATOM 1476 C CA . MET A 1 222 ? 8.271 -18.162 23.707 1.00 17.58 222 MET A CA 1
ATOM 1477 C C . MET A 1 222 ? 8.095 -17.745 25.161 1.00 17.57 222 MET A C 1
ATOM 1478 O O . MET A 1 222 ? 9.066 -17.661 25.911 1.00 18.30 222 MET A O 1
ATOM 1483 N N . VAL A 1 223 ? 6.845 -17.503 25.552 1.00 18.64 223 VAL A N 1
ATOM 1484 C CA . VAL A 1 223 ? 6.513 -17.148 26.927 1.00 19.45 223 VAL A CA 1
ATOM 1485 C C . VAL A 1 223 ? 5.973 -18.382 27.657 1.00 20.37 223 VAL A C 1
ATOM 1486 O O . VAL A 1 223 ? 6.537 -18.823 28.655 1.00 21.04 223 VAL A O 1
ATOM 1490 N N . SER A 1 224 ? 4.888 -18.946 27.135 1.00 20.70 224 SER A N 1
ATOM 1491 C CA . SER A 1 224 ? 4.235 -20.095 27.758 1.00 20.80 224 SER A CA 1
ATOM 1492 C C . SER A 1 224 ? 4.938 -21.447 27.666 1.00 21.03 224 SER A C 1
ATOM 1493 O O . SER A 1 224 ? 4.784 -22.285 28.557 1.00 22.32 224 SER A O 1
ATOM 1496 N N . LYS A 1 225 ? 5.701 -21.666 26.601 1.00 21.07 225 LYS A N 1
ATOM 1497 C CA . LYS A 1 225 ? 6.386 -22.940 26.406 1.00 20.10 225 LYS A CA 1
ATOM 1498 C C . LYS A 1 225 ? 7.876 -22.922 26.712 1.00 20.47 225 LYS A C 1
ATOM 1499 O O . LYS A 1 225 ? 8.373 -23.770 27.454 1.00 19.05 225 LYS A O 1
ATOM 1505 N N . TYR A 1 226 ? 8.593 -21.963 26.134 1.00 19.03 226 TYR A N 1
ATOM 1506 C CA . TYR A 1 226 ? 10.034 -21.870 26.340 1.00 19.14 226 TYR A CA 1
ATOM 1507 C C . TYR A 1 226 ? 10.430 -21.111 27.601 1.00 18.06 226 TYR A C 1
ATOM 1508 O O . TYR A 1 226 ? 11.537 -21.292 28.116 1.00 19.32 226 TYR A O 1
ATOM 1517 N N . HIS A 1 227 ? 9.525 -20.263 28.081 1.00 19.07 227 HIS A N 1
ATOM 1518 C CA . HIS A 1 227 ? 9.742 -19.463 29.280 1.00 20.41 227 HIS A CA 1
ATOM 1519 C C . HIS A 1 227 ? 10.914 -18.487 29.155 1.00 20.25 227 HIS A C 1
ATOM 1520 O O . HIS A 1 227 ? 11.499 -18.088 30.161 1.00 22.02 227 HIS A O 1
ATOM 1527 N N . TRP A 1 228 ? 11.262 -18.094 27.932 1.00 18.62 228 TRP A N 1
ATOM 1528 C CA . TRP A 1 228 ? 12.373 -17.155 27.743 1.00 18.52 228 TRP A CA 1
ATOM 1529 C C . TRP A 1 228 ? 11.973 -15.757 28.175 1.00 17.84 228 TRP A C 1
ATOM 1530 O O . TRP A 1 228 ? 12.812 -14.960 28.593 1.00 19.48 228 TRP A O 1
ATOM 1541 N N . MET A 1 229 ? 10.686 -15.459 28.054 1.00 19.08 229 MET A N 1
ATOM 1542 C CA . MET A 1 229 ? 10.168 -14.155 28.423 1.00 19.31 229 MET A CA 1
ATOM 1543 C C . MET A 1 229 ? 8.843 -14.303 29.157 1.00 20.30 229 MET A C 1
ATOM 1544 O O . MET A 1 229 ? 8.278 -15.395 29.236 1.00 19.25 229 MET A O 1
ATOM 1549 N N . THR A 1 230 ? 8.366 -13.191 29.699 1.00 21.45 230 THR A N 1
ATOM 1550 C CA . THR A 1 230 ? 7.086 -13.155 30.382 1.00 23.24 230 THR A CA 1
ATOM 1551 C C . THR A 1 230 ? 6.274 -12.169 29.554 1.00 23.41 230 THR A C 1
ATOM 1552 O O . THR A 1 230 ? 6.819 -11.497 28.677 1.00 23.46 230 THR A O 1
ATOM 1556 N N . PRO A 1 231 ? 4.960 -12.079 29.799 1.00 23.33 231 PRO A N 1
ATOM 1557 C CA . PRO A 1 231 ? 4.138 -11.141 29.027 1.00 24.29 231 PRO A CA 1
ATOM 1558 C C . PRO A 1 231 ? 4.630 -9.691 29.095 1.00 24.54 231 PRO A C 1
ATOM 1559 O O . PRO A 1 231 ? 4.413 -8.911 28.169 1.00 25.72 231 PRO A O 1
ATOM 1563 N N . SER A 1 232 ? 5.309 -9.338 30.183 1.00 25.28 232 SER A N 1
ATOM 1564 C CA . SER A 1 232 ? 5.795 -7.974 30.367 1.00 25.19 232 SER A CA 1
ATOM 1565 C C . SER A 1 232 ? 7.096 -7.636 29.639 1.00 24.23 232 SER A C 1
ATOM 1566 O O . SER A 1 232 ? 7.416 -6.460 29.457 1.00 24.28 232 SER A O 1
ATOM 1569 N N . THR A 1 233 ? 7.842 -8.652 29.220 1.00 22.69 233 THR A N 1
ATOM 1570 C CA . THR A 1 233 ? 9.108 -8.414 28.531 1.00 22.36 233 THR A CA 1
ATOM 1571 C C . THR A 1 233 ? 8.929 -7.581 27.264 1.00 21.05 233 THR A C 1
ATOM 1572 O O . THR A 1 233 ? 8.045 -7.846 26.454 1.00 21.29 233 THR A O 1
ATOM 1576 N N . ASN A 1 234 ? 9.771 -6.565 27.109 1.00 21.13 234 ASN A N 1
ATOM 1577 C CA . ASN A 1 234 ? 9.728 -5.694 25.939 1.00 20.27 234 ASN A CA 1
ATOM 1578 C C . ASN A 1 234 ? 11.146 -5.295 25.534 1.00 19.29 234 ASN A C 1
ATOM 1579 O O . ASN A 1 234 ? 12.119 -5.779 26.108 1.00 18.46 234 ASN A O 1
ATOM 1584 N N . GLY A 1 235 ? 11.249 -4.410 24.544 1.00 20.13 235 GLY A N 1
ATOM 1585 C CA . GLY A 1 235 ? 12.545 -3.967 24.057 1.00 20.33 235 GLY A CA 1
ATOM 1586 C C . GLY A 1 235 ? 13.422 -3.282 25.090 1.00 20.63 235 GLY A C 1
ATOM 1587 O O . GLY A 1 235 ? 14.621 -3.557 25.171 1.00 19.89 235 GLY A O 1
ATOM 1588 N N . SER A 1 236 ? 12.823 -2.391 25.876 1.00 22.28 236 SER A N 1
ATOM 1589 C CA . SER A 1 236 ? 13.548 -1.661 26.913 1.00 23.35 236 SER A CA 1
ATOM 1590 C C . SER A 1 236 ? 14.164 -2.628 27.917 1.00 22.55 236 SER A C 1
ATOM 1591 O O . SER A 1 236 ? 15.342 -2.522 28.265 1.00 23.03 236 SER A O 1
ATOM 1594 N N . ILE A 1 237 ? 13.357 -3.577 28.378 1.00 21.60 237 ILE A N 1
ATOM 1595 C CA . ILE A 1 237 ? 13.819 -4.567 29.338 1.00 21.29 237 ILE A CA 1
ATOM 1596 C C . ILE A 1 237 ? 14.911 -5.458 28.745 1.00 20.42 237 ILE A C 1
ATOM 1597 O O . ILE A 1 237 ? 15.922 -5.726 29.395 1.00 18.64 237 ILE A O 1
ATOM 1602 N N . ALA A 1 238 ? 14.711 -5.909 27.508 1.00 18.89 238 ALA A N 1
ATOM 1603 C CA . ALA A 1 238 ? 15.690 -6.764 26.844 1.00 18.91 238 ALA A CA 1
ATOM 1604 C C . ALA A 1 238 ? 17.035 -6.059 26.682 1.00 18.08 238 ALA A C 1
ATOM 1605 O O . ALA A 1 238 ? 18.082 -6.663 26.893 1.00 17.89 238 ALA A O 1
ATOM 1607 N N . LYS A 1 239 ? 17.003 -4.786 26.299 1.00 19.15 239 LYS A N 1
ATOM 1608 C CA . LYS A 1 239 ? 18.237 -4.030 26.121 1.00 19.49 239 LYS A CA 1
ATOM 1609 C C . LYS A 1 239 ? 18.948 -3.879 27.464 1.00 19.21 239 LYS A C 1
ATOM 1610 O O . LYS A 1 239 ? 20.147 -4.119 27.567 1.00 18.47 239 LYS A O 1
ATOM 1616 N N . ALA A 1 240 ? 18.193 -3.502 28.493 1.00 21.77 240 ALA A N 1
ATOM 1617 C CA . ALA A 1 240 ? 18.759 -3.329 29.829 1.00 22.13 240 ALA A CA 1
ATOM 1618 C C . ALA A 1 240 ? 19.400 -4.627 30.315 1.00 22.88 240 ALA A C 1
ATOM 1619 O O . ALA A 1 240 ? 20.497 -4.622 30.872 1.00 22.79 240 ALA A O 1
ATOM 1621 N N . GLU A 1 241 ? 18.713 -5.743 30.099 1.00 22.27 241 GLU A N 1
ATOM 1622 C CA . GLU A 1 241 ? 19.230 -7.038 30.507 1.00 22.76 241 GLU A CA 1
ATOM 1623 C C . GLU A 1 241 ? 20.503 -7.389 29.743 1.00 20.90 241 GLU A C 1
ATOM 1624 O O . GLU A 1 241 ? 21.442 -7.944 30.308 1.00 21.65 241 GLU A O 1
ATOM 1630 N N . PHE A 1 242 ? 20.537 -7.062 28.454 1.00 20.20 242 PHE A N 1
ATOM 1631 C CA . PHE A 1 242 ? 21.708 -7.367 27.643 1.00 19.15 242 PHE A CA 1
ATOM 1632 C C . PHE A 1 242 ? 22.916 -6.535 28.061 1.00 20.54 242 PHE A C 1
ATOM 1633 O O . PHE A 1 242 ? 24.033 -7.049 28.151 1.00 20.18 242 PHE A O 1
ATOM 1641 N N . LEU A 1 243 ? 22.688 -5.252 28.317 1.00 21.42 243 LEU A N 1
ATOM 1642 C CA . LEU A 1 243 ? 23.770 -4.360 28.718 1.00 23.29 243 LEU A CA 1
ATOM 1643 C C . LEU A 1 243 ? 24.324 -4.718 30.091 1.00 24.48 243 LEU A C 1
ATOM 1644 O O . LEU A 1 243 ? 25.432 -4.312 30.441 1.00 25.57 243 LEU A O 1
ATOM 1649 N N . ALA A 1 244 ? 23.552 -5.480 30.860 1.00 24.72 244 ALA A N 1
ATOM 1650 C CA . ALA A 1 244 ? 23.966 -5.896 32.199 1.00 25.19 244 ALA A CA 1
ATOM 1651 C C . ALA A 1 244 ? 24.653 -7.259 32.175 1.00 25.78 244 ALA A C 1
ATOM 1652 O O . ALA A 1 244 ? 25.124 -7.746 33.206 1.00 26.74 244 ALA A O 1
ATOM 1654 N N . GLY A 1 245 ? 24.705 -7.872 30.995 1.00 25.12 245 GLY A N 1
ATOM 1655 C CA . GLY A 1 245 ? 25.335 -9.172 30.853 1.00 24.31 245 GLY A CA 1
ATOM 1656 C C . GLY A 1 245 ? 24.489 -10.299 31.414 1.00 24.35 245 GLY A C 1
ATOM 1657 O O . GLY A 1 245 ? 25.002 -11.377 31.714 1.00 25.62 245 GLY A O 1
ATOM 1658 N N . LYS A 1 246 ? 23.187 -10.056 31.539 1.00 25.62 246 LYS A N 1
ATOM 1659 C CA . LYS A 1 246 ? 22.267 -11.050 32.086 1.00 25.80 246 LYS A CA 1
ATOM 1660 C C . LYS A 1 246 ? 21.684 -12.005 31.043 1.00 25.43 246 LYS A C 1
ATOM 1661 O O . LYS A 1 246 ? 21.353 -13.146 31.363 1.00 25.54 246 LYS A O 1
ATOM 1667 N N . ILE A 1 247 ? 21.537 -11.539 29.806 1.00 24.02 247 ILE A N 1
ATOM 1668 C CA . ILE A 1 247 ? 21.033 -12.398 28.737 1.00 21.43 247 ILE A CA 1
ATOM 1669 C C . ILE A 1 247 ? 22.072 -12.429 27.624 1.00 20.16 247 ILE A C 1
ATOM 1670 O O . ILE A 1 247 ? 22.744 -11.429 27.358 1.00 21.08 247 ILE A O 1
ATOM 1675 N N . GLY A 1 248 ? 22.211 -13.583 26.985 1.00 19.79 248 GLY A N 1
ATOM 1676 C CA . GLY A 1 248 ? 23.199 -13.721 25.934 1.00 17.71 248 GLY A CA 1
ATOM 1677 C C . GLY A 1 248 ? 22.781 -13.240 24.558 1.00 18.54 248 GLY A C 1
ATOM 1678 O O . GLY A 1 248 ? 23.638 -13.019 23.703 1.00 18.78 248 GLY A O 1
ATOM 1679 N N . MET A 1 249 ? 21.478 -13.068 24.342 1.00 17.43 249 MET A N 1
ATOM 1680 C CA . MET A 1 249 ? 20.978 -12.640 23.037 1.00 17.05 249 MET A CA 1
ATOM 1681 C C . MET A 1 249 ? 19.744 -11.756 23.097 1.00 16.54 249 MET A C 1
ATOM 1682 O O . MET A 1 249 ? 18.888 -11.922 23.966 1.00 16.44 249 MET A O 1
ATOM 1687 N N . TYR A 1 250 ? 19.655 -10.818 22.156 1.00 15.80 250 TYR A N 1
ATOM 1688 C CA . TYR A 1 250 ? 18.479 -9.972 22.027 1.00 14.95 250 TYR A CA 1
ATOM 1689 C C . TYR A 1 250 ? 18.454 -9.466 20.585 1.00 14.69 250 TYR A C 1
ATOM 1690 O O . TYR A 1 250 ? 19.460 -9.545 19.882 1.00 14.99 250 TYR A O 1
ATOM 1699 N N . VAL A 1 251 ? 17.297 -9.008 20.127 1.00 14.07 251 VAL A N 1
ATOM 1700 C CA . VAL A 1 251 ? 17.175 -8.527 18.754 1.00 14.42 251 VAL A CA 1
ATOM 1701 C C . VAL A 1 251 ? 17.287 -7.015 18.737 1.00 14.43 251 VAL A C 1
ATOM 1702 O O . VAL A 1 251 ? 16.584 -6.324 19.479 1.00 15.19 251 VAL A O 1
ATOM 1706 N N . SER A 1 252 ? 18.167 -6.495 17.886 1.00 14.11 252 SER A N 1
ATOM 1707 C CA . SER A 1 252 ? 18.343 -5.054 17.817 1.00 12.67 252 SER A CA 1
ATOM 1708 C C . SER A 1 252 ? 18.965 -4.586 16.506 1.00 13.80 252 SER A C 1
ATOM 1709 O O . SER A 1 252 ? 18.934 -5.291 15.491 1.00 13.08 252 SER A O 1
ATOM 1712 N N . GLY A 1 253 ? 19.518 -3.381 16.535 1.00 14.76 253 GLY A N 1
ATOM 1713 C CA . GLY A 1 253 ? 20.132 -2.810 15.350 1.00 15.03 253 GLY A CA 1
ATOM 1714 C C . GLY A 1 253 ? 21.281 -1.885 15.703 1.00 15.09 253 GLY A C 1
ATOM 1715 O O . GLY A 1 253 ? 21.606 -1.718 16.881 1.00 15.36 253 GLY A O 1
ATOM 1716 N N . PRO A 1 254 ? 21.903 -1.245 14.701 1.00 14.44 254 PRO A N 1
ATOM 1717 C CA . PRO A 1 254 ? 23.033 -0.333 14.920 1.00 15.04 254 PRO A CA 1
ATOM 1718 C C . PRO A 1 254 ? 22.754 0.854 15.844 1.00 14.67 254 PRO A C 1
ATOM 1719 O O . PRO A 1 254 ? 23.690 1.515 16.304 1.00 16.15 254 PRO A O 1
ATOM 1723 N N . TRP A 1 255 ? 21.479 1.124 16.116 1.00 14.87 255 TRP A N 1
ATOM 1724 C CA . TRP A 1 255 ? 21.106 2.220 17.005 1.00 15.74 255 TRP A CA 1
ATOM 1725 C C . TRP A 1 255 ? 21.543 1.920 18.443 1.00 16.18 255 TRP A C 1
ATOM 1726 O O . TRP A 1 255 ? 21.574 2.816 19.293 1.00 16.71 255 TRP A O 1
ATOM 1737 N N . ASP A 1 256 ? 21.885 0.661 18.708 1.00 15.88 256 ASP A N 1
ATOM 1738 C CA . ASP A 1 256 ? 22.326 0.243 20.037 1.00 16.40 256 ASP A CA 1
ATOM 1739 C C . ASP A 1 256 ? 23.833 0.027 20.134 1.00 17.80 256 ASP A C 1
ATOM 1740 O O . ASP A 1 256 ? 24.348 -0.251 21.218 1.00 17.68 256 ASP A O 1
ATOM 1745 N N . THR A 1 257 ? 24.542 0.161 19.017 1.00 18.52 257 THR A N 1
ATOM 1746 C CA . THR A 1 257 ? 25.987 -0.061 19.011 1.00 20.32 257 THR A CA 1
ATOM 1747 C C . THR A 1 257 ? 26.729 0.741 20.076 1.00 21.79 257 THR A C 1
ATOM 1748 O O . THR A 1 257 ? 27.514 0.186 20.852 1.00 21.78 257 THR A O 1
ATOM 1752 N N . ALA A 1 258 ? 26.476 2.044 20.114 1.00 22.29 258 ALA A N 1
ATOM 1753 C CA . ALA A 1 258 ? 27.130 2.926 21.076 1.00 24.36 258 ALA A CA 1
ATOM 1754 C C . ALA A 1 258 ? 26.929 2.479 22.520 1.00 23.74 258 ALA A C 1
ATOM 1755 O O . ALA A 1 258 ? 27.895 2.374 23.283 1.00 23.92 258 ALA A O 1
ATOM 1757 N N . ASP A 1 259 ? 25.679 2.217 22.896 1.00 23.49 259 ASP A N 1
ATOM 1758 C CA . ASP A 1 259 ? 25.365 1.796 24.257 1.00 22.21 259 ASP A CA 1
ATOM 1759 C C . ASP A 1 259 ? 25.947 0.433 24.607 1.00 21.53 259 ASP A C 1
ATOM 1760 O O . ASP A 1 259 ? 26.334 0.196 25.751 1.00 20.04 259 ASP A O 1
ATOM 1765 N N . ILE A 1 260 ? 26.005 -0.463 23.626 1.00 19.90 260 ILE A N 1
ATOM 1766 C CA . ILE A 1 260 ? 26.557 -1.795 23.847 1.00 19.57 260 ILE A CA 1
ATOM 1767 C C . ILE A 1 260 ? 28.054 -1.700 24.145 1.00 21.93 260 ILE A C 1
ATOM 1768 O O . ILE A 1 260 ? 28.552 -2.320 25.086 1.00 21.88 260 ILE A O 1
ATOM 1773 N N . GLU A 1 261 ? 28.767 -0.911 23.348 1.00 22.90 261 GLU A N 1
ATOM 1774 C CA . GLU A 1 261 ? 30.203 -0.743 23.544 1.00 24.54 261 GLU A CA 1
ATOM 1775 C C . GLU A 1 261 ? 30.487 -0.001 24.846 1.00 25.21 261 GLU A C 1
ATOM 1776 O O . GLU A 1 261 ? 31.488 -0.263 25.514 1.00 24.70 261 GLU A O 1
ATOM 1782 N N . LYS A 1 262 ? 29.600 0.923 25.202 1.00 25.30 262 LYS A N 1
ATOM 1783 C CA . LYS A 1 262 ? 29.744 1.694 26.430 1.00 27.00 262 LYS A CA 1
ATOM 1784 C C . LYS A 1 262 ? 29.625 0.764 27.634 1.00 27.08 262 LYS A C 1
ATOM 1785 O O . LYS A 1 262 ? 30.289 0.960 28.655 1.00 27.66 262 LYS A O 1
ATOM 1791 N N . ALA A 1 263 ? 28.777 -0.252 27.502 1.00 25.69 263 ALA A N 1
ATOM 1792 C CA . ALA A 1 263 ? 28.556 -1.227 28.564 1.00 25.38 263 ALA A CA 1
ATOM 1793 C C . ALA A 1 263 ? 29.700 -2.234 28.586 1.00 25.79 263 ALA A C 1
ATOM 1794 O O . ALA A 1 263 ? 29.748 -3.125 29.439 1.00 25.26 263 ALA A O 1
ATOM 1796 N N . LYS A 1 264 ? 30.614 -2.086 27.635 1.00 25.74 264 LYS A N 1
ATOM 1797 C CA . LYS A 1 264 ? 31.774 -2.960 27.521 1.00 26.51 264 LYS A CA 1
ATOM 1798 C C . LYS A 1 264 ? 31.436 -4.426 27.262 1.00 25.98 264 LYS A C 1
ATOM 1799 O O . LYS A 1 264 ? 32.124 -5.330 27.732 1.00 26.17 264 LYS A O 1
ATOM 1805 N N . ILE A 1 265 ? 30.372 -4.656 26.502 1.00 24.29 265 ILE A N 1
ATOM 1806 C CA . ILE A 1 265 ? 29.968 -6.012 26.158 1.00 22.95 265 ILE A CA 1
ATOM 1807 C C . ILE A 1 265 ? 30.744 -6.447 24.918 1.00 22.69 265 ILE A C 1
ATOM 1808 O O . ILE A 1 265 ? 30.795 -5.714 23.928 1.00 22.21 265 ILE A O 1
ATOM 1813 N N . ASP A 1 266 ? 31.360 -7.623 24.974 1.00 22.19 266 ASP A N 1
ATOM 1814 C CA . ASP A 1 266 ? 32.095 -8.146 23.826 1.00 21.89 266 ASP A CA 1
ATOM 1815 C C . ASP A 1 266 ? 31.020 -8.793 22.965 1.00 21.30 266 ASP A C 1
ATOM 1816 O O . ASP A 1 266 ? 30.798 -10.002 23.024 1.00 20.92 266 ASP A O 1
ATOM 1821 N N . PHE A 1 267 ? 30.358 -7.966 22.163 1.00 20.66 267 PHE A N 1
ATOM 1822 C CA . PHE A 1 267 ? 29.253 -8.420 21.329 1.00 19.05 267 PHE A CA 1
ATOM 1823 C C . PHE A 1 267 ? 29.581 -8.853 19.913 1.00 18.58 267 PHE A C 1
ATOM 1824 O O . PHE A 1 267 ? 30.612 -8.498 19.340 1.00 18.56 267 PHE A O 1
ATOM 1832 N N . GLY A 1 268 ? 28.659 -9.630 19.362 1.00 16.80 268 GLY A N 1
ATOM 1833 C CA . GLY A 1 268 ? 28.765 -10.096 17.995 1.00 15.57 268 GLY A CA 1
ATOM 1834 C C . GLY A 1 268 ? 27.395 -9.844 17.393 1.00 13.99 268 GLY A C 1
ATOM 1835 O O . GLY A 1 268 ? 26.447 -9.523 18.115 1.00 15.07 268 GLY A O 1
ATOM 1836 N N . VAL A 1 269 ? 27.288 -9.971 16.075 1.00 14.41 269 VAL A N 1
ATOM 1837 C CA . VAL A 1 269 ? 26.012 -9.774 15.389 1.00 13.31 269 VAL A CA 1
ATOM 1838 C C . VAL A 1 269 ? 25.783 -10.991 14.502 1.00 13.43 269 VAL A C 1
ATOM 1839 O O . VAL A 1 269 ? 26.696 -11.465 13.833 1.00 14.87 269 VAL A O 1
ATOM 1843 N N . THR A 1 270 ? 24.560 -11.507 14.499 1.00 13.00 270 THR A N 1
ATOM 1844 C CA . THR A 1 270 ? 24.261 -12.687 13.708 1.00 12.37 270 THR A CA 1
ATOM 1845 C C . THR A 1 270 ? 22.816 -12.635 13.216 1.00 11.39 270 THR A C 1
ATOM 1846 O O . THR A 1 270 ? 21.961 -12.002 13.834 1.00 12.78 270 THR A O 1
ATOM 1850 N N . PRO A 1 271 ? 22.533 -13.277 12.075 1.00 12.94 271 PRO A N 1
ATOM 1851 C CA . PRO A 1 271 ? 21.167 -13.272 11.549 1.00 13.75 271 PRO A CA 1
ATOM 1852 C C . PRO A 1 271 ? 20.184 -13.966 12.490 1.00 14.08 271 PRO A C 1
ATOM 1853 O O . PRO A 1 271 ? 20.578 -14.678 13.419 1.00 13.33 271 PRO A O 1
ATOM 1857 N N . TRP A 1 272 ? 18.899 -13.727 12.265 1.00 13.82 272 TRP A N 1
ATOM 1858 C CA . TRP A 1 272 ? 17.871 -14.420 13.020 1.00 13.92 272 TRP A CA 1
ATOM 1859 C C . TRP A 1 272 ? 18.137 -15.888 12.685 1.00 14.70 272 TRP A C 1
ATOM 1860 O O . TRP A 1 272 ? 18.611 -16.205 11.593 1.00 15.00 272 TRP A O 1
ATOM 1871 N N . PRO A 1 273 ? 17.844 -16.805 13.612 1.00 15.54 273 PRO A N 1
ATOM 1872 C CA . PRO A 1 273 ? 18.078 -18.218 13.301 1.00 15.82 273 PRO A CA 1
ATOM 1873 C C . PRO A 1 273 ? 16.948 -18.681 12.378 1.00 16.51 273 PRO A C 1
ATOM 1874 O O . PRO A 1 273 ? 15.961 -17.960 12.199 1.00 15.54 273 PRO A O 1
ATOM 1878 N N . THR A 1 274 ? 17.086 -19.853 11.768 1.00 17.25 274 THR A N 1
ATOM 1879 C CA . THR A 1 274 ? 15.986 -20.346 10.956 1.00 17.29 274 THR A CA 1
ATOM 1880 C C . THR A 1 274 ? 14.928 -20.696 12.005 1.00 17.19 274 THR A C 1
ATOM 1881 O O . THR A 1 274 ? 15.258 -20.923 13.174 1.00 17.08 274 THR A O 1
ATOM 1885 N N . LEU A 1 275 ? 13.666 -20.714 11.598 1.00 15.84 275 LEU A N 1
ATOM 1886 C CA . LEU A 1 275 ? 12.555 -20.966 12.511 1.00 15.39 275 LEU A CA 1
ATOM 1887 C C . LEU A 1 275 ? 12.217 -22.445 12.695 1.00 16.06 275 LEU A C 1
ATOM 1888 O O . LEU A 1 275 ? 12.836 -23.307 12.083 1.00 17.18 275 LEU A O 1
ATOM 1893 N N . PRO A 1 276 ? 11.240 -22.756 13.563 1.00 16.75 276 PRO A N 1
ATOM 1894 C CA . PRO A 1 276 ? 10.884 -24.166 13.767 1.00 17.81 276 PRO A CA 1
ATOM 1895 C C . PRO A 1 276 ? 10.442 -24.876 12.486 1.00 19.49 276 PRO A C 1
ATOM 1896 O O . PRO A 1 276 ? 10.545 -26.103 12.385 1.00 20.74 276 PRO A O 1
ATOM 1900 N N . ASN A 1 277 ? 9.948 -24.109 11.515 1.00 17.82 277 ASN A N 1
ATOM 1901 C CA . ASN A 1 277 ? 9.503 -24.677 10.245 1.00 18.40 277 ASN A CA 1
ATOM 1902 C C . ASN A 1 277 ? 10.658 -24.843 9.255 1.00 18.27 277 ASN A C 1
ATOM 1903 O O . ASN A 1 277 ? 10.455 -25.229 8.101 1.00 20.06 277 ASN A O 1
ATOM 1908 N N . GLY A 1 278 ? 11.870 -24.552 9.721 1.00 16.95 278 GLY A N 1
ATOM 1909 C CA . GLY A 1 278 ? 13.053 -24.684 8.888 1.00 17.46 278 GLY A CA 1
ATOM 1910 C C . GLY A 1 278 ? 13.277 -23.544 7.911 1.00 18.30 278 GLY A C 1
ATOM 1911 O O . GLY A 1 278 ? 14.234 -23.561 7.137 1.00 18.68 278 GLY A O 1
ATOM 1912 N N . LYS A 1 279 ? 12.409 -22.541 7.952 1.00 17.96 279 LYS A N 1
ATOM 1913 C CA . LYS A 1 279 ? 12.535 -21.408 7.046 1.00 17.60 279 LYS A CA 1
ATOM 1914 C C . LYS A 1 279 ? 13.286 -20.247 7.672 1.00 16.46 279 LYS A C 1
ATOM 1915 O O . LYS A 1 279 ? 13.390 -20.139 8.890 1.00 17.04 279 LYS A O 1
ATOM 1921 N N . HIS A 1 280 ? 13.818 -19.376 6.824 1.00 15.72 280 HIS A N 1
ATOM 1922 C CA . HIS A 1 280 ? 14.531 -18.214 7.313 1.00 16.43 280 HIS A CA 1
ATOM 1923 C C . HIS A 1 280 ? 13.553 -17.157 7.794 1.00 15.39 280 HIS A C 1
ATOM 1924 O O . HIS A 1 280 ? 12.476 -16.980 7.219 1.00 15.19 280 HIS A O 1
ATOM 1931 N N . ALA A 1 281 ? 13.930 -16.466 8.864 1.00 14.67 281 ALA A N 1
ATOM 1932 C CA . ALA A 1 281 ? 13.112 -15.390 9.399 1.00 14.42 281 ALA A CA 1
ATOM 1933 C C . ALA A 1 281 ? 13.222 -14.251 8.385 1.00 14.27 281 ALA A C 1
ATOM 1934 O O . ALA A 1 281 ? 14.224 -14.136 7.675 1.00 13.67 281 ALA A O 1
ATOM 1936 N N . THR A 1 282 ? 12.193 -13.413 8.327 1.00 12.77 282 THR A N 1
ATOM 1937 C CA . THR A 1 282 ? 12.156 -12.319 7.369 1.00 13.56 282 THR A CA 1
ATOM 1938 C C . THR A 1 282 ? 12.073 -10.939 7.999 1.00 12.96 282 THR A C 1
ATOM 1939 O O . THR A 1 282 ? 11.048 -10.267 7.915 1.00 12.52 282 THR A O 1
ATOM 1943 N N . PRO A 1 283 ? 13.156 -10.492 8.646 1.00 12.22 283 PRO A N 1
ATOM 1944 C CA . PRO A 1 283 ? 13.102 -9.161 9.253 1.00 12.06 283 PRO A CA 1
ATOM 1945 C C . PRO A 1 283 ? 12.843 -8.082 8.198 1.00 12.13 283 PRO A C 1
ATOM 1946 O O . PRO A 1 283 ? 13.115 -8.271 7.011 1.00 12.32 283 PRO A O 1
ATOM 1950 N N . PHE A 1 284 ? 12.304 -6.953 8.633 1.00 11.41 284 PHE A N 1
ATOM 1951 C CA . PHE A 1 284 ? 12.049 -5.857 7.715 1.00 11.16 284 PHE A CA 1
ATOM 1952 C C . PHE A 1 284 ? 13.343 -5.195 7.255 1.00 11.12 284 PHE A C 1
ATOM 1953 O O . PHE A 1 284 ? 14.364 -5.233 7.952 1.00 11.27 284 PHE A O 1
ATOM 1961 N N . LEU A 1 285 ? 13.293 -4.601 6.067 1.00 10.72 285 LEU A N 1
ATOM 1962 C CA . LEU A 1 285 ? 14.407 -3.799 5.574 1.00 9.59 285 LEU A CA 1
ATOM 1963 C C . LEU A 1 285 ? 13.910 -2.380 5.842 1.00 10.67 285 LEU A C 1
ATOM 1964 O O . LEU A 1 285 ? 12.796 -2.013 5.443 1.00 11.24 285 LEU A O 1
ATOM 1969 N N . GLY A 1 286 ? 14.717 -1.596 6.545 1.00 9.73 286 GLY A N 1
ATOM 1970 C CA . GLY A 1 286 ? 14.352 -0.223 6.816 1.00 9.78 286 GLY A CA 1
ATOM 1971 C C . GLY A 1 286 ? 15.371 0.688 6.160 1.00 8.66 286 GLY A C 1
ATOM 1972 O O . GLY A 1 286 ? 16.566 0.400 6.160 1.00 11.62 286 GLY A O 1
ATOM 1973 N N . VAL A 1 287 ? 14.903 1.781 5.577 1.00 9.40 287 VAL A N 1
ATOM 1974 C CA . VAL A 1 287 ? 15.799 2.736 4.959 1.00 9.76 287 VAL A CA 1
ATOM 1975 C C . VAL A 1 287 ? 15.673 4.027 5.750 1.00 9.79 287 VAL A C 1
ATOM 1976 O O . VAL A 1 287 ? 14.582 4.575 5.894 1.00 10.60 287 VAL A O 1
ATOM 1980 N N . ILE A 1 288 ? 16.790 4.483 6.304 1.00 9.14 288 ILE A N 1
ATOM 1981 C CA . ILE A 1 288 ? 16.798 5.726 7.062 1.00 9.38 288 ILE A CA 1
ATOM 1982 C C . ILE A 1 288 ? 16.960 6.808 6.007 1.00 10.03 288 ILE A C 1
ATOM 1983 O O . ILE A 1 288 ? 17.831 6.720 5.138 1.00 10.39 288 ILE A O 1
ATOM 1988 N N . THR A 1 289 ? 16.113 7.829 6.093 1.00 10.33 289 THR A N 1
ATOM 1989 C CA . THR A 1 289 ? 16.079 8.889 5.095 1.00 10.74 289 THR A CA 1
ATOM 1990 C C . THR A 1 289 ? 16.282 10.303 5.630 1.00 8.94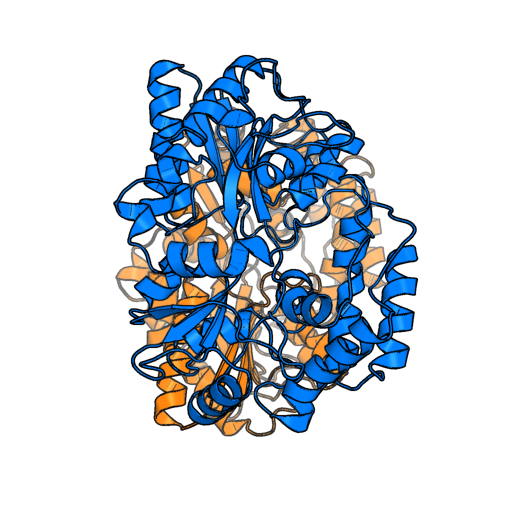 289 THR A C 1
ATOM 1991 O O . THR A 1 289 ? 16.252 10.541 6.837 1.00 9.97 289 THR A O 1
ATOM 1995 N N . ALA A 1 290 ? 16.501 11.228 4.702 1.00 9.32 290 ALA A N 1
ATOM 1996 C CA . ALA A 1 290 ? 16.655 12.648 5.002 1.00 9.39 290 ALA A CA 1
ATOM 1997 C C . ALA A 1 290 ? 15.805 13.353 3.948 1.00 10.81 290 ALA A C 1
ATOM 1998 O O . ALA A 1 290 ? 15.782 12.942 2.789 1.00 9.54 290 ALA A O 1
ATOM 2000 N N . PHE A 1 291 ? 15.095 14.404 4.342 1.00 9.63 291 PHE A N 1
ATOM 2001 C CA . PHE A 1 291 ? 14.241 15.106 3.396 1.00 10.38 291 PHE A CA 1
ATOM 2002 C C . PHE A 1 291 ? 14.042 16.574 3.754 1.00 9.96 291 PHE A C 1
ATOM 2003 O O . PHE A 1 291 ? 14.557 17.055 4.771 1.00 9.93 291 PHE A O 1
ATOM 2011 N N . VAL A 1 292 ? 13.293 17.278 2.911 1.00 10.14 292 VAL A N 1
ATOM 2012 C CA . VAL A 1 292 ? 13.052 18.710 3.077 1.00 11.02 292 VAL A CA 1
ATOM 2013 C C . VAL A 1 292 ? 11.577 19.049 3.234 1.00 11.68 292 VAL A C 1
ATOM 2014 O O . VAL A 1 292 ? 10.726 18.528 2.510 1.00 12.07 292 VAL A O 1
ATOM 2018 N N . ASN A 1 293 ? 11.282 19.927 4.189 1.00 11.16 293 ASN A N 1
ATOM 2019 C CA . ASN A 1 293 ? 9.914 20.359 4.457 1.00 12.74 293 ASN A CA 1
ATOM 2020 C C . ASN A 1 293 ? 9.401 21.194 3.277 1.00 11.64 293 ASN A C 1
ATOM 2021 O O . ASN A 1 293 ? 10.071 22.124 2.833 1.00 12.35 293 ASN A O 1
ATOM 2026 N N . LYS A 1 294 ? 8.216 20.862 2.774 1.00 11.31 294 LYS A N 1
ATOM 2027 C CA . LYS A 1 294 ? 7.633 21.592 1.650 1.00 13.38 294 LYS A CA 1
ATOM 2028 C C . LYS A 1 294 ? 7.429 23.069 1.977 1.00 14.22 294 LYS A C 1
ATOM 2029 O O . LYS A 1 294 ? 7.408 23.910 1.080 1.00 14.66 294 LYS A O 1
ATOM 2035 N N . GLU A 1 295 ? 7.295 23.374 3.263 1.00 15.14 295 GLU A N 1
ATOM 2036 C CA . GLU A 1 295 ? 7.066 24.743 3.715 1.00 17.79 295 GLU A CA 1
ATOM 2037 C C . GLU A 1 295 ? 8.340 25.554 3.961 1.00 16.66 295 GLU A C 1
ATOM 2038 O O . GLU A 1 295 ? 8.274 26.757 4.225 1.00 16.36 295 GLU A O 1
ATOM 2044 N N . SER A 1 296 ? 9.500 24.912 3.872 1.00 14.63 296 SER A N 1
ATOM 2045 C CA . SER A 1 296 ? 10.754 25.625 4.090 1.00 14.26 296 SER A CA 1
ATOM 2046 C C . SER A 1 296 ? 10.947 26.708 3.032 1.00 14.63 296 SER A C 1
ATOM 2047 O O . SER A 1 296 ? 10.655 26.502 1.854 1.00 15.51 296 SER A O 1
ATOM 2050 N N . LYS A 1 297 ? 11.452 27.861 3.456 1.00 16.00 297 LYS A N 1
ATOM 2051 C CA . LYS A 1 297 ? 11.668 28.971 2.538 1.00 18.08 297 LYS A CA 1
ATOM 2052 C C . LYS A 1 297 ? 13.023 28.938 1.841 1.00 17.68 297 LYS A C 1
ATOM 2053 O O . LYS A 1 297 ? 13.285 29.739 0.942 1.00 18.13 297 LYS A O 1
ATOM 2059 N N . THR A 1 298 ? 13.881 28.005 2.239 1.00 14.53 298 THR A N 1
ATOM 2060 C CA . THR A 1 298 ? 15.217 27.899 1.656 1.00 14.66 298 THR A CA 1
ATOM 2061 C C . THR A 1 298 ? 15.476 26.485 1.150 1.00 13.75 298 THR A C 1
ATOM 2062 O O . THR A 1 298 ? 16.483 25.872 1.496 1.00 13.90 298 THR A O 1
ATOM 2066 N N . GLN A 1 299 ? 14.591 25.979 0.298 1.00 13.74 299 GLN A N 1
ATOM 2067 C CA . GLN A 1 299 ? 14.737 24.612 -0.184 1.00 13.87 299 GLN A CA 1
ATOM 2068 C C . GLN A 1 299 ? 15.996 24.266 -0.975 1.00 13.11 299 GLN A C 1
ATOM 2069 O O . GLN A 1 299 ? 16.489 23.142 -0.868 1.00 12.39 299 GLN A O 1
ATOM 2075 N N . ALA A 1 300 ? 16.536 25.201 -1.754 1.00 12.32 300 ALA A N 1
ATOM 2076 C CA . ALA A 1 300 ? 17.747 24.897 -2.513 1.00 13.81 300 ALA A CA 1
ATOM 2077 C C . ALA A 1 300 ? 18.893 24.674 -1.534 1.00 13.47 300 ALA A C 1
ATOM 2078 O O . ALA A 1 300 ? 19.647 23.710 -1.651 1.00 14.26 300 ALA A O 1
ATOM 2080 N N . ALA A 1 301 ? 19.014 25.562 -0.556 1.00 13.48 301 ALA A N 1
ATOM 2081 C CA . ALA A 1 301 ? 20.065 25.424 0.442 1.00 14.09 301 ALA A CA 1
ATOM 2082 C C . ALA A 1 301 ? 19.814 24.156 1.259 1.00 12.84 301 ALA A C 1
ATOM 2083 O O . ALA A 1 301 ? 20.755 23.442 1.610 1.00 12.31 301 ALA A O 1
ATOM 2085 N N . ASP A 1 302 ? 18.541 23.870 1.534 1.00 12.56 302 ASP A N 1
ATOM 2086 C CA . ASP A 1 302 ? 18.166 22.689 2.312 1.00 11.86 302 ASP A CA 1
ATOM 2087 C C . ASP A 1 302 ? 18.665 21.413 1.655 1.00 11.99 302 ASP A C 1
ATOM 2088 O O . ASP A 1 302 ? 19.235 20.549 2.323 1.00 11.51 302 ASP A O 1
ATOM 2093 N N . TRP A 1 303 ? 18.426 21.280 0.354 1.00 10.54 303 TRP A N 1
ATOM 2094 C CA . TRP A 1 303 ? 18.871 20.084 -0.340 1.00 11.68 303 TRP A CA 1
ATOM 2095 C C . TRP A 1 303 ? 20.389 19.993 -0.368 1.00 12.71 303 TRP A C 1
ATOM 2096 O O . TRP A 1 303 ? 20.945 18.898 -0.337 1.00 12.65 303 TRP A O 1
ATOM 2107 N N . SER A 1 304 ? 21.064 21.136 -0.420 1.00 12.31 304 SER A N 1
ATOM 2108 C CA . SER A 1 304 ? 22.524 21.126 -0.422 1.00 12.35 304 SER A CA 1
ATOM 2109 C C . SER A 1 304 ? 22.994 20.572 0.920 1.00 12.27 304 SER A C 1
ATOM 2110 O O . SER A 1 304 ? 23.931 19.772 0.980 1.00 12.35 304 SER A O 1
ATOM 2113 N N . LEU A 1 305 ? 22.334 20.996 1.995 1.00 11.50 305 LEU A N 1
ATOM 2114 C CA . LEU A 1 305 ? 22.666 20.519 3.331 1.00 12.38 305 LEU A CA 1
ATOM 2115 C C . LEU A 1 305 ? 22.368 19.021 3.414 1.00 11.69 305 LEU A C 1
ATOM 2116 O O . LEU A 1 305 ? 23.157 18.257 3.963 1.00 12.28 305 LEU A O 1
ATOM 2121 N N . VAL A 1 306 ? 21.233 18.601 2.861 1.00 11.65 306 VAL A N 1
ATOM 2122 C CA . VAL A 1 306 ? 20.891 17.178 2.863 1.00 12.51 306 VAL A CA 1
ATOM 2123 C C . VAL A 1 306 ? 21.969 16.382 2.127 1.00 12.94 306 VAL A C 1
ATOM 2124 O O . VAL A 1 306 ? 22.361 15.301 2.568 1.00 12.06 306 VAL A O 1
ATOM 2128 N N . GLN A 1 307 ? 22.452 16.909 1.007 1.00 11.24 307 GLN A N 1
ATOM 2129 C CA . GLN A 1 307 ? 23.495 16.214 0.261 1.00 12.49 307 GLN A CA 1
ATOM 2130 C C . GLN A 1 307 ? 24.752 16.077 1.117 1.00 12.98 307 GLN A C 1
ATOM 2131 O O . GLN A 1 307 ? 25.404 15.038 1.103 1.00 13.31 307 GLN A O 1
ATOM 2137 N N . ALA A 1 308 ? 25.079 17.113 1.880 1.00 12.01 308 ALA A N 1
ATOM 2138 C CA . ALA A 1 308 ? 26.256 17.058 2.744 1.00 12.50 308 ALA A CA 1
ATOM 2139 C C . ALA A 1 308 ? 26.062 16.013 3.852 1.00 12.71 308 ALA A C 1
ATOM 2140 O O . ALA A 1 308 ? 26.978 15.261 4.182 1.00 13.29 308 ALA A O 1
ATOM 2142 N N . LEU A 1 309 ? 24.858 15.958 4.411 1.00 11.83 309 LEU A N 1
ATOM 2143 C CA . LEU A 1 309 ? 24.544 15.013 5.481 1.00 12.07 309 LEU A CA 1
ATOM 2144 C C . LEU A 1 309 ? 24.367 13.570 5.016 1.00 11.03 309 LEU A C 1
ATOM 2145 O O . LEU A 1 309 ? 24.309 12.655 5.842 1.00 12.22 309 LEU A O 1
ATOM 2150 N N . THR A 1 310 ? 24.288 13.365 3.705 1.00 11.84 310 THR A N 1
ATOM 2151 C CA . THR A 1 310 ? 24.067 12.027 3.167 1.00 11.79 310 THR A CA 1
ATOM 2152 C C . THR A 1 310 ? 25.097 11.580 2.135 1.00 12.13 310 THR A C 1
ATOM 2153 O O . THR A 1 310 ? 24.883 10.591 1.445 1.00 12.76 310 THR A O 1
ATOM 2157 N N . SER A 1 311 ? 26.212 12.303 2.032 1.00 12.43 311 SER A N 1
ATOM 2158 C CA . SER A 1 311 ? 27.260 11.967 1.066 1.00 13.48 311 SER A CA 1
ATOM 2159 C C . SER A 1 311 ? 27.948 10.657 1.414 1.00 13.52 311 SER A C 1
ATOM 2160 O O . SER A 1 311 ? 27.731 10.098 2.483 1.00 12.84 311 SER A O 1
ATOM 2163 N N . ALA A 1 312 ? 28.805 10.190 0.510 1.00 14.79 312 ALA A N 1
ATOM 2164 C CA . ALA A 1 312 ? 29.549 8.964 0.756 1.00 14.87 312 ALA A CA 1
ATOM 2165 C C . ALA A 1 312 ? 30.399 9.155 2.014 1.00 16.64 312 ALA A C 1
ATOM 2166 O O . ALA A 1 312 ? 30.505 8.251 2.844 1.00 16.41 312 ALA A O 1
ATOM 2168 N N . GLN A 1 313 ? 30.998 10.338 2.160 1.00 17.11 313 GLN A N 1
ATOM 2169 C CA . GLN A 1 313 ? 31.833 10.623 3.323 1.00 16.95 313 GLN A CA 1
ATOM 2170 C C . GLN A 1 313 ? 31.022 10.632 4.612 1.00 15.97 313 GLN A C 1
ATOM 2171 O O . GLN A 1 313 ? 31.480 10.143 5.652 1.00 15.90 313 GLN A O 1
ATOM 2177 N N . ALA A 1 314 ? 29.816 11.188 4.552 1.00 15.28 314 ALA A N 1
ATOM 2178 C CA . ALA A 1 314 ? 28.959 11.229 5.731 1.00 14.69 314 ALA A CA 1
ATOM 2179 C C . ALA A 1 314 ? 28.603 9.797 6.145 1.00 14.17 314 ALA A C 1
ATOM 2180 O O . ALA A 1 314 ? 28.675 9.440 7.318 1.00 14.39 314 ALA A O 1
ATOM 2182 N N . GLN A 1 315 ? 28.227 8.978 5.171 1.00 13.90 315 GLN A N 1
ATOM 2183 C CA . GLN A 1 315 ? 27.870 7.598 5.456 1.00 12.98 315 GLN A CA 1
ATOM 2184 C C . GLN A 1 315 ? 29.067 6.823 6.003 1.00 14.84 315 GLN A C 1
ATOM 2185 O O . GLN A 1 315 ? 28.917 5.942 6.850 1.00 13.05 315 GLN A O 1
ATOM 2191 N N . GLN A 1 316 ? 30.264 7.165 5.543 1.00 15.51 316 GLN A N 1
ATOM 2192 C CA . GLN A 1 316 ? 31.460 6.507 6.054 1.00 18.27 316 GLN A CA 1
ATOM 2193 C C . GLN A 1 316 ? 31.584 6.853 7.538 1.00 17.35 316 GLN A C 1
ATOM 2194 O O . GLN A 1 316 ? 31.912 5.996 8.363 1.00 17.81 316 GLN A O 1
ATOM 2200 N N . MET A 1 317 ? 31.307 8.112 7.876 1.00 16.70 317 MET A N 1
ATOM 2201 C CA . MET A 1 317 ? 31.372 8.575 9.260 1.00 17.21 317 MET A CA 1
ATOM 2202 C C . MET A 1 317 ? 30.338 7.881 10.149 1.00 17.62 317 MET A C 1
ATOM 2203 O O . MET A 1 317 ? 30.653 7.445 11.257 1.00 16.66 317 MET A O 1
ATOM 2208 N N . TYR A 1 318 ? 29.101 7.785 9.665 1.00 15.30 318 TYR A N 1
ATOM 2209 C CA . TYR A 1 318 ? 28.040 7.154 10.437 1.00 16.03 318 TYR A CA 1
ATOM 2210 C C . TYR A 1 318 ? 28.370 5.693 10.694 1.00 15.18 318 TYR A C 1
ATOM 2211 O O . TYR A 1 318 ? 28.088 5.168 11.770 1.00 16.61 318 TYR A O 1
ATOM 2220 N N . PHE A 1 319 ? 28.971 5.035 9.711 1.00 15.79 319 PHE A N 1
ATOM 2221 C CA . PHE A 1 319 ? 29.332 3.634 9.879 1.00 14.62 319 PHE A CA 1
ATOM 2222 C C . PHE A 1 319 ? 30.457 3.489 10.898 1.00 17.34 319 PHE A C 1
ATOM 2223 O O . PHE A 1 319 ? 30.432 2.610 11.765 1.00 14.93 319 PHE A O 1
ATOM 2231 N N . ARG A 1 320 ? 31.455 4.351 10.764 1.00 18.26 320 ARG A N 1
ATOM 2232 C CA . ARG A 1 320 ? 32.605 4.349 11.649 1.00 20.28 320 ARG A CA 1
ATOM 2233 C C . ARG A 1 320 ? 32.171 4.453 13.104 1.00 20.49 320 ARG A C 1
ATOM 2234 O O . ARG A 1 320 ? 32.675 3.733 13.968 1.00 20.26 320 ARG A O 1
ATOM 2242 N N . ASP A 1 321 ? 31.210 5.333 13.368 1.00 20.97 321 ASP A N 1
ATOM 2243 C CA . ASP A 1 321 ? 30.767 5.566 14.734 1.00 21.49 321 ASP A CA 1
ATOM 2244 C C . ASP A 1 321 ? 29.586 4.770 15.288 1.00 22.52 321 ASP A C 1
ATOM 2245 O O . ASP A 1 321 ? 29.323 4.842 16.487 1.00 23.86 321 ASP A O 1
ATOM 2250 N N . SER A 1 322 ? 28.879 4.012 14.451 1.00 20.55 322 SER A N 1
ATOM 2251 C CA . SER A 1 322 ? 27.734 3.245 14.950 1.00 21.25 322 SER A CA 1
ATOM 2252 C C . SER A 1 322 ? 27.496 1.931 14.213 1.00 19.94 322 SER A C 1
ATOM 2253 O O . SER A 1 322 ? 26.642 1.133 14.609 1.00 21.92 322 SER A O 1
ATOM 2256 N N . GLN A 1 323 ? 28.247 1.715 13.142 1.00 17.52 323 GLN A N 1
ATOM 2257 C CA . GLN A 1 323 ? 28.125 0.517 12.316 1.00 16.53 323 GLN A CA 1
ATOM 2258 C C . GLN A 1 323 ? 26.836 0.543 11.496 1.00 15.30 323 GLN A C 1
ATOM 2259 O O . GLN A 1 323 ? 26.356 -0.495 11.041 1.00 16.46 323 GLN A O 1
ATOM 2265 N N . GLN A 1 324 ? 26.271 1.736 11.327 1.00 14.65 324 GLN A N 1
ATOM 2266 C CA . GLN A 1 324 ? 25.070 1.901 10.508 1.00 12.59 324 GLN A CA 1
ATOM 2267 C C . GLN A 1 324 ? 25.502 1.586 9.078 1.00 13.30 324 GLN A C 1
ATOM 2268 O O . GLN A 1 324 ? 26.462 2.171 8.570 1.00 12.12 324 GLN A O 1
ATOM 2274 N N . ILE A 1 325 ? 24.807 0.662 8.427 1.00 10.70 325 ILE A N 1
ATOM 2275 C CA . ILE A 1 325 ? 25.166 0.286 7.065 1.00 10.90 325 ILE A CA 1
ATOM 2276 C C . ILE A 1 325 ? 24.817 1.391 6.066 1.00 10.68 325 ILE A C 1
ATOM 2277 O O . ILE A 1 325 ? 23.681 1.868 6.027 1.00 11.42 325 ILE A O 1
ATOM 2282 N N . PRO A 1 326 ? 25.791 1.821 5.251 1.00 9.89 326 PRO A N 1
ATOM 2283 C CA . PRO A 1 326 ? 25.540 2.878 4.263 1.00 10.37 326 PRO A CA 1
ATOM 2284 C C . PRO A 1 326 ? 24.493 2.476 3.229 1.00 10.15 326 PRO A C 1
ATOM 2285 O O . PRO A 1 326 ? 24.415 1.312 2.849 1.00 11.10 326 PRO A O 1
ATOM 2289 N N . ALA A 1 327 ? 23.696 3.439 2.768 1.00 9.89 327 ALA A N 1
ATOM 2290 C CA . ALA A 1 327 ? 22.712 3.154 1.730 1.00 9.81 327 ALA A CA 1
ATOM 2291 C C . ALA A 1 327 ? 23.425 3.091 0.375 1.00 11.39 327 ALA A C 1
ATOM 2292 O O . ALA A 1 327 ? 23.011 2.358 -0.524 1.00 11.18 327 ALA A O 1
ATOM 2294 N N . LEU A 1 328 ? 24.504 3.860 0.237 1.00 10.89 328 LEU A N 1
ATOM 2295 C CA . LEU A 1 328 ? 25.272 3.876 -1.012 1.00 12.64 328 LEU A CA 1
ATOM 2296 C C . LEU A 1 328 ? 26.071 2.592 -1.207 1.00 12.50 328 LEU A C 1
ATOM 2297 O O . LEU A 1 328 ? 26.863 2.203 -0.349 1.00 12.60 328 LEU A O 1
ATOM 2302 N N . LEU A 1 329 ? 25.878 1.949 -2.350 1.00 13.21 329 LEU A N 1
ATOM 2303 C CA . LEU A 1 329 ? 26.592 0.711 -2.637 1.00 12.72 329 LEU A CA 1
ATOM 2304 C C . LEU A 1 329 ? 28.104 0.901 -2.640 1.00 14.25 329 LEU A C 1
ATOM 2305 O O . LEU A 1 329 ? 28.838 0.022 -2.197 1.00 13.56 329 LEU A O 1
ATOM 2310 N N . SER A 1 330 ? 28.579 2.045 -3.125 1.00 14.10 330 SER A N 1
ATOM 2311 C CA . SER A 1 330 ? 30.018 2.281 -3.169 1.00 15.66 330 SER A CA 1
ATOM 2312 C C . SER A 1 330 ? 30.651 2.264 -1.780 1.00 15.88 330 SER A C 1
ATOM 2313 O O . SER A 1 330 ? 31.791 1.820 -1.618 1.00 18.12 330 SER A O 1
ATOM 2316 N N . VAL A 1 331 ? 29.924 2.745 -0.775 1.00 14.63 331 VAL A N 1
ATOM 2317 C CA . VAL A 1 331 ? 30.458 2.761 0.584 1.00 15.13 331 VAL A CA 1
ATOM 2318 C C . VAL A 1 331 ? 30.333 1.372 1.209 1.00 16.49 331 VAL A C 1
ATOM 2319 O O . VAL A 1 331 ? 31.142 0.985 2.056 1.00 17.61 331 VAL A O 1
ATOM 2323 N N . GLN A 1 332 ? 29.315 0.625 0.794 1.00 15.98 332 GLN A N 1
ATOM 2324 C CA . GLN A 1 332 ? 29.129 -0.736 1.291 1.00 15.64 332 GLN A CA 1
ATOM 2325 C C . GLN A 1 332 ? 30.298 -1.595 0.819 1.00 18.68 332 GLN A C 1
ATOM 2326 O O . GLN A 1 332 ? 30.734 -2.512 1.517 1.00 18.34 332 GLN A O 1
ATOM 2332 N N . ARG A 1 333 ? 30.800 -1.291 -0.373 1.00 20.80 333 ARG A N 1
ATOM 2333 C CA . ARG A 1 333 ? 31.902 -2.055 -0.944 1.00 23.64 333 ARG A CA 1
ATOM 2334 C C . ARG A 1 333 ? 33.271 -1.705 -0.359 1.00 24.00 333 ARG A C 1
ATOM 2335 O O . ARG A 1 333 ? 34.278 -2.299 -0.750 1.00 27.07 333 ARG A O 1
ATOM 2343 N N . SER A 1 334 ? 33.311 -0.763 0.583 1.00 24.71 334 SER A N 1
ATOM 2344 C CA . SER A 1 334 ? 34.573 -0.366 1.211 1.00 25.29 334 SER A CA 1
ATOM 2345 C C . SER A 1 334 ? 35.071 -1.456 2.161 1.00 25.65 334 SER A C 1
ATOM 2346 O O . SER A 1 334 ? 34.287 -2.271 2.647 1.00 24.72 334 SER A O 1
ATOM 2349 N N . SER A 1 335 ? 36.374 -1.464 2.428 1.00 26.50 335 SER A N 1
ATOM 2350 C CA . SER A 1 335 ? 36.971 -2.476 3.298 1.00 25.97 335 SER A CA 1
ATOM 2351 C C . SER A 1 335 ? 36.435 -2.473 4.725 1.00 25.36 335 SER A C 1
ATOM 2352 O O . SER A 1 335 ? 36.143 -3.532 5.285 1.00 24.76 335 SER A O 1
ATOM 2355 N N . ALA A 1 336 ? 36.317 -1.289 5.316 1.00 24.64 336 ALA A N 1
ATOM 2356 C CA . ALA A 1 336 ? 35.819 -1.169 6.681 1.00 24.34 336 ALA A CA 1
ATOM 2357 C C . ALA A 1 336 ? 34.433 -1.790 6.803 1.00 22.89 336 ALA A C 1
ATOM 2358 O O . ALA A 1 336 ? 34.134 -2.477 7.777 1.00 22.51 336 ALA A O 1
ATOM 2360 N N . VAL A 1 337 ? 33.588 -1.553 5.807 1.00 19.37 337 VAL A N 1
ATOM 2361 C CA . VAL A 1 337 ? 32.242 -2.099 5.839 1.00 18.05 337 VAL A CA 1
ATOM 2362 C C . VAL A 1 337 ? 32.218 -3.598 5.553 1.00 16.80 337 VAL A C 1
ATOM 2363 O O . VAL A 1 337 ? 31.641 -4.355 6.325 1.00 15.59 337 VAL A O 1
ATOM 2367 N N . GLN A 1 338 ? 32.842 -4.024 4.457 1.00 16.89 338 GLN A N 1
ATOM 2368 C CA . GLN A 1 338 ? 32.872 -5.440 4.090 1.00 18.04 338 GLN A CA 1
ATOM 2369 C C . GLN A 1 338 ? 33.404 -6.347 5.195 1.00 18.69 338 GLN A C 1
ATOM 2370 O O . GLN A 1 338 ? 33.005 -7.506 5.296 1.00 19.76 338 GLN A O 1
ATOM 2376 N N . SER A 1 339 ? 34.305 -5.827 6.023 1.00 17.29 339 SER A N 1
ATOM 2377 C CA . SER A 1 339 ? 34.900 -6.629 7.090 1.00 17.84 339 SER A CA 1
ATOM 2378 C C . SER A 1 339 ? 34.159 -6.621 8.427 1.00 17.71 339 SER A C 1
ATOM 2379 O O . SER A 1 339 ? 34.523 -7.358 9.342 1.00 19.00 339 SER A O 1
ATOM 2382 N N . SER A 1 340 ? 33.120 -5.805 8.544 1.00 17.16 340 SER A N 1
ATOM 2383 C CA . SER A 1 340 ? 32.383 -5.701 9.800 1.00 15.55 340 SER A CA 1
ATOM 2384 C C . SER A 1 340 ? 31.345 -6.789 10.052 1.00 16.26 340 SER A C 1
ATOM 2385 O O . SER A 1 340 ? 30.692 -7.277 9.126 1.00 13.98 340 SER A O 1
ATOM 2388 N N . PRO A 1 341 ? 31.187 -7.189 11.324 1.00 16.95 341 PRO A N 1
ATOM 2389 C CA . PRO A 1 341 ? 30.211 -8.218 11.692 1.00 17.01 341 PRO A CA 1
ATOM 2390 C C . PRO A 1 341 ? 28.791 -7.751 11.382 1.00 15.16 341 PRO A C 1
ATOM 2391 O O . PRO A 1 341 ? 27.931 -8.547 11.002 1.00 15.51 341 PRO A O 1
ATOM 2395 N N . THR A 1 342 ? 28.537 -6.458 11.550 1.00 15.59 342 THR A N 1
ATOM 2396 C CA . THR A 1 342 ? 27.209 -5.928 11.271 1.00 14.61 342 THR A CA 1
ATOM 2397 C C . THR A 1 342 ? 26.871 -6.096 9.790 1.00 14.54 342 THR A C 1
ATOM 2398 O O . THR A 1 342 ? 25.758 -6.491 9.443 1.00 13.48 342 THR A O 1
ATOM 2402 N N . PHE A 1 343 ? 27.827 -5.811 8.912 1.00 12.99 343 PHE A N 1
ATOM 2403 C CA . PHE A 1 343 ? 27.569 -5.960 7.488 1.00 12.88 343 PHE A CA 1
ATOM 2404 C C . PHE A 1 343 ? 27.398 -7.429 7.108 1.00 12.12 343 PHE A C 1
ATOM 2405 O O . PHE A 1 343 ? 26.577 -7.758 6.262 1.00 12.37 343 PHE A O 1
ATOM 2413 N N . LYS A 1 344 ? 28.169 -8.315 7.729 1.00 13.57 344 LYS A N 1
ATOM 2414 C CA . LYS A 1 344 ? 28.052 -9.739 7.422 1.00 12.81 344 LYS A CA 1
ATOM 2415 C C . LYS A 1 344 ? 26.636 -10.246 7.717 1.00 13.01 344 LYS A C 1
ATOM 2416 O O . LYS A 1 344 ? 26.032 -10.939 6.901 1.00 12.79 344 LYS A O 1
ATOM 2422 N N . ALA A 1 345 ? 26.103 -9.897 8.880 1.00 13.29 345 ALA A N 1
ATOM 2423 C CA . ALA A 1 345 ? 24.760 -10.328 9.237 1.00 13.20 345 ALA A CA 1
ATOM 2424 C C . ALA A 1 345 ? 23.759 -9.725 8.249 1.00 12.91 345 ALA A C 1
ATOM 2425 O O . ALA A 1 345 ? 22.818 -10.394 7.822 1.00 12.69 345 ALA A O 1
ATOM 2427 N N . PHE A 1 346 ? 23.992 -8.469 7.874 1.00 11.61 346 PHE A N 1
ATOM 2428 C CA . PHE A 1 346 ? 23.143 -7.754 6.930 1.00 11.99 346 PHE A CA 1
ATOM 2429 C C . PHE A 1 346 ? 23.078 -8.464 5.579 1.00 12.57 346 PHE A C 1
ATOM 2430 O O . PHE A 1 346 ? 21.988 -8.746 5.081 1.00 12.25 346 PHE A O 1
ATOM 2438 N N . VAL A 1 347 ? 24.236 -8.773 4.994 1.00 11.85 347 VAL A N 1
ATOM 2439 C CA . VAL A 1 347 ? 24.235 -9.443 3.693 1.00 14.56 347 VAL A CA 1
ATOM 2440 C C . VAL A 1 347 ? 23.684 -10.862 3.746 1.00 14.92 347 VAL A C 1
ATOM 2441 O O . VAL A 1 347 ? 23.227 -11.381 2.732 1.00 16.65 347 VAL A O 1
ATOM 2445 N N . GLU A 1 348 ? 23.725 -11.489 4.921 1.00 14.63 348 GLU A N 1
ATOM 2446 C CA . GLU A 1 348 ? 23.198 -12.842 5.074 1.00 15.23 348 GLU A CA 1
ATOM 2447 C C . GLU A 1 348 ? 21.680 -12.849 5.240 1.00 16.26 348 GLU A C 1
ATOM 2448 O O . GLU A 1 348 ? 21.036 -13.893 5.098 1.00 18.93 348 GLU A O 1
ATOM 2454 N N . GLN A 1 349 ? 21.103 -11.688 5.536 1.00 13.56 349 GLN A N 1
ATOM 2455 C CA . GLN A 1 349 ? 19.658 -11.591 5.704 1.00 12.61 349 GLN A CA 1
ATOM 2456 C C . GLN A 1 349 ? 18.965 -10.774 4.627 1.00 11.31 349 GLN A C 1
ATOM 2457 O O . GLN A 1 349 ? 17.755 -10.892 4.439 1.00 12.07 349 GLN A O 1
ATOM 2463 N N . LEU A 1 350 ? 19.727 -9.947 3.920 1.00 12.55 350 LEU A N 1
ATOM 2464 C CA . LEU A 1 350 ? 19.130 -9.059 2.926 1.00 12.10 350 LEU A CA 1
ATOM 2465 C C . LEU A 1 350 ? 18.146 -9.685 1.944 1.00 12.99 350 LEU A C 1
ATOM 2466 O O . LEU A 1 350 ? 17.093 -9.107 1.688 1.00 14.23 350 LEU A O 1
ATOM 2471 N N . ARG A 1 351 ? 18.474 -10.857 1.407 1.00 14.55 351 ARG A N 1
ATOM 2472 C CA . ARG A 1 351 ? 17.596 -11.518 0.440 1.00 17.56 351 ARG A CA 1
ATOM 2473 C C . ARG A 1 351 ? 16.260 -11.940 1.037 1.00 16.02 351 ARG A C 1
ATOM 2474 O O . ARG A 1 351 ? 15.291 -12.151 0.307 1.00 17.26 351 ARG A O 1
ATOM 2482 N N . TYR A 1 352 ? 16.206 -12.054 2.362 1.00 15.04 352 TYR A N 1
ATOM 2483 C CA . TYR A 1 352 ? 14.982 -12.456 3.052 1.00 14.91 352 TYR A CA 1
ATOM 2484 C C . TYR A 1 352 ? 14.249 -11.275 3.662 1.00 14.57 352 TYR A C 1
ATOM 2485 O O . TYR A 1 352 ? 13.107 -11.407 4.115 1.00 15.42 352 TYR A O 1
ATOM 2494 N N . ALA A 1 353 ? 14.906 -10.122 3.686 1.00 14.22 353 ALA A N 1
ATOM 2495 C CA . ALA A 1 353 ? 14.307 -8.934 4.268 1.00 14.73 353 ALA A CA 1
ATOM 2496 C C . ALA A 1 353 ? 13.172 -8.411 3.408 1.00 15.00 353 ALA A C 1
ATOM 2497 O O . ALA A 1 353 ? 13.203 -8.517 2.182 1.00 18.52 353 ALA A O 1
ATOM 2499 N N . VAL A 1 354 ? 12.161 -7.866 4.070 1.00 13.51 354 VAL A N 1
ATOM 2500 C CA . VAL A 1 354 ? 11.001 -7.313 3.396 1.00 14.62 354 VAL A CA 1
ATOM 2501 C C . VAL A 1 354 ? 10.988 -5.807 3.636 1.00 14.98 354 VAL A C 1
ATOM 2502 O O . VAL A 1 354 ? 10.971 -5.360 4.777 1.00 13.64 354 VAL A O 1
ATOM 2506 N N . PRO A 1 355 ? 11.011 -5.004 2.563 1.00 13.26 355 PRO A N 1
ATOM 2507 C CA . PRO A 1 355 ? 10.992 -3.553 2.758 1.00 13.94 355 PRO A CA 1
ATOM 2508 C C . PRO A 1 355 ? 9.699 -3.166 3.467 1.00 14.79 355 PRO A C 1
ATOM 2509 O O . PRO A 1 355 ? 8.618 -3.632 3.108 1.00 15.57 355 PRO A O 1
ATOM 2513 N N . MET A 1 356 ? 9.790 -2.324 4.480 1.00 12.50 356 MET A N 1
ATOM 2514 C CA . MET A 1 356 ? 8.576 -1.930 5.152 1.00 13.69 356 MET A CA 1
ATOM 2515 C C . MET A 1 356 ? 7.666 -1.143 4.245 1.00 13.57 356 MET A C 1
ATOM 2516 O O . MET A 1 356 ? 8.123 -0.347 3.434 1.00 12.21 356 MET A O 1
ATOM 2521 N N . PRO A 1 357 ? 6.354 -1.391 4.341 1.00 13.28 357 PRO A N 1
ATOM 2522 C CA . PRO A 1 357 ? 5.419 -0.645 3.497 1.00 13.83 357 PRO A CA 1
ATOM 2523 C C . PRO A 1 357 ? 5.521 0.826 3.896 1.00 13.76 357 PRO A C 1
ATOM 2524 O O . PRO A 1 357 ? 5.661 1.143 5.081 1.00 14.26 357 PRO A O 1
ATOM 2528 N N . ASN A 1 358 ? 5.452 1.725 2.921 1.00 14.69 358 ASN A N 1
ATOM 2529 C CA . ASN A 1 358 ? 5.526 3.140 3.253 1.00 15.45 358 ASN A CA 1
ATOM 2530 C C . ASN A 1 358 ? 4.218 3.874 2.996 1.00 17.27 358 ASN A C 1
ATOM 2531 O O . ASN A 1 358 ? 4.156 5.093 3.123 1.00 18.25 358 ASN A O 1
ATOM 2536 N N . ILE A 1 359 ? 3.169 3.139 2.640 1.00 17.89 359 ILE A N 1
ATOM 2537 C CA . ILE A 1 359 ? 1.883 3.783 2.402 1.00 17.96 359 ILE A CA 1
ATOM 2538 C C . ILE A 1 359 ? 1.308 4.240 3.742 1.00 17.31 359 ILE A C 1
ATOM 2539 O O . ILE A 1 359 ? 1.612 3.668 4.790 1.00 16.80 359 ILE A O 1
ATOM 2544 N N . PRO A 1 360 ? 0.466 5.284 3.730 1.00 17.79 360 PRO A N 1
ATOM 2545 C CA . PRO A 1 360 ? -0.124 5.793 4.969 1.00 17.98 360 PRO A CA 1
ATOM 2546 C C . PRO A 1 360 ? -0.777 4.730 5.844 1.00 17.61 360 PRO A C 1
ATOM 2547 O O . PRO A 1 360 ? -0.692 4.793 7.069 1.00 19.14 360 PRO A O 1
ATOM 2551 N N . GLN A 1 361 ? -1.422 3.759 5.205 1.00 18.14 361 GLN A N 1
ATOM 2552 C CA . GLN A 1 361 ? -2.102 2.690 5.924 1.00 18.26 361 GLN A CA 1
ATOM 2553 C C . GLN A 1 361 ? -1.181 1.908 6.855 1.00 17.32 361 GLN A C 1
ATOM 2554 O O . GLN A 1 361 ? -1.646 1.271 7.796 1.00 17.85 361 GLN A O 1
ATOM 2560 N N . MET A 1 362 ? 0.126 1.961 6.607 1.00 16.61 362 MET A N 1
ATOM 2561 C CA . MET A 1 362 ? 1.052 1.235 7.468 1.00 15.99 362 MET A CA 1
ATOM 2562 C C . MET A 1 362 ? 1.012 1.764 8.900 1.00 16.37 362 MET A C 1
ATOM 2563 O O . MET A 1 362 ? 1.242 1.016 9.844 1.00 16.63 362 MET A O 1
ATOM 2568 N N . GLN A 1 363 ? 0.721 3.051 9.073 1.00 17.51 363 GLN A N 1
ATOM 2569 C CA . GLN A 1 363 ? 0.666 3.601 10.423 1.00 18.42 363 GLN A CA 1
ATOM 2570 C C . GLN A 1 363 ? -0.498 2.996 11.202 1.00 19.11 363 GLN A C 1
ATOM 2571 O O . GLN A 1 363 ? -0.429 2.858 12.422 1.00 20.49 363 GLN A O 1
ATOM 2577 N N . ALA A 1 364 ? -1.561 2.626 10.491 1.00 19.57 364 ALA A N 1
ATOM 2578 C CA . ALA A 1 364 ? -2.720 2.009 11.127 1.00 20.46 364 ALA A CA 1
ATOM 2579 C C . ALA A 1 364 ? -2.311 0.631 11.635 1.00 20.32 364 ALA A C 1
ATOM 2580 O O . ALA A 1 364 ? -2.876 0.115 12.601 1.00 21.58 364 ALA A O 1
ATOM 2582 N N . VAL A 1 365 ? -1.319 0.039 10.974 1.00 19.77 365 VAL A N 1
ATOM 2583 C CA . VAL A 1 365 ? -0.820 -1.272 11.362 1.00 18.05 365 VAL A CA 1
ATOM 2584 C C . VAL A 1 365 ? 0.002 -1.148 12.645 1.00 17.88 365 VAL A C 1
ATOM 2585 O O . VAL A 1 365 ? -0.179 -1.925 13.581 1.00 17.23 365 VAL A O 1
ATOM 2589 N N . TRP A 1 366 ? 0.904 -0.169 12.690 1.00 15.57 366 TRP A N 1
ATOM 2590 C CA . TRP A 1 366 ? 1.721 0.034 13.881 1.00 16.19 366 TRP A CA 1
ATOM 2591 C C . TRP A 1 366 ? 0.793 0.367 15.049 1.00 17.77 366 TRP A C 1
ATOM 2592 O O . TRP A 1 366 ? 1.015 -0.062 16.178 1.00 17.55 366 TRP A O 1
ATOM 2603 N N . GLN A 1 367 ? -0.252 1.135 14.758 1.00 19.55 367 GLN A N 1
ATOM 2604 C CA . GLN A 1 367 ? -1.214 1.554 15.774 1.00 22.71 367 GLN A CA 1
ATOM 2605 C C . GLN A 1 367 ? -2.099 0.436 16.322 1.00 23.38 367 GLN A C 1
ATOM 2606 O O . GLN A 1 367 ? -2.675 0.577 17.402 1.00 25.54 367 GLN A O 1
ATOM 2612 N N . ALA A 1 368 ? -2.205 -0.670 15.591 1.00 22.41 368 ALA A N 1
ATOM 2613 C CA . ALA A 1 368 ? -3.039 -1.788 16.029 1.00 22.59 368 ALA A CA 1
ATOM 2614 C C . ALA A 1 368 ? -2.256 -2.982 16.573 1.00 23.15 368 ALA A C 1
ATOM 2615 O O . ALA A 1 368 ? -2.841 -3.914 17.121 1.00 24.01 368 ALA A O 1
ATOM 2617 N N . MET A 1 369 ? -0.935 -2.955 16.440 1.00 23.12 369 MET A N 1
ATOM 2618 C CA . MET A 1 369 ? -0.114 -4.076 16.894 1.00 22.82 369 MET A CA 1
ATOM 2619 C C . MET A 1 369 ? -0.117 -4.359 18.394 1.00 23.63 369 MET A C 1
ATOM 2620 O O . MET A 1 369 ? 0.452 -5.362 18.834 1.00 23.01 369 MET A O 1
ATOM 2625 N N . SER A 1 370 ? -0.746 -3.494 19.184 1.00 24.06 370 SER A N 1
ATOM 2626 C CA . SER A 1 370 ? -0.794 -3.708 20.627 1.00 25.85 370 SER A CA 1
ATOM 2627 C C . SER A 1 370 ? -1.504 -5.024 20.949 1.00 25.43 370 SER A C 1
ATOM 2628 O O . SER A 1 370 ? -1.298 -5.607 22.014 1.00 25.52 370 SER A O 1
ATOM 2631 N N . ILE A 1 371 ? -2.336 -5.490 20.020 1.00 24.29 371 ILE A N 1
ATOM 2632 C CA . ILE A 1 371 ? -3.064 -6.739 20.207 1.00 23.97 371 ILE A CA 1
ATOM 2633 C C . ILE A 1 371 ? -2.104 -7.925 20.255 1.00 22.35 371 ILE A C 1
ATOM 2634 O O . ILE A 1 371 ? -2.456 -9.006 20.735 1.00 22.41 371 ILE A O 1
ATOM 2639 N N . LEU A 1 372 ? -0.889 -7.730 19.753 1.00 20.97 372 LEU A N 1
ATOM 2640 C CA . LEU A 1 372 ? 0.101 -8.796 19.780 1.00 20.96 372 LEU A CA 1
ATOM 2641 C C . LEU A 1 372 ? 0.461 -9.062 21.237 1.00 21.11 372 LEU A C 1
ATOM 2642 O O . LEU A 1 372 ? 0.809 -10.182 21.614 1.00 21.40 372 LEU A O 1
ATOM 2647 N N . GLN A 1 373 ? 0.361 -8.020 22.056 1.00 22.48 373 GLN A N 1
ATOM 2648 C CA . GLN A 1 373 ? 0.653 -8.142 23.477 1.00 24.05 373 GLN A CA 1
ATOM 2649 C C . GLN A 1 373 ? -0.402 -9.035 24.128 1.00 23.73 373 GLN A C 1
ATOM 2650 O O . GLN A 1 373 ? -0.088 -9.843 25.001 1.00 22.93 373 GLN A O 1
ATOM 2656 N N . ASN A 1 374 ? -1.653 -8.889 23.698 1.00 23.84 374 ASN A N 1
ATOM 2657 C CA . ASN A 1 374 ? -2.736 -9.695 24.251 1.00 24.66 374 ASN A CA 1
ATOM 2658 C C . ASN A 1 374 ? -2.545 -11.170 23.912 1.00 24.46 374 ASN A C 1
ATOM 2659 O O . ASN A 1 374 ? -2.821 -12.044 24.732 1.00 24.00 374 ASN A O 1
ATOM 2664 N N . ILE A 1 375 ? -2.072 -11.444 22.700 1.00 22.73 375 ILE A N 1
ATOM 2665 C CA . ILE A 1 375 ? -1.837 -12.817 22.274 1.00 22.39 375 ILE A CA 1
ATOM 2666 C C . ILE A 1 375 ? -0.695 -13.423 23.088 1.00 22.82 375 ILE A C 1
ATOM 2667 O O . ILE A 1 375 ? -0.816 -14.520 23.637 1.00 21.96 375 ILE A O 1
ATOM 2672 N N . ILE A 1 376 ? 0.412 -12.694 23.166 1.00 22.52 376 ILE A N 1
ATOM 2673 C CA . ILE A 1 376 ? 1.581 -13.149 23.902 1.00 23.68 376 ILE A CA 1
ATOM 2674 C C . ILE A 1 376 ? 1.280 -13.349 25.390 1.00 24.66 376 ILE A C 1
ATOM 2675 O O . ILE A 1 376 ? 1.903 -14.182 26.049 1.00 26.28 376 ILE A O 1
ATOM 2680 N N . ALA A 1 377 ? 0.313 -12.595 25.908 1.00 25.67 377 ALA A N 1
ATOM 2681 C CA . ALA A 1 377 ? -0.073 -12.692 27.315 1.00 26.52 377 ALA A CA 1
ATOM 2682 C C . ALA A 1 377 ? -1.065 -13.828 27.543 1.00 27.39 377 ALA A C 1
ATOM 2683 O O . ALA A 1 377 ? -1.249 -14.285 28.674 1.00 28.34 377 ALA A O 1
ATOM 2685 N N . GLY A 1 378 ? -1.702 -14.281 26.469 1.00 27.25 378 GLY A N 1
ATOM 2686 C CA . GLY A 1 378 ? -2.669 -15.358 26.582 1.00 28.61 378 GLY A CA 1
ATOM 2687 C C . GLY A 1 378 ? -4.067 -14.848 26.872 1.00 29.45 378 GLY A C 1
ATOM 2688 O O . GLY A 1 378 ? -4.958 -15.626 27.215 1.00 30.47 378 GLY A O 1
ATOM 2689 N N . LYS A 1 379 ? -4.262 -13.539 26.737 1.00 29.42 379 LYS A N 1
ATOM 2690 C CA . LYS A 1 379 ? -5.564 -12.928 26.984 1.00 29.91 379 LYS A CA 1
ATOM 2691 C C . LYS A 1 379 ? -6.531 -13.297 25.868 1.00 29.73 379 LYS A C 1
ATOM 2692 O O . LYS A 1 379 ? -7.749 -13.319 26.063 1.00 30.39 379 LYS A O 1
ATOM 2698 N N . VAL A 1 380 ? -5.975 -13.579 24.696 1.00 27.94 380 VAL A N 1
ATOM 2699 C CA . VAL A 1 380 ? -6.762 -13.965 23.535 1.00 26.68 380 VAL A CA 1
ATOM 2700 C C . VAL A 1 380 ? -5.963 -15.028 22.790 1.00 25.79 380 VAL A C 1
ATOM 2701 O O . VAL A 1 380 ? -4.733 -15.018 22.818 1.00 26.01 380 VAL A O 1
ATOM 2705 N N . SER A 1 381 ? -6.655 -15.954 22.140 1.00 24.44 381 SER A N 1
ATOM 2706 C CA . SER A 1 381 ? -5.974 -17.012 21.406 1.00 23.28 381 SER A CA 1
ATOM 2707 C C . SER A 1 381 ? -5.285 -16.427 20.178 1.00 22.90 381 SER A C 1
ATOM 2708 O O . SER A 1 381 ? -5.623 -15.330 19.733 1.00 22.49 381 SER A O 1
ATOM 2711 N N . PRO A 1 382 ? -4.289 -17.144 19.633 1.00 21.29 382 PRO A N 1
ATOM 2712 C CA . PRO A 1 382 ? -3.577 -16.664 18.446 1.00 22.01 382 PRO A CA 1
ATOM 2713 C C . PRO A 1 382 ? -4.562 -16.479 17.291 1.00 22.90 382 PRO A C 1
ATOM 2714 O O . PRO A 1 382 ? -4.477 -15.509 16.537 1.00 22.82 382 PRO A O 1
ATOM 2718 N N . GLU A 1 383 ? -5.504 -17.412 17.173 1.00 22.96 383 GLU A N 1
ATOM 2719 C CA . GLU A 1 383 ? -6.518 -17.370 16.121 1.00 24.45 383 GLU A CA 1
ATOM 2720 C C . GLU A 1 383 ? -7.411 -16.137 16.231 1.00 23.89 383 GLU A C 1
ATOM 2721 O O . GLU A 1 383 ? -7.582 -15.392 15.267 1.00 23.65 383 GLU A O 1
ATOM 2727 N N . GLN A 1 384 ? -7.993 -15.934 17.408 1.00 24.30 384 GLN A N 1
ATOM 2728 C CA . GLN A 1 384 ? -8.870 -14.794 17.642 1.00 24.33 384 GLN A CA 1
ATOM 2729 C C . GLN A 1 384 ? -8.093 -13.479 17.593 1.00 24.21 384 GLN A C 1
ATOM 2730 O O . GLN A 1 384 ? -8.579 -12.475 17.068 1.00 22.60 384 GLN A O 1
ATOM 2736 N N . GLY A 1 385 ? -6.884 -13.495 18.145 1.00 23.32 385 GLY A N 1
ATOM 2737 C CA . GLY A 1 385 ? -6.059 -12.302 18.154 1.00 22.95 385 GLY A CA 1
ATOM 2738 C C . GLY A 1 385 ? -5.725 -11.845 16.749 1.00 22.16 385 GLY A C 1
ATOM 2739 O O . GLY A 1 385 ? -5.714 -10.646 16.465 1.00 21.56 385 GLY A O 1
ATOM 2740 N N . ALA A 1 386 ? -5.454 -12.798 15.864 1.00 21.33 386 ALA A N 1
ATOM 2741 C CA . ALA A 1 386 ? -5.119 -12.474 14.480 1.00 22.79 386 ALA A CA 1
ATOM 2742 C C . ALA A 1 386 ? -6.303 -11.791 13.807 1.00 23.79 386 ALA A C 1
ATOM 2743 O O . ALA A 1 386 ? -6.151 -10.787 13.110 1.00 23.20 386 ALA A O 1
ATOM 2745 N N . LYS A 1 387 ? -7.488 -12.341 14.036 1.00 25.67 387 LYS A N 1
ATOM 2746 C CA . LYS A 1 387 ? -8.708 -11.803 13.457 1.00 26.55 387 LYS A CA 1
ATOM 2747 C C . LYS A 1 387 ? -8.930 -10.370 13.942 1.00 26.67 387 LYS A C 1
ATOM 2748 O O . LYS A 1 387 ? -9.224 -9.479 13.145 1.00 26.38 387 LYS A O 1
ATOM 2754 N N . ASP A 1 388 ? -8.772 -10.151 15.245 1.00 25.85 388 ASP A N 1
ATOM 2755 C CA . ASP A 1 388 ? -8.965 -8.826 15.826 1.00 27.41 388 ASP A CA 1
ATOM 2756 C C . ASP A 1 388 ? -7.898 -7.842 15.361 1.00 26.07 388 ASP A C 1
ATOM 2757 O O . ASP A 1 388 ? -8.164 -6.652 15.215 1.00 26.77 388 ASP A O 1
ATOM 2762 N N . PHE A 1 389 ? -6.687 -8.344 15.141 1.00 24.43 389 PHE A N 1
ATOM 2763 C CA . PHE A 1 389 ? -5.579 -7.507 14.690 1.00 22.51 389 PHE A CA 1
ATOM 2764 C C . PHE A 1 389 ? -5.934 -6.879 13.346 1.00 23.21 389 PHE A C 1
ATOM 2765 O O . PHE A 1 389 ? -5.867 -5.659 13.180 1.00 21.33 389 PHE A O 1
ATOM 2773 N N . VAL A 1 390 ? -6.336 -7.713 12.394 1.00 22.81 390 VAL A N 1
ATOM 2774 C CA . VAL A 1 390 ? -6.692 -7.224 11.072 1.00 25.20 390 VAL A CA 1
ATOM 2775 C C . VAL A 1 390 ? -7.917 -6.315 11.107 1.00 26.56 390 VAL A C 1
ATOM 2776 O O . VAL A 1 390 ? -7.991 -5.343 10.361 1.00 25.82 390 VAL A O 1
ATOM 2780 N N . GLN A 1 391 ? -8.878 -6.624 11.974 1.00 28.99 391 GLN A N 1
ATOM 2781 C CA . GLN A 1 391 ? -10.070 -5.792 12.074 1.00 30.82 391 GLN A CA 1
ATOM 2782 C C . GLN A 1 391 ? -9.701 -4.423 12.635 1.00 31.18 391 GLN A C 1
ATOM 2783 O O . GLN A 1 391 ? -10.202 -3.399 12.169 1.00 31.16 391 GLN A O 1
ATOM 2789 N N . ASN A 1 392 ? -8.814 -4.405 13.626 1.00 30.27 392 ASN A N 1
ATOM 2790 C CA . ASN A 1 392 ? -8.381 -3.149 14.223 1.00 30.60 392 ASN A CA 1
ATOM 2791 C C . ASN A 1 392 ? -7.564 -2.334 13.222 1.00 28.80 392 ASN A C 1
ATOM 2792 O O . ASN A 1 392 ? -7.549 -1.106 13.280 1.00 29.89 392 ASN A O 1
ATOM 2797 N N . ILE A 1 393 ? -6.882 -3.021 12.309 1.00 27.19 393 ILE A N 1
ATOM 2798 C CA . ILE A 1 393 ? -6.086 -2.342 11.289 1.00 26.44 393 ILE A CA 1
ATOM 2799 C C . ILE A 1 393 ? -7.027 -1.663 10.300 1.00 28.02 393 ILE A C 1
ATOM 2800 O O . ILE A 1 393 ? -6.850 -0.493 9.958 1.00 27.01 393 ILE A O 1
ATOM 2805 N N . GLN A 1 394 ? -8.026 -2.411 9.842 1.00 29.77 394 GLN A N 1
ATOM 2806 C CA . GLN A 1 394 ? -9.006 -1.890 8.896 1.00 32.65 394 GLN A CA 1
ATOM 2807 C C . GLN A 1 394 ? -9.680 -0.646 9.463 1.00 33.58 394 GLN A C 1
ATOM 2808 O O . GLN A 1 394 ? -9.946 0.313 8.739 1.00 33.76 394 GLN A O 1
ATOM 2814 N N . LYS A 1 395 ? -9.955 -0.669 10.763 1.00 34.29 395 LYS A N 1
ATOM 2815 C CA . LYS A 1 395 ? -10.581 0.464 11.430 1.00 35.95 395 LYS A CA 1
ATOM 2816 C C . LYS A 1 395 ? -9.677 1.687 11.331 1.00 36.89 395 LYS A C 1
ATOM 2817 O O . LYS A 1 395 ? -10.158 2.735 10.852 1.00 36.12 395 LYS A O 1
ATOM 2823 N N . GLY A 1 396 ? -8.499 1.578 11.742 1.00 36.63 396 GLY A N 1
ATOM 2824 N N . THR B 1 31 ? 11.214 -11.341 40.673 1.00 29.48 31 THR B N 1
ATOM 2825 C CA . THR B 1 31 ? 11.960 -10.091 40.341 1.00 28.02 31 THR B CA 1
ATOM 2826 C C . THR B 1 31 ? 11.256 -8.867 40.914 1.00 26.57 31 THR B C 1
ATOM 2827 O O . THR B 1 31 ? 10.023 -8.812 40.966 1.00 27.17 31 THR B O 1
ATOM 2831 N N . ILE B 1 32 ? 12.044 -7.889 41.350 1.00 22.27 32 ILE B N 1
ATOM 2832 C CA . ILE B 1 32 ? 11.498 -6.653 41.896 1.00 20.40 32 ILE B CA 1
ATOM 2833 C C . ILE B 1 32 ? 11.453 -5.616 40.781 1.00 19.50 32 ILE B C 1
ATOM 2834 O O . ILE B 1 32 ? 12.452 -5.378 40.105 1.00 20.47 32 ILE B O 1
ATOM 2839 N N . THR B 1 33 ? 10.292 -5.005 40.589 1.00 16.84 33 THR B N 1
ATOM 2840 C CA . THR B 1 33 ? 10.126 -4.001 39.547 1.00 17.41 33 THR B CA 1
ATOM 2841 C C . THR B 1 33 ? 10.073 -2.587 40.107 1.00 17.51 33 THR B C 1
ATOM 2842 O O . THR B 1 33 ? 9.296 -2.297 41.016 1.00 17.00 33 THR B O 1
ATOM 2846 N N . VAL B 1 34 ? 10.920 -1.723 39.554 1.00 15.99 34 VAL B N 1
ATOM 2847 C CA . VAL B 1 34 ? 10.980 -0.324 39.945 1.00 16.26 34 VAL B CA 1
ATOM 2848 C C . VAL B 1 34 ? 10.521 0.531 38.771 1.00 16.61 34 VAL B C 1
ATOM 2849 O O . VAL B 1 34 ? 10.957 0.326 37.639 1.00 17.89 34 VAL B O 1
ATOM 2853 N N . TRP B 1 35 ? 9.619 1.469 39.036 1.00 16.11 35 TRP B N 1
ATOM 2854 C CA . TRP B 1 35 ? 9.153 2.388 38.005 1.00 16.61 35 TRP B CA 1
ATOM 2855 C C . TRP B 1 35 ? 9.729 3.747 38.364 1.00 15.81 35 TRP B C 1
ATOM 2856 O O . TRP B 1 35 ? 9.487 4.260 39.454 1.00 15.11 35 TRP B O 1
ATOM 2867 N N . SER B 1 36 ? 10.500 4.321 37.453 1.00 15.78 36 SER B N 1
ATOM 2868 C CA . SER B 1 36 ? 11.106 5.617 37.697 1.00 15.19 36 SER B CA 1
ATOM 2869 C C . SER B 1 36 ? 10.518 6.714 36.827 1.00 16.12 36 SER B C 1
ATOM 2870 O O . SER B 1 36 ? 10.347 6.537 35.622 1.00 18.18 36 SER B O 1
ATOM 2873 N N . TRP B 1 37 ? 10.207 7.850 37.442 1.00 15.81 37 TRP B N 1
ATOM 2874 C CA . TRP B 1 37 ? 9.682 8.980 36.693 1.00 16.31 37 TRP B CA 1
ATOM 2875 C C . TRP B 1 37 ? 10.799 9.988 36.442 1.00 17.29 37 TRP B C 1
ATOM 2876 O O . TRP B 1 37 ? 10.562 11.085 35.940 1.00 20.28 37 TRP B O 1
ATOM 2887 N N . GLN B 1 38 ? 12.021 9.606 36.810 1.00 16.02 38 GLN B N 1
ATOM 2888 C CA . GLN B 1 38 ? 13.193 10.438 36.565 1.00 16.87 38 GLN B CA 1
ATOM 2889 C C . GLN B 1 38 ? 13.935 9.710 35.452 1.00 17.48 38 GLN B C 1
ATOM 2890 O O . GLN B 1 38 ? 14.089 8.489 35.495 1.00 19.31 38 GLN B O 1
ATOM 2896 N N . THR B 1 39 ? 14.379 10.456 34.448 1.00 18.24 39 THR B N 1
ATOM 2897 C CA . THR B 1 39 ? 15.073 9.863 33.314 1.00 19.25 39 THR B CA 1
ATOM 2898 C C . THR B 1 39 ? 16.489 10.415 33.151 1.00 20.06 39 THR B C 1
ATOM 2899 O O . THR B 1 39 ? 17.028 11.040 34.063 1.00 20.28 39 THR B O 1
ATOM 2903 N N . GLY B 1 40 ? 17.090 10.166 31.990 1.00 20.75 40 GLY B N 1
ATOM 2904 C CA . GLY B 1 40 ? 18.429 10.658 31.720 1.00 20.17 40 GLY B CA 1
ATOM 2905 C C . GLY B 1 40 ? 19.507 10.099 32.628 1.00 20.08 40 GLY B C 1
ATOM 2906 O O . GLY B 1 40 ? 19.420 8.952 33.072 1.00 19.93 40 GLY B O 1
ATOM 2907 N N . PRO B 1 41 ? 20.551 10.892 32.915 1.00 19.93 41 PRO B N 1
ATOM 2908 C CA . PRO B 1 41 ? 21.659 10.475 33.778 1.00 18.83 41 PRO B CA 1
ATOM 2909 C C . PRO B 1 41 ? 21.219 9.968 35.150 1.00 18.89 41 PRO B C 1
ATOM 2910 O O . PRO B 1 41 ? 21.825 9.042 35.692 1.00 19.01 41 PRO B O 1
ATOM 2914 N N . GLU B 1 42 ? 20.171 10.567 35.715 1.00 19.06 42 GLU B N 1
ATOM 2915 C CA . GLU B 1 42 ? 19.704 10.126 37.026 1.00 18.94 42 GLU B CA 1
ATOM 2916 C C . GLU B 1 42 ? 19.187 8.695 36.942 1.00 18.12 42 GLU B C 1
ATOM 2917 O O . GLU B 1 42 ? 19.384 7.904 37.864 1.00 17.52 42 GLU B O 1
ATOM 2923 N N . LEU B 1 43 ? 18.526 8.368 35.835 1.00 18.53 43 LEU B N 1
ATOM 2924 C CA . LEU B 1 43 ? 18.005 7.018 35.638 1.00 18.42 43 LEU B CA 1
ATOM 2925 C C . LEU B 1 43 ? 19.162 6.028 35.561 1.00 18.21 43 LEU B C 1
ATOM 2926 O O . LEU B 1 43 ? 19.088 4.927 36.103 1.00 17.14 43 LEU B O 1
ATOM 2931 N N . GLN B 1 44 ? 20.236 6.420 34.887 1.00 17.80 44 GLN B N 1
ATOM 2932 C CA . GLN B 1 44 ? 21.394 5.551 34.777 1.00 18.37 44 GLN B CA 1
ATOM 2933 C C . GLN B 1 44 ? 21.953 5.283 36.172 1.00 17.40 44 GLN B C 1
ATOM 2934 O O . GLN B 1 44 ? 22.376 4.166 36.475 1.00 18.00 44 GLN B O 1
ATOM 2940 N N . ASP B 1 45 ? 21.946 6.304 37.026 1.00 17.22 45 ASP B N 1
ATOM 2941 C CA . ASP B 1 45 ? 22.453 6.141 38.386 1.00 16.39 45 ASP B CA 1
ATOM 2942 C C . ASP B 1 45 ? 21.553 5.199 39.177 1.00 15.57 45 ASP B C 1
ATOM 2943 O O . ASP B 1 45 ? 22.038 4.371 39.949 1.00 14.77 45 ASP B O 1
ATOM 2948 N N . VAL B 1 46 ? 20.244 5.340 38.994 1.00 15.57 46 VAL B N 1
ATOM 2949 C CA . VAL B 1 46 ? 19.282 4.479 39.677 1.00 15.22 46 VAL B CA 1
ATOM 2950 C C . VAL B 1 46 ? 19.526 3.027 39.277 1.00 15.75 46 VAL B C 1
ATOM 2951 O O . VAL B 1 46 ? 19.503 2.131 40.121 1.00 16.49 46 VAL B O 1
ATOM 2955 N N . LYS B 1 47 ? 19.765 2.799 37.989 1.00 16.38 47 LYS B N 1
ATOM 2956 C CA . LYS B 1 47 ? 20.018 1.451 37.491 1.00 16.14 47 LYS B CA 1
ATOM 2957 C C . LYS B 1 47 ? 21.304 0.882 38.066 1.00 16.53 47 LYS B C 1
ATOM 2958 O O . LYS B 1 47 ? 21.380 -0.305 38.393 1.00 17.49 47 LYS B O 1
ATOM 2964 N N . GLN B 1 48 ? 22.318 1.731 38.181 1.00 16.23 48 GLN B N 1
ATOM 2965 C CA . GLN B 1 48 ? 23.610 1.320 38.712 1.00 17.18 48 GLN B CA 1
ATOM 2966 C C . GLN B 1 48 ? 23.469 0.915 40.174 1.00 16.33 48 GLN B C 1
ATOM 2967 O O . GLN B 1 48 ? 23.969 -0.128 40.597 1.00 17.30 48 GLN B O 1
ATOM 2973 N N . ILE B 1 49 ? 22.785 1.754 40.943 1.00 16.13 49 ILE B N 1
ATOM 2974 C CA . ILE B 1 49 ? 22.570 1.497 42.359 1.00 15.80 49 ILE B CA 1
ATOM 2975 C C . ILE B 1 49 ? 21.743 0.232 42.560 1.00 14.99 49 ILE B C 1
ATOM 2976 O O . ILE B 1 49 ? 22.060 -0.599 43.415 1.00 14.52 49 ILE B O 1
ATOM 2981 N N . ALA B 1 50 ? 20.692 0.082 41.759 1.00 15.62 50 ALA B N 1
ATOM 2982 C CA . ALA B 1 50 ? 19.824 -1.089 41.854 1.00 16.64 50 ALA B CA 1
ATOM 2983 C C . ALA B 1 50 ? 20.599 -2.368 41.550 1.00 18.76 50 ALA B C 1
ATOM 2984 O O . ALA B 1 50 ? 20.389 -3.395 42.195 1.00 18.47 50 ALA B O 1
ATOM 2986 N N . ALA B 1 51 ? 21.491 -2.303 40.566 1.00 18.79 51 ALA B N 1
ATOM 2987 C CA . ALA B 1 51 ? 22.295 -3.460 40.186 1.00 19.32 51 ALA B CA 1
ATOM 2988 C C . ALA B 1 51 ? 23.214 -3.882 41.325 1.00 20.01 51 ALA B C 1
ATOM 2989 O O . ALA B 1 51 ? 23.367 -5.073 41.601 1.00 20.14 51 ALA B O 1
ATOM 2991 N N . GLN B 1 52 ? 23.824 -2.905 41.989 1.00 19.41 52 GLN B N 1
ATOM 2992 C CA . GLN B 1 52 ? 24.721 -3.189 43.100 1.00 21.72 52 GLN B CA 1
ATOM 2993 C C . GLN B 1 52 ? 23.935 -3.815 44.245 1.00 19.68 52 GLN B C 1
ATOM 2994 O O . GLN B 1 52 ? 24.393 -4.762 44.889 1.00 19.49 52 GLN B O 1
ATOM 3000 N N . TRP B 1 53 ? 22.744 -3.282 44.490 1.00 17.23 53 TRP B N 1
ATOM 3001 C CA . TRP B 1 53 ? 21.880 -3.791 45.547 1.00 15.71 53 TRP B CA 1
ATOM 3002 C C . TRP B 1 53 ? 21.496 -5.237 45.231 1.00 17.18 53 TRP B C 1
ATOM 3003 O O . TRP B 1 53 ? 21.635 -6.129 46.075 1.00 16.47 53 TRP B O 1
ATOM 3014 N N . ALA B 1 54 ? 21.025 -5.461 44.007 1.00 16.90 54 ALA B N 1
ATOM 3015 C CA . ALA B 1 54 ? 20.609 -6.790 43.572 1.00 18.92 54 ALA B CA 1
ATOM 3016 C C . ALA B 1 54 ? 21.741 -7.806 43.688 1.00 20.57 54 ALA B C 1
ATOM 3017 O O . ALA B 1 54 ? 21.511 -8.964 44.048 1.00 21.03 54 ALA B O 1
ATOM 3019 N N . LYS B 1 55 ? 22.963 -7.379 43.386 1.00 21.54 55 LYS B N 1
ATOM 3020 C CA . LYS B 1 55 ? 24.111 -8.271 43.477 1.00 23.57 55 LYS B CA 1
ATOM 3021 C C . LYS B 1 55 ? 24.308 -8.782 44.900 1.00 22.70 55 LYS B C 1
ATOM 3022 O O . LYS B 1 55 ? 24.705 -9.928 45.110 1.00 23.82 55 LYS B O 1
ATOM 3028 N N . ALA B 1 56 ? 24.024 -7.934 45.882 1.00 20.46 56 ALA B N 1
ATOM 3029 C CA . ALA B 1 56 ? 24.177 -8.322 47.279 1.00 20.17 56 ALA B CA 1
ATOM 3030 C C . ALA B 1 56 ? 22.990 -9.129 47.795 1.00 19.17 56 ALA B C 1
ATOM 3031 O O . ALA B 1 56 ? 23.151 -10.047 48.603 1.00 20.82 56 ALA B O 1
ATOM 3033 N N . HIS B 1 57 ? 21.796 -8.800 47.317 1.00 17.58 57 HIS B N 1
ATOM 3034 C CA . HIS B 1 57 ? 20.590 -9.474 47.774 1.00 17.21 57 HIS B CA 1
ATOM 3035 C C . HIS B 1 57 ? 20.193 -10.728 47.002 1.00 17.98 57 HIS B C 1
ATOM 3036 O O . HIS B 1 57 ? 19.398 -11.537 47.492 1.00 17.34 57 HIS B O 1
ATOM 3043 N N . GLY B 1 58 ? 20.739 -10.883 45.800 1.00 18.98 58 GLY B N 1
ATOM 3044 C CA . GLY B 1 58 ? 20.426 -12.052 44.999 1.00 21.46 58 GLY B CA 1
ATOM 3045 C C . GLY B 1 58 ? 19.108 -11.937 44.261 1.00 23.92 58 GLY B C 1
ATOM 3046 O O . GLY B 1 58 ? 18.603 -12.918 43.717 1.00 24.24 58 GLY B O 1
ATOM 3047 N N . ASP B 1 59 ? 18.542 -10.735 44.250 1.00 25.68 59 ASP B N 1
ATOM 3048 C CA . ASP B 1 59 ? 17.282 -10.499 43.561 1.00 29.07 59 ASP B CA 1
ATOM 3049 C C . ASP B 1 59 ? 17.544 -9.987 42.155 1.00 28.64 59 ASP B C 1
ATOM 3050 O O . ASP B 1 59 ? 18.669 -9.628 41.803 1.00 29.58 59 ASP B O 1
ATOM 3055 N N . LYS B 1 60 ? 16.493 -9.977 41.349 1.00 28.32 60 LYS B N 1
ATOM 3056 C CA . LYS B 1 60 ? 16.573 -9.464 39.996 1.00 27.46 60 LYS B CA 1
ATOM 3057 C C . LYS B 1 60 ? 15.740 -8.191 40.050 1.00 24.94 60 LYS B C 1
ATOM 3058 O O . LYS B 1 60 ? 14.582 -8.219 40.467 1.00 25.77 60 LYS B O 1
ATOM 3064 N N . VAL B 1 61 ? 16.335 -7.072 39.659 1.00 22.53 61 VAL B N 1
ATOM 3065 C CA . VAL B 1 61 ? 15.618 -5.807 39.683 1.00 22.30 61 VAL B CA 1
ATOM 3066 C C . VAL B 1 61 ? 15.493 -5.208 38.290 1.00 22.83 61 VAL B C 1
ATOM 3067 O O . VAL B 1 61 ? 16.486 -5.031 37.583 1.00 24.66 61 VAL B O 1
ATOM 3071 N N . ILE B 1 62 ? 14.259 -4.914 37.899 1.00 21.52 62 ILE B N 1
ATOM 3072 C CA . ILE B 1 62 ? 13.982 -4.310 36.604 1.00 22.52 62 ILE B CA 1
ATOM 3073 C C . ILE B 1 62 ? 13.587 -2.860 36.843 1.00 21.58 62 ILE B C 1
ATOM 3074 O O . ILE B 1 62 ? 12.715 -2.579 37.665 1.00 20.27 62 ILE B O 1
ATOM 3079 N N . VAL B 1 63 ? 14.238 -1.941 36.137 1.00 19.98 63 VAL B N 1
ATOM 3080 C CA . VAL B 1 63 ? 13.924 -0.523 36.274 1.00 20.30 63 VAL B CA 1
ATOM 3081 C C . VAL B 1 63 ? 13.285 -0.030 34.982 1.00 19.77 63 VAL B C 1
ATOM 3082 O O . VAL B 1 63 ? 13.899 -0.093 33.910 1.00 22.23 63 VAL B O 1
ATOM 3086 N N . VAL B 1 64 ? 12.048 0.445 35.092 1.00 18.81 64 VAL B N 1
ATOM 3087 C CA . VAL B 1 64 ? 11.293 0.948 33.951 1.00 20.59 64 VAL B CA 1
ATOM 3088 C C . VAL B 1 64 ? 11.182 2.468 34.002 1.00 20.92 64 VAL B C 1
ATOM 3089 O O . VAL B 1 64 ? 10.834 3.034 35.037 1.00 20.10 64 VAL B O 1
ATOM 3093 N N . ASP B 1 65 ? 11.474 3.112 32.875 1.00 19.35 65 ASP B N 1
ATOM 3094 C CA . ASP B 1 65 ? 11.402 4.567 32.753 1.00 19.88 65 ASP B CA 1
ATOM 3095 C C . ASP B 1 65 ? 9.976 4.971 32.356 1.00 21.06 65 ASP B C 1
ATOM 3096 O O . ASP B 1 65 ? 9.562 4.760 31.214 1.00 22.28 65 ASP B O 1
ATOM 3101 N N . GLN B 1 66 ? 9.232 5.554 33.293 1.00 20.58 66 GLN B N 1
ATOM 3102 C CA . GLN B 1 66 ? 7.856 5.973 33.036 1.00 22.20 66 GLN B CA 1
ATOM 3103 C C . GLN B 1 66 ? 7.724 7.487 32.871 1.00 23.26 66 GLN B C 1
ATOM 3104 O O . GLN B 1 66 ? 6.614 8.016 32.817 1.00 23.06 66 GLN B O 1
ATOM 3110 N N . SER B 1 67 ? 8.856 8.179 32.787 1.00 24.24 67 SER B N 1
ATOM 3111 C CA . SER B 1 67 ? 8.861 9.634 32.660 1.00 26.66 67 SER B CA 1
ATOM 3112 C C . SER B 1 67 ? 8.049 10.168 31.481 1.00 28.66 67 SER B C 1
ATOM 3113 O O . SER B 1 67 ? 7.490 11.264 31.556 1.00 28.96 67 SER B O 1
ATOM 3116 N N . SER B 1 68 ? 7.982 9.396 30.400 1.00 30.39 68 SER B N 1
ATOM 3117 C CA . SER B 1 68 ? 7.250 9.810 29.204 1.00 32.10 68 SER B CA 1
ATOM 3118 C C . SER B 1 68 ? 5.910 9.107 29.030 1.00 33.16 68 SER B C 1
ATOM 3119 O O . SER B 1 68 ? 5.284 9.211 27.974 1.00 33.47 68 SER B O 1
ATOM 3122 N N . ASN B 1 69 ? 5.468 8.388 30.057 1.00 33.07 69 ASN B N 1
ATOM 3123 C CA . ASN B 1 69 ? 4.192 7.686 29.981 1.00 33.25 69 ASN B CA 1
ATOM 3124 C C . ASN B 1 69 ? 3.089 8.712 29.748 1.00 32.95 69 ASN B C 1
ATOM 3125 O O . ASN B 1 69 ? 2.990 9.705 30.468 1.00 32.95 69 ASN B O 1
ATOM 3130 N N . PRO B 1 70 ? 2.243 8.484 28.733 1.00 33.78 70 PRO B N 1
ATOM 3131 C CA . PRO B 1 70 ? 1.147 9.403 28.410 1.00 33.46 70 PRO B CA 1
ATOM 3132 C C . PRO B 1 70 ? 0.120 9.588 29.521 1.00 32.72 70 PRO B C 1
ATOM 3133 O O . PRO B 1 70 ? -0.599 10.589 29.546 1.00 33.15 70 PRO B O 1
ATOM 3137 N N . LYS B 1 71 ? 0.053 8.628 30.438 1.00 30.47 71 LYS B N 1
ATOM 3138 C CA . LYS B 1 71 ? -0.895 8.707 31.542 1.00 30.29 71 LYS B CA 1
ATOM 3139 C C . LYS B 1 71 ? -0.362 9.562 32.693 1.00 27.82 71 LYS B C 1
ATOM 3140 O O . LYS B 1 71 ? -1.057 9.786 33.684 1.00 28.25 71 LYS B O 1
ATOM 3146 N N . GLY B 1 72 ? 0.876 10.028 32.556 1.00 25.87 72 GLY B N 1
ATOM 3147 C CA . GLY B 1 72 ? 1.468 10.881 33.572 1.00 23.36 72 GLY B CA 1
ATOM 3148 C C . GLY B 1 72 ? 1.827 10.235 34.896 1.00 21.39 72 GLY B C 1
ATOM 3149 O O . GLY B 1 72 ? 1.891 9.010 35.018 1.00 19.59 72 GLY B O 1
ATOM 3150 N N . PHE B 1 73 ? 2.063 11.080 35.894 1.00 19.88 73 PHE B N 1
ATOM 3151 C CA . PHE B 1 73 ? 2.429 10.622 37.230 1.00 18.93 73 PHE B CA 1
ATOM 3152 C C . PHE B 1 73 ? 1.339 9.759 37.846 1.00 19.46 73 PHE B C 1
ATOM 3153 O O . PHE B 1 73 ? 1.625 8.786 38.545 1.00 18.14 73 PHE B O 1
ATOM 3161 N N . GLN B 1 74 ? 0.087 10.122 37.589 1.00 19.20 74 GLN B N 1
ATOM 3162 C CA . GLN B 1 74 ? -1.035 9.375 38.139 1.00 20.32 74 GLN B CA 1
ATOM 3163 C C . GLN B 1 74 ? -1.204 7.990 37.531 1.00 20.33 74 GLN B C 1
ATOM 3164 O O . GLN B 1 74 ? -2.091 7.237 37.940 1.00 21.31 74 GLN B O 1
ATOM 3170 N N . PHE B 1 75 ? -0.362 7.648 36.562 1.00 20.43 75 PHE B N 1
ATOM 3171 C CA . PHE B 1 75 ? -0.444 6.332 35.945 1.00 21.41 75 PHE B CA 1
ATOM 3172 C C . PHE B 1 75 ? -0.187 5.260 37.001 1.00 21.51 75 PHE B C 1
ATOM 3173 O O . PHE B 1 75 ? -0.680 4.136 36.887 1.00 21.89 75 PHE B O 1
ATOM 3181 N N . TYR B 1 76 ? 0.590 5.594 38.030 1.00 20.04 76 TYR B N 1
ATOM 3182 C CA . TYR B 1 76 ? 0.850 4.612 39.075 1.00 19.55 76 TYR B CA 1
ATOM 3183 C C . TYR B 1 76 ? -0.488 4.132 39.629 1.00 20.49 76 TYR B C 1
ATOM 3184 O O . TYR B 1 76 ? -0.693 2.937 39.832 1.00 21.64 76 TYR B O 1
ATOM 3193 N N . ALA B 1 77 ? -1.392 5.075 39.879 1.00 21.57 77 ALA B N 1
ATOM 3194 C CA . ALA B 1 77 ? -2.715 4.755 40.404 1.00 23.11 77 ALA B CA 1
ATOM 3195 C C . ALA B 1 77 ? -3.478 3.887 39.408 1.00 24.44 77 ALA B C 1
ATOM 3196 O O . ALA B 1 77 ? -4.085 2.887 39.786 1.00 24.24 77 ALA B O 1
ATOM 3198 N N . THR B 1 78 ? -3.442 4.278 38.136 1.00 24.63 78 THR B N 1
ATOM 3199 C CA . THR B 1 78 ? -4.123 3.536 37.078 1.00 26.11 78 THR B CA 1
ATOM 3200 C C . THR B 1 78 ? -3.739 2.059 37.113 1.00 26.53 78 THR B C 1
ATOM 3201 O O . THR B 1 78 ? -4.604 1.179 37.120 1.00 27.06 78 THR B O 1
ATOM 3205 N N . ALA B 1 79 ? -2.437 1.794 37.141 1.00 25.70 79 ALA B N 1
ATOM 3206 C CA . ALA B 1 79 ? -1.932 0.427 37.163 1.00 25.88 79 ALA B CA 1
ATOM 3207 C C . ALA B 1 79 ? -2.156 -0.272 38.504 1.00 26.29 79 ALA B C 1
ATOM 3208 O O . ALA B 1 79 ? -2.572 -1.430 38.540 1.00 26.83 79 ALA B O 1
ATOM 3210 N N . ALA B 1 80 ? -1.885 0.430 39.601 1.00 26.16 80 ALA B N 1
ATOM 3211 C CA . ALA B 1 80 ? -2.050 -0.143 40.935 1.00 26.48 80 ALA B CA 1
ATOM 3212 C C . ALA B 1 80 ? -3.489 -0.541 41.255 1.00 27.03 80 ALA B C 1
ATOM 3213 O O . ALA B 1 80 ? -3.722 -1.539 41.942 1.00 27.37 80 ALA B O 1
ATOM 3215 N N . ARG B 1 81 ? -4.449 0.240 40.768 1.00 27.81 81 ARG B N 1
ATOM 3216 C CA . ARG B 1 81 ? -5.864 -0.043 41.005 1.00 28.92 81 ARG B CA 1
ATOM 3217 C C . ARG B 1 81 ? -6.265 -1.403 40.446 1.00 29.93 81 ARG B C 1
ATOM 3218 O O . ARG B 1 81 ? -7.192 -2.039 40.946 1.00 30.70 81 ARG B O 1
ATOM 3226 N N . THR B 1 82 ? -5.559 -1.844 39.409 1.00 30.03 82 THR B N 1
ATOM 3227 C CA . THR B 1 82 ? -5.848 -3.123 38.772 1.00 30.60 82 THR B CA 1
ATOM 3228 C C . THR B 1 82 ? -4.877 -4.217 39.207 1.00 30.15 82 THR B C 1
ATOM 3229 O O . THR B 1 82 ? -4.908 -5.331 38.683 1.00 29.56 82 THR B O 1
ATOM 3233 N N . GLY B 1 83 ? -4.016 -3.890 40.165 1.00 29.18 83 GLY B N 1
ATOM 3234 C CA . GLY B 1 83 ? -3.048 -4.855 40.655 1.00 28.12 83 GLY B CA 1
ATOM 3235 C C . GLY B 1 83 ? -1.915 -5.123 39.684 1.00 27.18 83 GLY B C 1
ATOM 3236 O O . GLY B 1 83 ? -1.306 -6.191 39.716 1.00 27.52 83 GLY B O 1
ATOM 3237 N N . LYS B 1 84 ? -1.625 -4.154 38.822 1.00 26.68 84 LYS B N 1
ATOM 3238 C CA . LYS B 1 84 ? -0.561 -4.307 37.838 1.00 26.51 84 LYS B CA 1
ATOM 3239 C C . LYS B 1 84 ? 0.549 -3.278 38.035 1.00 25.41 84 LYS B C 1
ATOM 3240 O O . LYS B 1 84 ? 1.327 -3.004 37.119 1.00 25.47 84 LYS B O 1
ATOM 3246 N N . GLY B 1 85 ? 0.622 -2.721 39.239 1.00 24.83 85 GLY B N 1
ATOM 3247 C CA . GLY B 1 85 ? 1.638 -1.727 39.530 1.00 22.90 85 GLY B CA 1
ATOM 3248 C C . GLY B 1 85 ? 2.974 -2.340 39.907 1.00 21.28 85 GLY B C 1
ATOM 3249 O O . GLY B 1 85 ? 3.065 -3.542 40.155 1.00 21.42 85 GLY B O 1
ATOM 3250 N N . PRO B 1 86 ? 4.040 -1.528 39.956 1.00 19.02 86 PRO B N 1
ATOM 3251 C CA . PRO B 1 86 ? 5.385 -1.989 40.306 1.00 18.04 86 PRO B CA 1
ATOM 3252 C C . PRO B 1 86 ? 5.513 -2.208 41.808 1.00 16.50 86 PRO B C 1
ATOM 3253 O O . PRO B 1 86 ? 4.613 -1.860 42.570 1.00 17.91 86 PRO B O 1
ATOM 3257 N N . ASP B 1 87 ? 6.636 -2.781 42.227 1.00 16.87 87 ASP B N 1
ATOM 3258 C CA . ASP B 1 87 ? 6.891 -3.012 43.643 1.00 15.44 87 ASP B CA 1
ATOM 3259 C C . ASP B 1 87 ? 7.346 -1.704 44.279 1.00 14.33 87 ASP B C 1
ATOM 3260 O O . ASP B 1 87 ? 6.963 -1.370 45.405 1.00 14.91 87 ASP B O 1
ATOM 3265 N N . VAL B 1 88 ? 8.163 -0.971 43.531 1.00 15.31 88 VAL B N 1
ATOM 3266 C CA . VAL B 1 88 ? 8.734 0.285 43.995 1.00 14.28 88 VAL B CA 1
ATOM 3267 C C . VAL B 1 88 ? 8.594 1.395 42.963 1.00 13.50 88 VAL B C 1
ATOM 3268 O O . VAL B 1 88 ? 8.681 1.157 41.757 1.00 14.30 88 VAL B O 1
ATOM 3272 N N . VAL B 1 89 ? 8.373 2.607 43.456 1.00 13.26 89 VAL B N 1
ATOM 3273 C CA . VAL B 1 89 ? 8.263 3.783 42.611 1.00 12.65 89 VAL B CA 1
ATOM 3274 C C . VAL B 1 89 ? 9.385 4.736 43.010 1.00 12.97 89 VAL B C 1
ATOM 3275 O O . VAL B 1 89 ? 9.616 4.977 44.200 1.00 12.50 89 VAL B O 1
ATOM 3279 N N . PHE B 1 90 ? 10.098 5.254 42.015 1.00 12.88 90 PHE B N 1
ATOM 3280 C CA . PHE B 1 90 ? 11.177 6.202 42.261 1.00 12.27 90 PHE B CA 1
ATOM 3281 C C . PHE B 1 90 ? 10.969 7.465 41.436 1.00 12.24 90 PHE B C 1
ATOM 3282 O O . PHE B 1 90 ? 10.645 7.388 40.255 1.00 13.41 90 PHE B O 1
ATOM 3290 N N . GLY B 1 91 ? 11.151 8.622 42.067 1.00 12.25 91 GLY B N 1
ATOM 3291 C CA . GLY B 1 91 ? 11.044 9.889 41.358 1.00 12.04 91 GLY B CA 1
ATOM 3292 C C . GLY B 1 91 ? 9.668 10.488 41.177 1.00 12.84 91 GLY B C 1
ATOM 3293 O O . GLY B 1 91 ? 9.408 11.178 40.187 1.00 13.89 91 GLY B O 1
ATOM 3294 N N . MET B 1 92 ? 8.794 10.242 42.142 1.00 12.55 92 MET B N 1
ATOM 3295 C CA . MET B 1 92 ? 7.425 10.747 42.101 1.00 11.57 92 MET B CA 1
ATOM 3296 C C . MET B 1 92 ? 7.251 12.066 42.856 1.00 11.77 92 MET B C 1
ATOM 3297 O O . MET B 1 92 ? 7.553 12.149 44.045 1.00 11.19 92 MET B O 1
ATOM 3302 N N . PRO B 1 93 ? 6.776 13.122 42.169 1.00 11.62 93 PRO B N 1
ATOM 3303 C CA . PRO B 1 93 ? 6.575 14.408 42.848 1.00 11.96 93 PRO B CA 1
ATOM 3304 C C . PRO B 1 93 ? 5.567 14.162 43.974 1.00 12.30 93 PRO B C 1
ATOM 3305 O O . PRO B 1 93 ? 4.536 13.512 43.760 1.00 12.57 93 PRO B O 1
ATOM 3309 N N . HIS B 1 94 ? 5.854 14.700 45.157 1.00 11.48 94 HIS B N 1
ATOM 3310 C CA . HIS B 1 94 ? 5.028 14.463 46.341 1.00 11.48 94 HIS B CA 1
ATOM 3311 C C . HIS B 1 94 ? 3.536 14.773 46.304 1.00 13.05 94 HIS B C 1
ATOM 3312 O O . HIS B 1 94 ? 2.765 14.132 47.017 1.00 14.34 94 HIS B O 1
ATOM 3319 N N . ASP B 1 95 ? 3.120 15.736 45.491 1.00 12.72 95 ASP B N 1
ATOM 3320 C CA . ASP B 1 95 ? 1.700 16.077 45.442 1.00 14.01 95 ASP B CA 1
ATOM 3321 C C . ASP B 1 95 ? 0.845 14.884 45.027 1.00 15.43 95 ASP B C 1
ATOM 3322 O O . ASP B 1 95 ? -0.285 14.732 45.493 1.00 17.96 95 ASP B O 1
ATOM 3327 N N . ASN B 1 96 ? 1.386 14.040 44.157 1.00 14.75 96 ASN B N 1
ATOM 3328 C CA . ASN B 1 96 ? 0.658 12.876 43.652 1.00 15.36 96 ASN B CA 1
ATOM 3329 C C . ASN B 1 96 ? 0.316 11.806 44.676 1.00 16.50 96 ASN B C 1
ATOM 3330 O O . ASN B 1 96 ? -0.686 11.100 44.533 1.00 16.50 96 ASN B O 1
ATOM 3335 N N . ASN B 1 97 ? 1.138 11.684 45.710 1.00 15.34 97 ASN B N 1
ATOM 3336 C CA . ASN B 1 97 ? 0.936 10.643 46.712 1.00 16.82 97 ASN B CA 1
ATOM 3337 C C . ASN B 1 97 ? -0.338 10.716 47.547 1.00 18.25 97 ASN B C 1
ATOM 3338 O O . ASN B 1 97 ? -0.747 9.711 48.135 1.00 17.48 97 ASN B O 1
ATOM 3343 N N . GLY B 1 98 ? -0.970 11.885 47.601 1.00 18.71 98 GLY B N 1
ATOM 3344 C CA . GLY B 1 98 ? -2.203 12.008 48.360 1.00 18.96 98 GLY B CA 1
ATOM 3345 C C . GLY B 1 98 ? -3.265 11.072 47.812 1.00 19.35 98 GLY B C 1
ATOM 3346 O O . GLY B 1 98 ? -4.018 10.454 48.572 1.00 21.35 98 GLY B O 1
ATOM 3347 N N . VAL B 1 99 ? -3.328 10.966 46.489 1.00 18.71 99 VAL B N 1
ATOM 3348 C CA . VAL B 1 99 ? -4.290 10.089 45.837 1.00 19.25 99 VAL B CA 1
ATOM 3349 C C . VAL B 1 99 ? -3.929 8.628 46.105 1.00 19.58 99 VAL B C 1
ATOM 3350 O O . VAL B 1 99 ? -4.775 7.837 46.519 1.00 19.93 99 VAL B O 1
ATOM 3354 N N . PHE B 1 100 ? -2.667 8.281 45.865 1.00 19.36 100 PHE B N 1
ATOM 3355 C CA . PHE B 1 100 ? -2.192 6.914 46.060 1.00 18.50 100 PHE B CA 1
ATOM 3356 C C . PHE B 1 100 ? -2.445 6.423 47.487 1.00 19.41 100 PHE B C 1
ATOM 3357 O O . PHE B 1 100 ? -2.931 5.307 47.693 1.00 19.03 100 PHE B O 1
ATOM 3365 N N . ALA B 1 101 ? -2.118 7.260 48.466 1.00 19.03 101 ALA B N 1
ATOM 3366 C CA . ALA B 1 101 ? -2.289 6.914 49.873 1.00 20.24 101 ALA B CA 1
ATOM 3367 C C . ALA B 1 101 ? -3.758 6.762 50.259 1.00 22.77 101 ALA B C 1
ATOM 3368 O O . ALA B 1 101 ? -4.126 5.822 50.968 1.00 22.98 101 ALA B O 1
ATOM 3370 N N . GLU B 1 102 ? -4.590 7.690 49.796 1.00 23.61 102 GLU B N 1
ATOM 3371 C CA . GLU B 1 102 ? -6.017 7.653 50.101 1.00 26.96 102 GLU B CA 1
ATOM 3372 C C . GLU B 1 102 ? -6.659 6.368 49.590 1.00 27.46 102 GLU B C 1
ATOM 3373 O O . GLU B 1 102 ? -7.539 5.803 50.242 1.00 28.36 102 GLU B O 1
ATOM 3379 N N . GLU B 1 103 ? -6.218 5.910 48.422 1.00 25.99 103 GLU B N 1
ATOM 3380 C CA . GLU B 1 103 ? -6.757 4.692 47.831 1.00 25.25 103 GLU B CA 1
ATOM 3381 C C . GLU B 1 103 ? -6.106 3.420 48.370 1.00 24.36 103 GLU B C 1
ATOM 3382 O O . GLU B 1 103 ? -6.393 2.319 47.894 1.00 24.67 103 GLU B O 1
ATOM 3388 N N . GLY B 1 104 ? -5.239 3.579 49.366 1.00 22.73 104 GLY B N 1
ATOM 3389 C CA . GLY B 1 104 ? -4.565 2.441 49.968 1.00 21.82 104 GLY B CA 1
ATOM 3390 C C . GLY B 1 104 ? -3.585 1.738 49.047 1.00 20.99 104 GLY B C 1
ATOM 3391 O O . GLY B 1 104 ? -3.378 0.527 49.158 1.00 21.29 104 GLY B O 1
ATOM 3392 N N . LEU B 1 105 ? -2.965 2.496 48.147 1.00 19.18 105 LEU B N 1
ATOM 3393 C CA . LEU B 1 105 ? -2.014 1.928 47.197 1.00 18.12 105 LEU B CA 1
ATOM 3394 C C . LEU B 1 105 ? -0.561 2.011 47.664 1.00 16.50 105 LEU B C 1
ATOM 3395 O O . LEU B 1 105 ? 0.333 1.473 47.008 1.00 16.99 105 LEU B O 1
ATOM 3400 N N . MET B 1 106 ? -0.332 2.675 48.794 1.00 16.28 106 MET B N 1
ATOM 3401 C CA . MET B 1 106 ? 1.018 2.845 49.329 1.00 15.90 106 MET B CA 1
ATOM 3402 C C . MET B 1 106 ? 1.220 2.196 50.685 1.00 16.46 106 MET B C 1
ATOM 3403 O O . MET B 1 106 ? 0.360 2.277 51.560 1.00 17.78 106 MET B O 1
ATOM 3408 N N . ALA B 1 107 ? 2.374 1.570 50.866 1.00 15.49 107 ALA B N 1
ATOM 3409 C CA . ALA B 1 107 ? 2.702 0.971 52.151 1.00 16.05 107 ALA B CA 1
ATOM 3410 C C . ALA B 1 107 ? 3.257 2.089 53.036 1.00 16.27 107 ALA B C 1
ATOM 3411 O O . ALA B 1 107 ? 4.126 2.854 52.606 1.00 15.95 107 ALA B O 1
ATOM 3413 N N . PRO B 1 108 ? 2.742 2.229 54.270 1.00 17.44 108 PRO B N 1
ATOM 3414 C CA . PRO B 1 108 ? 3.274 3.291 55.130 1.00 17.55 108 PRO B CA 1
ATOM 3415 C C . PRO B 1 108 ? 4.760 3.039 55.378 1.00 16.95 108 PRO B C 1
ATOM 3416 O O . PRO B 1 108 ? 5.197 1.888 55.457 1.00 17.57 108 PRO B O 1
ATOM 3420 N N . VAL B 1 109 ? 5.542 4.106 55.481 1.00 15.12 109 VAL B N 1
ATOM 3421 C CA . VAL B 1 109 ? 6.966 3.953 55.734 1.00 15.74 109 VAL B CA 1
ATOM 3422 C C . VAL B 1 109 ? 7.158 3.291 57.095 1.00 16.63 109 VAL B C 1
ATOM 3423 O O . VAL B 1 109 ? 6.655 3.780 58.111 1.00 17.82 109 VAL B O 1
ATOM 3427 N N . PRO B 1 110 ? 7.876 2.157 57.131 1.00 17.20 110 PRO B N 1
ATOM 3428 C CA . PRO B 1 110 ? 8.121 1.445 58.388 1.00 18.94 110 PRO B CA 1
ATOM 3429 C C . PRO B 1 110 ? 9.047 2.232 59.310 1.00 20.20 110 PRO B C 1
ATOM 3430 O O . PRO B 1 110 ? 9.818 3.083 58.863 1.00 19.52 110 PRO B O 1
ATOM 3434 N N . SER B 1 111 ? 8.974 1.943 60.600 1.00 22.48 111 SER B N 1
ATOM 3435 C CA . SER B 1 111 ? 9.828 2.625 61.558 1.00 23.42 111 SER B CA 1
ATOM 3436 C C . SER B 1 111 ? 11.293 2.344 61.233 1.00 23.25 111 SER B C 1
ATOM 3437 O O . SER B 1 111 ? 11.638 1.262 60.756 1.00 22.12 111 SER B O 1
ATOM 3440 N N . GLY B 1 112 ? 12.150 3.330 61.474 1.00 22.95 112 GLY B N 1
ATOM 3441 C CA . GLY B 1 112 ? 13.569 3.155 61.226 1.00 24.22 112 GLY B CA 1
ATOM 3442 C C . GLY B 1 112 ? 14.034 3.275 59.788 1.00 23.42 112 GLY B C 1
ATOM 3443 O O . GLY B 1 112 ? 15.233 3.368 59.536 1.00 24.36 112 GLY B O 1
ATOM 3444 N N . VAL B 1 113 ? 13.104 3.270 58.841 1.00 24.36 113 VAL B N 1
ATOM 3445 C CA . VAL B 1 113 ? 13.471 3.379 57.433 1.00 23.88 113 VAL B CA 1
ATOM 3446 C C . VAL B 1 113 ? 13.877 4.810 57.098 1.00 25.64 113 VAL B C 1
ATOM 3447 O O . VAL B 1 113 ? 14.822 5.039 56.340 1.00 24.74 113 VAL B O 1
ATOM 3451 N N . LEU B 1 114 ? 13.158 5.762 57.680 1.00 26.27 114 LEU B N 1
ATOM 3452 C CA . LEU B 1 114 ? 13.411 7.181 57.469 1.00 27.90 114 LEU B CA 1
ATOM 3453 C C . LEU B 1 114 ? 13.917 7.835 58.746 1.00 27.82 114 LEU B C 1
ATOM 3454 O O . LEU B 1 114 ? 13.547 7.431 59.848 1.00 29.08 114 LEU B O 1
ATOM 3459 N N . ASN B 1 115 ? 14.764 8.847 58.589 1.00 27.65 115 ASN B N 1
ATOM 3460 C CA . ASN B 1 115 ? 15.292 9.601 59.722 1.00 27.36 115 ASN B CA 1
ATOM 3461 C C . ASN B 1 115 ? 14.859 11.044 59.470 1.00 27.21 115 ASN B C 1
ATOM 3462 O O . ASN B 1 115 ? 15.533 11.787 58.757 1.00 25.84 115 ASN B O 1
ATOM 3467 N N . THR B 1 116 ? 13.731 11.431 60.057 1.00 26.79 116 THR B N 1
ATOM 3468 C CA . THR B 1 116 ? 13.175 12.770 59.874 1.00 27.03 116 THR B CA 1
ATOM 3469 C C . THR B 1 116 ? 14.106 13.935 60.189 1.00 26.35 116 THR B C 1
ATOM 3470 O O . THR B 1 116 ? 13.956 15.023 59.628 1.00 25.35 116 THR B O 1
ATOM 3474 N N . GLY B 1 117 ? 15.061 13.715 61.085 1.00 25.41 117 GLY B N 1
ATOM 3475 C CA . GLY B 1 117 ? 15.969 14.786 61.457 1.00 24.46 117 GLY B CA 1
ATOM 3476 C C . GLY B 1 117 ? 16.998 15.174 60.412 1.00 24.22 117 GLY B C 1
ATOM 3477 O O . GLY B 1 117 ? 17.675 16.192 60.559 1.00 24.58 117 GLY B O 1
ATOM 3478 N N . LEU B 1 118 ? 17.111 14.384 59.351 1.00 21.62 118 LEU B N 1
ATOM 3479 C CA . LEU B 1 118 ? 18.091 14.655 58.307 1.00 20.23 118 LEU B CA 1
ATOM 3480 C C . LEU B 1 118 ? 17.565 15.533 57.174 1.00 17.94 118 LEU B C 1
ATOM 3481 O O . LEU B 1 118 ? 18.289 15.808 56.219 1.00 17.66 118 LEU B O 1
ATOM 3486 N N . TYR B 1 119 ? 16.319 15.978 57.288 1.00 17.88 119 TYR B N 1
ATOM 3487 C CA . TYR B 1 119 ? 15.710 16.812 56.256 1.00 17.08 119 TYR B CA 1
ATOM 3488 C C . TYR B 1 119 ? 15.142 18.086 56.849 1.00 18.14 119 TYR B C 1
ATOM 3489 O O . TYR B 1 119 ? 14.997 18.211 58.066 1.00 18.91 119 TYR B O 1
ATOM 3498 N N . ALA B 1 120 ? 14.816 19.035 55.980 1.00 18.33 120 ALA B N 1
ATOM 3499 C CA . ALA B 1 120 ? 14.214 20.279 56.425 1.00 18.44 120 ALA B CA 1
ATOM 3500 C C . ALA B 1 120 ? 12.778 19.905 56.781 1.00 19.35 120 ALA B C 1
ATOM 3501 O O . ALA B 1 120 ? 12.208 18.982 56.193 1.00 18.27 120 ALA B O 1
ATOM 3503 N N . PRO B 1 121 ? 12.176 20.608 57.750 1.00 20.58 121 PRO B N 1
ATOM 3504 C CA . PRO B 1 121 ? 10.801 20.345 58.188 1.00 20.97 121 PRO B CA 1
ATOM 3505 C C . PRO B 1 121 ? 9.767 20.198 57.070 1.00 19.64 121 PRO B C 1
ATOM 3506 O O . PRO B 1 121 ? 9.017 19.221 57.039 1.00 19.56 121 PRO B O 1
ATOM 3510 N N . ASN B 1 122 ? 9.726 21.165 56.158 1.00 19.48 122 ASN B N 1
ATOM 3511 C CA . ASN B 1 122 ? 8.772 21.139 55.053 1.00 18.29 122 ASN B CA 1
ATOM 3512 C C . ASN B 1 122 ? 8.936 19.912 54.167 1.00 16.13 122 ASN B C 1
ATOM 3513 O O . ASN B 1 122 ? 7.975 19.448 53.560 1.00 15.87 122 ASN B O 1
ATOM 3518 N N . THR B 1 123 ? 10.158 19.398 54.085 1.00 14.91 123 THR B N 1
ATOM 3519 C CA . THR B 1 123 ? 10.432 18.229 53.260 1.00 13.81 123 THR B CA 1
ATOM 3520 C C . THR B 1 123 ? 9.724 16.996 53.801 1.00 13.80 123 THR B C 1
ATOM 3521 O O . THR B 1 123 ? 9.179 16.204 53.035 1.00 13.91 123 THR B O 1
ATOM 3525 N N . ILE B 1 124 ? 9.739 16.832 55.118 1.00 15.81 124 ILE B N 1
ATOM 3526 C CA . ILE B 1 124 ? 9.084 15.686 55.738 1.00 17.39 124 ILE B CA 1
ATOM 3527 C C . ILE B 1 124 ? 7.570 15.858 55.707 1.00 17.50 124 ILE B C 1
ATOM 3528 O O . ILE B 1 124 ? 6.836 14.906 55.453 1.00 17.04 124 ILE B O 1
ATOM 3533 N N . ASP B 1 125 ? 7.095 17.074 55.956 1.00 17.01 125 ASP B N 1
ATOM 3534 C CA . ASP B 1 125 ? 5.662 17.314 55.911 1.00 18.05 125 ASP B CA 1
ATOM 3535 C C . ASP B 1 125 ? 5.130 16.965 54.525 1.00 16.50 125 ASP B C 1
ATOM 3536 O O . ASP B 1 125 ? 4.014 16.468 54.387 1.00 17.38 125 ASP B O 1
ATOM 3541 N N . ALA B 1 126 ? 5.944 17.206 53.499 1.00 15.35 126 ALA B N 1
ATOM 3542 C CA . ALA B 1 126 ? 5.551 16.929 52.122 1.00 15.21 126 ALA B CA 1
ATOM 3543 C C . ALA B 1 126 ? 5.285 15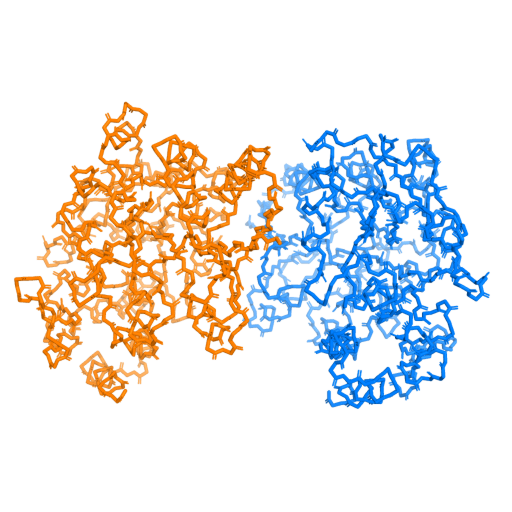.455 51.842 1.00 14.74 126 ALA B C 1
ATOM 3544 O O . ALA B 1 126 ? 4.527 15.124 50.932 1.00 14.93 126 ALA B O 1
ATOM 3546 N N . ILE B 1 127 ? 5.906 14.567 52.613 1.00 15.51 127 ILE B N 1
ATOM 3547 C CA . ILE B 1 127 ? 5.698 13.143 52.386 1.00 14.79 127 ILE B CA 1
ATOM 3548 C C . ILE B 1 127 ? 4.691 12.518 53.351 1.00 15.45 127 ILE B C 1
ATOM 3549 O O . ILE B 1 127 ? 4.468 11.305 53.337 1.00 14.89 127 ILE B O 1
ATOM 3554 N N . LYS B 1 128 ? 4.074 13.361 54.175 1.00 16.09 128 LYS B N 1
ATOM 3555 C CA . LYS B 1 128 ? 3.057 12.899 55.114 1.00 17.24 128 LYS B CA 1
ATOM 3556 C C . LYS B 1 128 ? 1.670 13.134 54.521 1.00 18.16 128 LYS B C 1
ATOM 3557 O O . LYS B 1 128 ? 1.399 14.193 53.958 1.00 18.83 128 LYS B O 1
ATOM 3563 N N . VAL B 1 129 ? 0.804 12.132 54.635 1.00 19.55 129 VAL B N 1
ATOM 3564 C CA . VAL B 1 129 ? -0.567 12.229 54.150 1.00 20.47 129 VAL B CA 1
ATOM 3565 C C . VAL B 1 129 ? -1.436 11.865 55.346 1.00 22.49 129 VAL B C 1
ATOM 3566 O O . VAL B 1 129 ? -1.321 10.765 55.885 1.00 22.58 129 VAL B O 1
ATOM 3570 N N . ASN B 1 130 ? -2.295 12.789 55.765 1.00 24.53 130 ASN B N 1
ATOM 3571 C CA . ASN B 1 130 ? -3.154 12.563 56.921 1.00 27.41 130 ASN B CA 1
ATOM 3572 C C . ASN B 1 130 ? -2.284 12.312 58.149 1.00 27.12 130 ASN B C 1
ATOM 3573 O O . ASN B 1 130 ? -2.682 11.603 59.073 1.00 28.20 130 ASN B O 1
ATOM 3578 N N . GLY B 1 131 ? -1.085 12.890 58.140 1.00 25.78 131 GLY B N 1
ATOM 3579 C CA . GLY B 1 131 ? -0.172 12.737 59.258 1.00 24.18 131 GLY B CA 1
ATOM 3580 C C . GLY B 1 131 ? 0.709 11.500 59.240 1.00 22.86 131 GLY B C 1
ATOM 3581 O O . GLY B 1 131 ? 1.550 11.328 60.121 1.00 25.09 131 GLY B O 1
ATOM 3582 N N . THR B 1 132 ? 0.529 10.637 58.245 1.00 20.44 132 THR B N 1
ATOM 3583 C CA . THR B 1 132 ? 1.321 9.412 58.149 1.00 19.00 132 THR B CA 1
ATOM 3584 C C . THR B 1 132 ? 2.363 9.514 57.038 1.00 17.45 132 THR B C 1
ATOM 3585 O O . THR B 1 132 ? 2.058 9.964 55.940 1.00 17.19 132 THR B O 1
ATOM 3589 N N . MET B 1 133 ? 3.593 9.099 57.328 1.00 17.00 133 MET B N 1
ATOM 3590 C CA . MET B 1 133 ? 4.659 9.143 56.330 1.00 17.30 133 MET B CA 1
ATOM 3591 C C . MET B 1 133 ? 4.469 8.022 55.313 1.00 16.20 133 MET B C 1
ATOM 3592 O O . MET B 1 133 ? 4.453 6.846 55.679 1.00 16.75 133 MET B O 1
ATOM 3597 N N . TYR B 1 134 ? 4.325 8.384 54.039 1.00 16.11 134 TYR B N 1
ATOM 3598 C CA . TYR B 1 134 ? 4.117 7.385 52.991 1.00 15.44 134 TYR B CA 1
ATOM 3599 C C . TYR B 1 134 ? 5.235 7.245 51.964 1.00 15.52 134 TYR B C 1
ATOM 3600 O O . TYR B 1 134 ? 5.214 6.330 51.138 1.00 15.40 134 TYR B O 1
ATOM 3609 N N . SER B 1 135 ? 6.207 8.148 51.987 1.00 13.96 135 SER B N 1
ATOM 3610 C CA . SER B 1 135 ? 7.300 8.043 51.033 1.00 13.68 135 SER B CA 1
ATOM 3611 C C . SER B 1 135 ? 8.586 8.627 51.586 1.00 13.06 135 SER B C 1
ATOM 3612 O O . SER B 1 135 ? 8.594 9.284 52.628 1.00 13.15 135 SER B O 1
ATOM 3615 N N . VAL B 1 136 ? 9.678 8.363 50.881 1.00 12.27 136 VAL B N 1
ATOM 3616 C CA . VAL B 1 136 ? 10.994 8.828 51.283 1.00 12.04 136 VAL B CA 1
ATOM 3617 C C . VAL B 1 136 ? 11.463 9.938 50.347 1.00 11.98 136 VAL B C 1
ATOM 3618 O O . VAL B 1 136 ? 11.438 9.779 49.125 1.00 12.01 136 VAL B O 1
ATOM 3622 N N . PRO B 1 137 ? 11.890 11.082 50.908 1.00 11.07 137 PRO B N 1
ATOM 3623 C CA . PRO B 1 137 ? 12.357 12.188 50.068 1.00 12.32 137 PRO B CA 1
ATOM 3624 C C . PRO B 1 137 ? 13.689 11.867 49.412 1.00 12.40 137 PRO B C 1
ATOM 3625 O O . PRO B 1 137 ? 14.553 11.235 50.024 1.00 14.97 137 PRO B O 1
ATOM 3629 N N . VAL B 1 138 ? 13.868 12.290 48.170 1.00 11.98 138 VAL B N 1
ATOM 3630 C CA . VAL B 1 138 ? 15.149 12.057 47.526 1.00 13.63 138 VAL B CA 1
ATOM 3631 C C . VAL B 1 138 ? 15.718 13.368 46.989 1.00 11.92 138 VAL B C 1
ATOM 3632 O O . VAL B 1 138 ? 16.929 13.585 47.050 1.00 11.62 138 VAL B O 1
ATOM 3636 N N . SER B 1 139 ? 14.849 14.245 46.489 1.00 11.05 139 SER B N 1
ATOM 3637 C CA . SER B 1 139 ? 15.287 15.546 45.964 1.00 11.31 139 SER B CA 1
ATOM 3638 C C . SER B 1 139 ? 14.275 16.632 46.310 1.00 11.20 139 SER B C 1
ATOM 3639 O O . SER B 1 139 ? 13.105 16.340 46.579 1.00 10.65 139 SER B O 1
ATOM 3642 N N . VAL B 1 140 ? 14.734 17.881 46.318 1.00 10.52 140 VAL B N 1
ATOM 3643 C CA . VAL B 1 140 ? 13.854 19.025 46.549 1.00 11.07 140 VAL B CA 1
ATOM 3644 C C . VAL B 1 140 ? 14.024 19.913 45.322 1.00 12.20 140 VAL B C 1
ATOM 3645 O O . VAL B 1 140 ? 15.137 20.080 44.813 1.00 12.54 140 VAL B O 1
ATOM 3649 N N . GLN B 1 141 ? 12.915 20.473 44.853 1.00 10.93 141 GLN B N 1
ATOM 3650 C CA . GLN B 1 141 ? 12.917 21.279 43.641 1.00 10.69 141 GLN B CA 1
ATOM 3651 C C . GLN B 1 141 ? 12.165 22.588 43.738 1.00 10.13 141 GLN B C 1
ATOM 3652 O O . GLN B 1 141 ? 11.077 22.650 44.308 1.00 11.53 141 GLN B O 1
ATOM 3658 N N . VAL B 1 142 ? 12.760 23.628 43.168 1.00 10.63 142 VAL B N 1
ATOM 3659 C CA . VAL B 1 142 ? 12.123 24.933 43.088 1.00 10.83 142 VAL B CA 1
ATOM 3660 C C . VAL B 1 142 ? 12.463 25.480 41.702 1.00 11.18 142 VAL B C 1
ATOM 3661 O O . VAL B 1 142 ? 13.634 25.660 41.360 1.00 11.29 142 VAL B O 1
ATOM 3665 N N . ALA B 1 143 ? 11.434 25.718 40.895 1.00 9.71 143 ALA B N 1
ATOM 3666 C CA . ALA B 1 143 ? 11.625 26.238 39.545 1.00 11.40 143 ALA B CA 1
ATOM 3667 C C . ALA B 1 143 ? 12.400 27.552 39.574 1.00 11.74 143 ALA B C 1
ATOM 3668 O O . ALA B 1 143 ? 12.257 28.355 40.501 1.00 10.81 143 ALA B O 1
ATOM 3670 N N . ALA B 1 144 ? 13.211 27.773 38.542 1.00 11.12 144 ALA B N 1
ATOM 3671 C CA . ALA B 1 144 ? 14.013 28.984 38.457 1.00 11.31 144 ALA B CA 1
ATOM 3672 C C . ALA B 1 144 ? 14.186 29.399 37.014 1.00 10.54 144 ALA B C 1
ATOM 3673 O O . ALA B 1 144 ? 13.783 28.684 36.096 1.00 11.71 144 ALA B O 1
ATOM 3675 N N . ILE B 1 145 ? 14.788 30.565 36.820 1.00 10.65 145 ILE B N 1
ATOM 3676 C CA . ILE B 1 145 ? 15.027 31.054 35.476 1.00 12.58 145 ILE B CA 1
ATOM 3677 C C . ILE B 1 145 ? 16.371 30.528 35.001 1.00 12.46 145 ILE B C 1
ATOM 3678 O O . ILE B 1 145 ? 17.390 30.707 35.668 1.00 12.74 145 ILE B O 1
ATOM 3683 N N . TYR B 1 146 ? 16.360 29.844 33.866 1.00 12.89 146 TYR B N 1
ATOM 3684 C CA . TYR B 1 146 ? 17.595 29.353 33.281 1.00 13.43 146 TYR B CA 1
ATOM 3685 C C . TYR B 1 146 ? 17.848 30.330 32.146 1.00 13.50 146 TYR B C 1
ATOM 3686 O O . TYR B 1 146 ? 16.955 30.600 31.342 1.00 14.20 146 TYR B O 1
ATOM 3695 N N . TYR B 1 147 ? 19.046 30.894 32.111 1.00 14.57 147 TYR B N 1
ATOM 3696 C CA . TYR B 1 147 ? 19.369 31.865 31.081 1.00 14.81 147 TYR B CA 1
ATOM 3697 C C . TYR B 1 147 ? 20.650 31.550 30.328 1.00 16.51 147 TYR B C 1
ATOM 3698 O O . TYR B 1 147 ? 21.557 30.901 30.850 1.00 16.75 147 TYR B O 1
ATOM 3707 N N . ASN B 1 148 ? 20.705 32.026 29.087 1.00 16.58 148 ASN B N 1
ATOM 3708 C CA . ASN B 1 148 ? 21.851 31.822 28.208 1.00 18.17 148 ASN B CA 1
ATOM 3709 C C . ASN B 1 148 ? 22.791 33.014 28.372 1.00 19.40 148 ASN B C 1
ATOM 3710 O O . ASN B 1 148 ? 22.469 34.125 27.963 1.00 19.65 148 ASN B O 1
ATOM 3715 N N . LYS B 1 149 ? 23.952 32.774 28.977 1.00 20.27 149 LYS B N 1
ATOM 3716 C CA . LYS B 1 149 ? 24.926 33.832 29.226 1.00 22.78 149 LYS B CA 1
ATOM 3717 C C . LYS B 1 149 ? 25.463 34.533 27.984 1.00 23.40 149 LYS B C 1
ATOM 3718 O O . LYS B 1 149 ? 25.949 35.663 28.069 1.00 23.92 149 LYS B O 1
ATOM 3724 N N . LYS B 1 150 ? 25.388 33.866 26.838 1.00 24.43 150 LYS B N 1
ATOM 3725 C CA . LYS B 1 150 ? 25.867 34.464 25.598 1.00 26.62 150 LYS B CA 1
ATOM 3726 C C . LYS B 1 150 ? 24.924 35.591 25.192 1.00 25.79 150 LYS B C 1
ATOM 3727 O O . LYS B 1 150 ? 25.330 36.551 24.537 1.00 27.19 150 LYS B O 1
ATOM 3733 N N . LEU B 1 151 ? 23.663 35.467 25.596 1.00 24.08 151 LEU B N 1
ATOM 3734 C CA . LEU B 1 151 ? 22.647 36.465 25.285 1.00 22.64 151 LEU B CA 1
ATOM 3735 C C . LEU B 1 151 ? 22.415 37.391 26.477 1.00 21.99 151 LEU B C 1
ATOM 3736 O O . LEU B 1 151 ? 22.298 38.608 26.324 1.00 22.48 151 LEU B O 1
ATOM 3741 N N . VAL B 1 152 ? 22.351 36.802 27.667 1.00 21.36 152 VAL B N 1
ATOM 3742 C CA . VAL B 1 152 ? 22.135 37.553 28.898 1.00 21.28 152 VAL B CA 1
ATOM 3743 C C . VAL B 1 152 ? 23.266 37.225 29.877 1.00 22.03 152 VAL B C 1
ATOM 3744 O O . VAL B 1 152 ? 23.160 36.294 30.670 1.00 20.68 152 VAL B O 1
ATOM 3748 N N . PRO B 1 153 ? 24.373 37.986 29.824 1.00 23.10 153 PRO B N 1
ATOM 3749 C CA . PRO B 1 153 ? 25.539 37.787 30.695 1.00 24.01 153 PRO B CA 1
ATOM 3750 C C . PRO B 1 153 ? 25.233 37.869 32.187 1.00 24.08 153 PRO B C 1
ATOM 3751 O O . PRO B 1 153 ? 25.726 37.062 32.979 1.00 24.22 153 PRO B O 1
ATOM 3755 N N . GLN B 1 154 ? 24.438 38.865 32.563 1.00 24.84 154 GLN B N 1
ATOM 3756 C CA . GLN B 1 154 ? 24.051 39.065 33.954 1.00 25.24 154 GLN B CA 1
ATOM 3757 C C . GLN B 1 154 ? 22.542 38.929 34.045 1.00 24.13 154 GLN B C 1
ATOM 3758 O O . GLN B 1 154 ? 21.805 39.628 33.349 1.00 25.48 154 GLN B O 1
ATOM 3764 N N . PRO B 1 155 ? 22.061 38.030 34.912 1.00 23.59 155 PRO B N 1
ATOM 3765 C CA . PRO B 1 155 ? 20.622 37.813 35.074 1.00 23.03 155 PRO B CA 1
ATOM 3766 C C . PRO B 1 155 ? 19.874 38.974 35.716 1.00 20.48 155 PRO B C 1
ATOM 3767 O O . PRO B 1 155 ? 20.413 39.697 36.559 1.00 21.86 155 PRO B O 1
ATOM 3771 N N . PRO B 1 156 ? 18.610 39.164 35.318 1.00 19.13 156 PRO B N 1
ATOM 3772 C CA . PRO B 1 156 ? 17.758 40.233 35.840 1.00 18.79 156 PRO B CA 1
ATOM 3773 C C . PRO B 1 156 ? 17.292 39.940 37.261 1.00 18.45 156 PRO B C 1
ATOM 3774 O O . PRO B 1 156 ? 17.030 38.790 37.612 1.00 18.25 156 PRO B O 1
ATOM 3778 N N . GLN B 1 157 ? 17.185 40.989 38.070 1.00 18.62 157 GLN B N 1
ATOM 3779 C CA . GLN B 1 157 ? 16.752 40.845 39.454 1.00 18.37 157 GLN B CA 1
ATOM 3780 C C . GLN B 1 157 ? 15.370 41.443 39.697 1.00 18.07 157 GLN B C 1
ATOM 3781 O O . GLN B 1 157 ? 14.567 40.875 40.439 1.00 19.26 157 GLN B O 1
ATOM 3787 N N . THR B 1 158 ? 15.095 42.589 39.078 1.00 18.74 158 THR B N 1
ATOM 3788 C CA . THR B 1 158 ? 13.802 43.252 39.235 1.00 18.97 158 THR B CA 1
ATOM 3789 C C . THR B 1 158 ? 12.931 42.984 38.014 1.00 17.83 158 THR B C 1
ATOM 3790 O O . THR B 1 158 ? 13.412 42.489 36.997 1.00 18.16 158 THR B O 1
ATOM 3794 N N . TRP B 1 159 ? 11.648 43.310 38.113 1.00 17.83 159 TRP B N 1
ATOM 3795 C CA . TRP B 1 159 ? 10.765 43.096 36.978 1.00 17.40 159 TRP B CA 1
ATOM 3796 C C . TRP B 1 159 ? 11.207 43.988 35.822 1.00 17.54 159 TRP B C 1
ATOM 3797 O O . TRP B 1 159 ? 11.190 43.568 34.670 1.00 17.04 159 TRP B O 1
ATOM 3808 N N . ALA B 1 160 ? 11.609 45.217 36.138 1.00 19.17 160 ALA B N 1
ATOM 3809 C CA . ALA B 1 160 ? 12.057 46.160 35.114 1.00 20.08 160 ALA B CA 1
ATOM 3810 C C . ALA B 1 160 ? 13.219 45.578 34.311 1.00 19.93 160 ALA B C 1
ATOM 3811 O O . ALA B 1 160 ? 13.260 45.688 33.081 1.00 22.02 160 ALA B O 1
ATOM 3813 N N . GLU B 1 161 ? 14.163 44.957 35.012 1.00 19.47 161 GLU B N 1
ATOM 3814 C CA . GLU B 1 161 ? 15.328 44.341 34.382 1.00 19.11 161 GLU B CA 1
ATOM 3815 C C . GLU B 1 161 ? 14.918 43.114 33.573 1.00 19.34 161 GLU B C 1
ATOM 3816 O O . GLU B 1 161 ? 15.456 42.853 32.494 1.00 19.10 161 GLU B O 1
ATOM 3822 N N . PHE B 1 162 ? 13.964 42.356 34.105 1.00 17.48 162 PHE B N 1
ATOM 3823 C CA . PHE B 1 162 ? 13.480 41.151 33.437 1.00 16.14 162 PHE B CA 1
ATOM 3824 C C . PHE B 1 162 ? 12.819 41.523 32.119 1.00 16.36 162 PHE B C 1
ATOM 3825 O O . PHE B 1 162 ? 13.053 40.880 31.097 1.00 16.27 162 PHE B O 1
ATOM 3833 N N . VAL B 1 163 ? 11.989 42.562 32.159 1.00 16.65 163 VAL B N 1
ATOM 3834 C CA . VAL B 1 163 ? 11.289 43.038 30.967 1.00 17.71 163 VAL B CA 1
ATOM 3835 C C . VAL B 1 163 ? 12.281 43.375 29.857 1.00 17.82 163 VAL B C 1
ATOM 3836 O O . VAL B 1 163 ? 12.083 42.998 28.700 1.00 18.53 163 VAL B O 1
ATOM 3840 N N . LYS B 1 164 ? 13.353 44.074 30.213 1.00 19.14 164 LYS B N 1
ATOM 3841 C CA . LYS B 1 164 ? 14.359 44.448 29.230 1.00 20.75 164 LYS B CA 1
ATOM 3842 C C . LYS B 1 164 ? 15.004 43.228 28.592 1.00 20.62 164 LYS B C 1
ATOM 3843 O O . LYS B 1 164 ? 15.082 43.136 27.368 1.00 21.56 164 LYS B O 1
ATOM 3849 N N . ASP B 1 165 ? 15.451 42.280 29.412 1.00 18.92 165 ASP B N 1
ATOM 3850 C CA . ASP B 1 165 ? 16.090 41.085 28.876 1.00 18.79 165 ASP B CA 1
ATOM 3851 C C . ASP B 1 165 ? 15.140 40.243 28.032 1.00 17.53 165 ASP B C 1
ATOM 3852 O O . ASP B 1 165 ? 15.553 39.652 27.031 1.00 18.68 165 ASP B O 1
ATOM 3857 N N . ALA B 1 166 ? 13.869 40.190 28.431 1.00 17.83 166 ALA B N 1
ATOM 3858 C CA . ALA B 1 166 ? 12.866 39.428 27.694 1.00 16.79 166 ALA B CA 1
ATOM 3859 C C . ALA B 1 166 ? 12.618 40.089 26.337 1.00 17.11 166 ALA B C 1
ATOM 3860 O O . ALA B 1 166 ? 12.502 39.411 25.315 1.00 17.31 166 ALA B O 1
ATOM 3862 N N . ASN B 1 167 ? 12.536 41.416 26.338 1.00 18.41 167 ASN B N 1
ATOM 3863 C CA . ASN B 1 167 ? 12.317 42.161 25.105 1.00 18.52 167 ASN B CA 1
ATOM 3864 C C . ASN B 1 167 ? 13.505 42.049 24.158 1.00 20.78 167 ASN B C 1
ATOM 3865 O O . ASN B 1 167 ? 13.330 41.938 22.948 1.00 22.24 167 ASN B O 1
ATOM 3870 N N . ALA B 1 168 ? 14.710 42.082 24.715 1.00 19.82 168 ALA B N 1
ATOM 3871 C CA . ALA B 1 168 ? 15.927 42.024 23.912 1.00 21.93 168 ALA B CA 1
ATOM 3872 C C . ALA B 1 168 ? 16.355 40.643 23.433 1.00 23.54 168 ALA B C 1
ATOM 3873 O O . ALA B 1 168 ? 16.820 40.498 22.301 1.00 25.05 168 ALA B O 1
ATOM 3875 N N . HIS B 1 169 ? 16.198 39.625 24.273 1.00 22.39 169 HIS B N 1
ATOM 3876 C CA . HIS B 1 169 ? 16.627 38.289 23.883 1.00 22.35 169 HIS B CA 1
ATOM 3877 C C . HIS B 1 169 ? 15.592 37.175 23.966 1.00 19.86 169 HIS B C 1
ATOM 3878 O O . HIS B 1 169 ? 15.887 36.028 23.633 1.00 21.58 169 HIS B O 1
ATOM 3885 N N . GLY B 1 170 ? 14.385 37.508 24.411 1.00 19.34 170 GLY B N 1
ATOM 3886 C CA . GLY B 1 170 ? 13.331 36.514 24.474 1.00 18.10 170 GLY B CA 1
ATOM 3887 C C . GLY B 1 170 ? 13.110 35.790 25.789 1.00 18.26 170 GLY B C 1
ATOM 3888 O O . GLY B 1 170 ? 14.040 35.571 26.567 1.00 19.75 170 GLY B O 1
ATOM 3889 N N . PHE B 1 171 ? 11.855 35.429 26.029 1.00 17.82 171 PHE B N 1
ATOM 3890 C CA . PHE B 1 171 ? 11.465 34.700 27.229 1.00 17.42 171 PHE B CA 1
ATOM 3891 C C . PHE B 1 171 ? 10.212 33.883 26.959 1.00 16.63 171 PHE B C 1
ATOM 3892 O O . PHE B 1 171 ? 9.220 34.400 26.444 1.00 16.90 171 PHE B O 1
ATOM 3900 N N . MET B 1 172 ? 10.259 32.607 27.316 1.00 15.37 172 MET B N 1
ATOM 3901 C CA . MET B 1 172 ? 9.120 31.724 27.139 1.00 15.68 172 MET B CA 1
ATOM 3902 C C . MET B 1 172 ? 9.147 30.689 28.245 1.00 15.51 172 MET B C 1
ATOM 3903 O O . MET B 1 172 ? 10.204 30.411 28.813 1.00 15.99 172 MET B O 1
ATOM 3908 N N . TYR B 1 173 ? 7.979 30.143 28.561 1.00 15.50 173 TYR B N 1
ATOM 3909 C CA . TYR B 1 173 ? 7.872 29.089 29.561 1.00 15.12 173 TYR B CA 1
ATOM 3910 C C . TYR B 1 173 ? 6.505 28.424 29.452 1.00 16.72 173 TYR B C 1
ATOM 3911 O O . TYR B 1 173 ? 5.681 28.830 28.628 1.00 17.52 173 TYR B O 1
ATOM 3920 N N . ASP B 1 174 ? 6.283 27.380 30.242 1.00 15.42 174 ASP B N 1
ATOM 3921 C CA . ASP B 1 174 ? 5.011 26.659 30.240 1.00 16.35 174 ASP B CA 1
ATOM 3922 C C . ASP B 1 174 ? 4.025 27.582 30.951 1.00 17.12 174 ASP B C 1
ATOM 3923 O O . ASP B 1 174 ? 3.572 27.308 32.060 1.00 16.73 174 ASP B O 1
ATOM 3928 N N . GLN B 1 175 ? 3.706 28.680 30.274 1.00 17.26 175 GLN B N 1
ATOM 3929 C CA . GLN B 1 175 ? 2.842 29.734 30.787 1.00 16.38 175 GLN B CA 1
ATOM 3930 C C . GLN B 1 175 ? 1.467 29.374 31.335 1.00 16.87 175 GLN B C 1
ATOM 3931 O O . GLN B 1 175 ? 0.987 30.041 32.250 1.00 16.58 175 GLN B O 1
ATOM 3937 N N . ALA B 1 176 ? 0.833 28.344 30.777 1.00 17.47 176 ALA B N 1
ATOM 3938 C CA . ALA B 1 176 ? -0.497 27.933 31.218 1.00 18.33 176 ALA B CA 1
ATOM 3939 C C . ALA B 1 176 ? -0.470 26.747 32.174 1.00 18.06 176 ALA B C 1
ATOM 3940 O O . ALA B 1 176 ? -1.515 26.194 32.521 1.00 18.44 176 ALA B O 1
ATOM 3942 N N . ASN B 1 177 ? 0.730 26.358 32.594 1.00 16.82 177 ASN B N 1
ATOM 3943 C CA . ASN B 1 177 ? 0.902 25.250 33.535 1.00 16.95 177 ASN B CA 1
ATOM 3944 C C . ASN B 1 177 ? 0.980 25.875 34.929 1.00 15.27 177 ASN B C 1
ATOM 3945 O O . ASN B 1 177 ? 1.930 26.596 35.239 1.00 16.05 177 ASN B O 1
ATOM 3950 N N . LEU B 1 178 ? -0.027 25.610 35.759 1.00 14.45 178 LEU B N 1
ATOM 3951 C CA . LEU B 1 178 ? -0.084 26.156 37.111 1.00 15.32 178 LEU B CA 1
ATOM 3952 C C . LEU B 1 178 ? 1.181 25.889 37.927 1.00 14.36 178 LEU B C 1
ATOM 3953 O O . LEU B 1 178 ? 1.574 26.704 38.759 1.00 13.36 178 LEU B O 1
ATOM 3958 N N . TYR B 1 179 ? 1.806 24.741 37.697 1.00 13.61 179 TYR B N 1
ATOM 3959 C CA . TYR B 1 179 ? 3.015 24.411 38.441 1.00 13.75 179 TYR B CA 1
ATOM 3960 C C . TYR B 1 179 ? 4.039 25.532 38.337 1.00 13.64 179 TYR B C 1
ATOM 3961 O O . TYR B 1 179 ? 4.755 25.820 39.296 1.00 12.32 179 TYR B O 1
ATOM 3970 N N . PHE B 1 180 ? 4.110 26.156 37.165 1.00 13.63 180 PHE B N 1
ATOM 3971 C CA . PHE B 1 180 ? 5.061 27.236 36.936 1.00 12.25 180 PHE B CA 1
ATOM 3972 C C . PHE B 1 180 ? 4.495 28.637 37.133 1.00 13.01 180 PHE B C 1
ATOM 3973 O O . PHE B 1 180 ? 5.129 29.471 37.790 1.00 13.35 180 PHE B O 1
ATOM 3981 N N . ASP B 1 181 ? 3.312 28.909 36.580 1.00 13.86 181 ASP B N 1
ATOM 3982 C CA . ASP B 1 181 ? 2.759 30.250 36.714 1.00 13.65 181 ASP B CA 1
ATOM 3983 C C . ASP B 1 181 ? 2.249 30.600 38.111 1.00 14.69 181 ASP B C 1
ATOM 3984 O O . ASP B 1 181 ? 1.924 31.754 38.387 1.00 14.53 181 ASP B O 1
ATOM 3989 N N . TYR B 1 182 ? 2.216 29.615 39.008 1.00 13.99 182 TYR B N 1
ATOM 3990 C CA . TYR B 1 182 ? 1.795 29.878 40.376 1.00 14.32 182 TYR B CA 1
ATOM 3991 C C . TYR B 1 182 ? 2.780 30.865 41.022 1.00 13.46 182 TYR B C 1
ATOM 3992 O O . TYR B 1 182 ? 2.426 31.590 41.955 1.00 13.83 182 TYR B O 1
ATOM 4001 N N . ALA B 1 183 ? 4.018 30.890 40.531 1.00 12.40 183 ALA B N 1
ATOM 4002 C CA . ALA B 1 183 ? 5.018 31.805 41.077 1.00 13.25 183 ALA B CA 1
ATOM 4003 C C . ALA B 1 183 ? 4.478 33.232 41.027 1.00 13.42 183 ALA B C 1
ATOM 4004 O O . ALA B 1 183 ? 4.732 34.037 41.921 1.00 14.26 183 ALA B O 1
ATOM 4006 N N . ILE B 1 184 ? 3.735 33.530 39.968 1.00 13.49 184 ILE B N 1
ATOM 4007 C CA . ILE B 1 184 ? 3.142 34.854 39.800 1.00 13.62 184 ILE B CA 1
ATOM 4008 C C . ILE B 1 184 ? 1.881 34.981 40.664 1.00 15.27 184 ILE B C 1
ATOM 4009 O O . ILE B 1 184 ? 1.703 35.971 41.380 1.00 15.40 184 ILE B O 1
ATOM 4014 N N . ILE B 1 185 ? 1.021 33.967 40.603 1.00 15.09 185 ILE B N 1
ATOM 4015 C CA . ILE B 1 185 ? -0.224 33.952 41.372 1.00 16.68 185 ILE B CA 1
ATOM 4016 C C . ILE B 1 185 ? 0.026 34.156 42.864 1.00 16.32 185 ILE B C 1
ATOM 4017 O O . ILE B 1 185 ? -0.626 34.985 43.503 1.00 16.90 185 ILE B O 1
ATOM 4022 N N . GLY B 1 186 ? 0.961 33.389 43.420 1.00 15.84 186 GLY B N 1
ATOM 4023 C CA . GLY B 1 186 ? 1.271 33.516 44.829 1.00 15.85 186 GLY B CA 1
ATOM 4024 C C . GLY B 1 186 ? 1.950 34.834 45.142 1.00 15.61 186 GLY B C 1
ATOM 4025 O O . GLY B 1 186 ? 1.793 35.386 46.234 1.00 16.75 186 GLY B O 1
ATOM 4026 N N . GLY B 1 187 ? 2.718 35.338 44.179 1.00 16.20 187 GLY B N 1
ATOM 4027 C CA . GLY B 1 187 ? 3.405 36.600 44.365 1.00 17.24 187 GLY B CA 1
ATOM 4028 C C . GLY B 1 187 ? 2.414 37.742 44.502 1.00 17.88 187 GLY B C 1
ATOM 4029 O O . GLY B 1 187 ? 2.752 38.802 45.027 1.00 18.67 187 GLY B O 1
ATOM 4030 N N . TYR B 1 188 ? 1.196 37.527 44.010 1.00 18.37 188 TYR B N 1
ATOM 4031 C CA . TYR B 1 188 ? 0.139 38.531 44.092 1.00 18.13 188 TYR B CA 1
ATOM 4032 C C . TYR B 1 188 ? -0.870 38.196 45.185 1.00 19.89 188 TYR B C 1
ATOM 4033 O O . TYR B 1 188 ? -1.952 38.783 45.238 1.00 20.05 188 TYR B O 1
ATOM 4042 N N . GLY B 1 189 ? -0.519 37.243 46.043 1.00 19.61 189 GLY B N 1
ATOM 4043 C CA . GLY B 1 189 ? -1.405 36.881 47.139 1.00 20.93 189 GLY B CA 1
ATOM 4044 C C . GLY B 1 189 ? -2.388 35.754 46.897 1.00 20.81 189 GLY B C 1
ATOM 4045 O O . GLY B 1 189 ? -3.170 35.416 47.787 1.00 22.22 189 GLY B O 1
ATOM 4046 N N . GLY B 1 190 ? -2.372 35.171 45.706 1.00 19.69 190 GLY B N 1
ATOM 4047 C CA . GLY B 1 190 ? -3.283 34.077 45.433 1.00 20.02 190 GLY B CA 1
ATOM 4048 C C . GLY B 1 190 ? -2.764 32.815 46.090 1.00 19.83 190 GLY B C 1
ATOM 4049 O O . GLY B 1 190 ? -1.613 32.764 46.522 1.00 20.33 190 GLY B O 1
ATOM 4050 N N . TYR B 1 191 ? -3.612 31.800 46.184 1.00 20.17 191 TYR B N 1
ATOM 4051 C CA . TYR B 1 191 ? -3.210 30.533 46.781 1.00 20.45 191 TYR B CA 1
ATOM 4052 C C . TYR B 1 191 ? -4.154 29.439 46.311 1.00 20.64 191 TYR B C 1
ATOM 4053 O O . TYR B 1 191 ? -5.251 29.726 45.838 1.00 20.54 191 TYR B O 1
ATOM 4062 N N . VAL B 1 192 ? -3.718 28.187 46.411 1.00 19.81 192 VAL B N 1
ATOM 4063 C CA . VAL B 1 192 ? -4.553 27.070 45.984 1.00 21.53 192 VAL B CA 1
ATOM 4064 C C . VAL B 1 192 ? -5.514 26.723 47.116 1.00 21.44 192 VAL B C 1
ATOM 4065 O O . VAL B 1 192 ? -6.717 26.963 47.012 1.00 22.54 192 VAL B O 1
ATOM 4069 N N . PHE B 1 193 ? -4.975 26.159 48.193 1.00 21.84 193 PHE B N 1
ATOM 4070 C CA . PHE B 1 193 ? -5.767 25.804 49.368 1.00 23.00 193 PHE B CA 1
ATOM 4071 C C . PHE B 1 193 ? -5.145 26.509 50.566 1.00 23.69 193 PHE B C 1
ATOM 4072 O O . PHE B 1 193 ? -3.924 26.507 50.729 1.00 24.12 193 PHE B O 1
ATOM 4080 N N . LYS B 1 194 ? -5.981 27.111 51.404 1.00 25.65 194 LYS B N 1
ATOM 4081 C CA . LYS B 1 194 ? -5.503 27.813 52.588 1.00 28.43 194 LYS B CA 1
ATOM 4082 C C . LYS B 1 194 ? -4.767 26.859 53.526 1.00 30.81 194 LYS B C 1
ATOM 4083 O O . LYS B 1 194 ? -5.267 25.780 53.847 1.00 29.01 194 LYS B O 1
ATOM 4089 N N . ASP B 1 195 ? -3.578 27.260 53.964 1.00 34.00 195 ASP B N 1
ATOM 4090 C CA . ASP B 1 195 ? -2.785 26.435 54.867 1.00 37.44 195 ASP B CA 1
ATOM 4091 C C . ASP B 1 195 ? -2.934 26.925 56.303 1.00 38.76 195 ASP B C 1
ATOM 4092 O O . ASP B 1 195 ? -2.572 28.058 56.622 1.00 39.12 195 ASP B O 1
ATOM 4097 N N . ASN B 1 196 ? -3.469 26.067 57.165 1.00 40.27 196 ASN B N 1
ATOM 4098 C CA . ASN B 1 196 ? -3.663 26.416 58.567 1.00 41.46 196 ASN B CA 1
ATOM 4099 C C . ASN B 1 196 ? -2.769 25.572 59.470 1.00 42.50 196 ASN B C 1
ATOM 4100 O O . ASN B 1 196 ? -3.138 24.465 59.868 1.00 42.60 196 ASN B O 1
ATOM 4105 N N . ASN B 1 197 ? -1.592 26.103 59.785 1.00 43.24 197 ASN B N 1
ATOM 4106 C CA . ASN B 1 197 ? -0.632 25.413 60.640 1.00 44.40 197 ASN B CA 1
ATOM 4107 C C . ASN B 1 197 ? -0.342 23.995 60.151 1.00 44.32 197 ASN B C 1
ATOM 4108 O O . ASN B 1 197 ? -0.380 23.040 60.930 1.00 44.71 197 ASN B O 1
ATOM 4113 N N . GLY B 1 198 ? -0.056 23.862 58.859 1.00 43.53 198 GLY B N 1
ATOM 4114 C CA . GLY B 1 198 ? 0.245 22.557 58.296 1.00 41.92 198 GLY B CA 1
ATOM 4115 C C . GLY B 1 198 ? -0.964 21.785 57.806 1.00 40.93 198 GLY B C 1
ATOM 4116 O O . GLY B 1 198 ? -0.824 20.705 57.227 1.00 41.02 198 GLY B O 1
ATOM 4117 N N . THR B 1 199 ? -2.155 22.329 58.033 1.00 39.86 199 THR B N 1
ATOM 4118 C CA . THR B 1 199 ? -3.383 21.672 57.603 1.00 38.61 199 THR B CA 1
ATOM 4119 C C . THR B 1 199 ? -4.091 22.487 56.523 1.00 37.30 199 THR B C 1
ATOM 4120 O O . THR B 1 199 ? -4.544 23.606 56.771 1.00 37.34 199 THR B O 1
ATOM 4124 N N . LEU B 1 200 ? -4.184 21.917 55.326 1.00 35.00 200 LEU B N 1
ATOM 4125 C CA . LEU B 1 200 ? -4.829 22.587 54.203 1.00 33.26 200 LEU B CA 1
ATOM 4126 C C . LEU B 1 200 ? -6.348 22.474 54.253 1.00 32.62 200 LEU B C 1
ATOM 4127 O O . LEU B 1 200 ? -6.897 21.436 54.622 1.00 32.75 200 LEU B O 1
ATOM 4132 N N . ASP B 1 201 ? -7.018 23.556 53.874 1.00 31.12 201 ASP B N 1
ATOM 4133 C CA . ASP B 1 201 ? -8.475 23.610 53.862 1.00 29.71 201 ASP B CA 1
ATOM 4134 C C . ASP B 1 201 ? -8.930 23.597 52.406 1.00 29.07 201 ASP B C 1
ATOM 4135 O O . ASP B 1 201 ? -8.878 24.623 51.727 1.00 27.95 201 ASP B O 1
ATOM 4140 N N . PRO B 1 202 ? -9.388 22.437 51.908 1.00 28.68 202 PRO B N 1
ATOM 4141 C CA . PRO B 1 202 ? -9.847 22.304 50.521 1.00 29.16 202 PRO B CA 1
ATOM 4142 C C . PRO B 1 202 ? -11.036 23.174 50.121 1.00 29.23 202 PRO B C 1
ATOM 4143 O O . PRO B 1 202 ? -11.293 23.357 48.931 1.00 29.47 202 PRO B O 1
ATOM 4147 N N . ASN B 1 203 ? -11.761 23.706 51.102 1.00 29.06 203 ASN B N 1
ATOM 4148 C CA . ASN B 1 203 ? -12.909 24.559 50.799 1.00 29.41 203 ASN B CA 1
ATOM 4149 C C . ASN B 1 203 ? -12.480 26.012 50.655 1.00 29.40 203 ASN B C 1
ATOM 4150 O O . ASN B 1 203 ? -13.183 26.814 50.039 1.00 29.73 203 ASN B O 1
ATOM 4155 N N . ASN B 1 204 ? -11.331 26.347 51.236 1.00 27.83 204 ASN B N 1
ATOM 4156 C CA . ASN B 1 204 ? -10.812 27.706 51.164 1.00 26.22 204 ASN B CA 1
ATOM 4157 C C . ASN B 1 204 ? -9.834 27.796 49.997 1.00 25.18 204 ASN B C 1
ATOM 4158 O O . ASN B 1 204 ? -8.628 27.601 50.164 1.00 25.38 204 ASN B O 1
ATOM 4163 N N . ILE B 1 205 ? -10.372 28.084 48.818 1.00 23.86 205 ILE B N 1
ATOM 4164 C CA . ILE B 1 205 ? -9.583 28.201 47.598 1.00 23.61 205 ILE B CA 1
ATOM 4165 C C . ILE B 1 205 ? -9.287 29.670 47.314 1.00 24.59 205 ILE B C 1
ATOM 4166 O O . ILE B 1 205 ? -10.167 30.522 47.432 1.00 25.34 205 ILE B O 1
ATOM 4171 N N . GLY B 1 206 ? -8.046 29.968 46.944 1.00 23.38 206 GLY B N 1
ATOM 4172 C CA . GLY B 1 206 ? -7.679 31.348 46.681 1.00 22.35 206 GLY B CA 1
ATOM 4173 C C . GLY B 1 206 ? -7.264 31.642 45.253 1.00 21.83 206 GLY B C 1
ATOM 4174 O O . GLY B 1 206 ? -6.494 32.570 45.010 1.00 22.03 206 GLY B O 1
ATOM 4175 N N . LEU B 1 207 ? -7.776 30.866 44.304 1.00 21.56 207 LEU B N 1
ATOM 4176 C CA . LEU B 1 207 ? -7.432 31.071 42.901 1.00 23.46 207 LEU B CA 1
ATOM 4177 C C . LEU B 1 207 ? -8.388 32.023 42.179 1.00 25.10 207 LEU B C 1
ATOM 4178 O O . LEU B 1 207 ? -8.190 32.335 41.005 1.00 24.47 207 LEU B O 1
ATOM 4183 N N . ASP B 1 208 ? -9.419 32.484 42.883 1.00 26.93 208 ASP B N 1
ATOM 4184 C CA . ASP B 1 208 ? -10.397 33.404 42.305 1.00 29.68 208 ASP B CA 1
ATOM 4185 C C . ASP B 1 208 ? -10.405 34.735 43.044 1.00 29.53 208 ASP B C 1
ATOM 4186 O O . ASP B 1 208 ? -11.326 35.537 42.894 1.00 31.01 208 ASP B O 1
ATOM 4191 N N . THR B 1 209 ? -9.370 34.965 43.845 1.00 29.23 209 THR B N 1
ATOM 4192 C CA . THR B 1 209 ? -9.249 36.201 44.607 1.00 28.87 209 THR B CA 1
ATOM 4193 C C . THR B 1 209 ? -8.801 37.341 43.697 1.00 28.53 209 THR B C 1
ATOM 4194 O O . THR B 1 209 ? -8.321 37.108 42.587 1.00 27.69 209 THR B O 1
ATOM 4198 N N . PRO B 1 210 ? -8.953 38.594 44.155 1.00 27.71 210 PRO B N 1
ATOM 4199 C CA . PRO B 1 210 ? -8.539 39.730 43.327 1.00 27.37 210 PRO B CA 1
ATOM 4200 C C . PRO B 1 210 ? -7.048 39.687 43.006 1.00 26.44 210 PRO B C 1
ATOM 4201 O O . PRO B 1 210 ? -6.626 40.106 41.929 1.00 24.77 210 PRO B O 1
ATOM 4205 N N . GLY B 1 211 ? -6.260 39.174 43.947 1.00 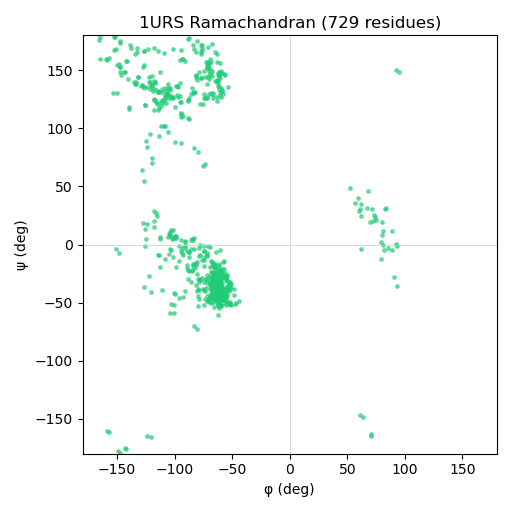24.60 211 GLY B N 1
ATOM 4206 C CA . GLY B 1 211 ? -4.827 39.076 43.739 1.00 24.52 211 GLY B CA 1
ATOM 4207 C C . GLY B 1 211 ? -4.522 38.108 42.615 1.00 23.24 211 GLY B C 1
ATOM 4208 O O . GLY B 1 211 ? -3.677 38.381 41.759 1.00 23.24 211 GLY B O 1
ATOM 4209 N N . ALA B 1 212 ? -5.213 36.974 42.616 1.00 23.22 212 ALA B N 1
ATOM 4210 C CA . ALA B 1 212 ? -5.028 35.962 41.585 1.00 21.84 212 ALA B CA 1
ATOM 4211 C C . ALA B 1 212 ? -5.426 36.542 40.229 1.00 22.69 212 ALA B C 1
ATOM 4212 O O . ALA B 1 212 ? -4.805 36.242 39.212 1.00 20.35 212 ALA B O 1
ATOM 4214 N N . VAL B 1 213 ? -6.456 37.386 40.224 1.00 22.21 213 VAL B N 1
ATOM 4215 C CA . VAL B 1 213 ? -6.920 38.007 38.989 1.00 23.00 213 VAL B CA 1
ATOM 4216 C C . VAL B 1 213 ? -5.848 38.925 38.403 1.00 22.81 213 VAL B C 1
ATOM 4217 O O . VAL B 1 213 ? -5.658 38.976 37.186 1.00 23.15 213 VAL B O 1
ATOM 4221 N N . GLN B 1 214 ? -5.151 39.653 39.267 1.00 22.13 214 GLN B N 1
ATOM 4222 C CA . GLN B 1 214 ? -4.085 40.533 38.807 1.00 22.85 214 GLN B CA 1
ATOM 4223 C C . GLN B 1 214 ? -2.999 39.675 38.167 1.00 22.12 214 GLN B C 1
ATOM 4224 O O . GLN B 1 214 ? -2.426 40.039 37.142 1.00 20.86 214 GLN B O 1
ATOM 4230 N N . ALA B 1 215 ? -2.715 38.534 38.787 1.00 21.03 215 ALA B N 1
ATOM 4231 C CA . ALA B 1 215 ? -1.703 37.623 38.267 1.00 19.17 215 ALA B CA 1
ATOM 4232 C C . ALA B 1 215 ? -2.107 37.110 36.886 1.00 19.40 215 ALA B C 1
ATOM 4233 O O . ALA B 1 215 ? -1.290 37.072 35.964 1.00 18.14 215 ALA B O 1
ATOM 4235 N N . TYR B 1 216 ? -3.368 36.708 36.748 1.00 18.72 216 TYR B N 1
ATOM 4236 C CA . TYR B 1 216 ? -3.870 36.201 35.478 1.00 18.84 216 TYR B CA 1
ATOM 4237 C C . TYR B 1 216 ? -3.778 37.298 34.424 1.00 18.67 216 TYR B C 1
ATOM 4238 O O . TYR B 1 216 ? -3.525 37.025 33.253 1.00 17.89 216 TYR B O 1
ATOM 4247 N N . THR B 1 217 ? -3.980 38.540 34.850 1.00 19.13 217 THR B N 1
ATOM 4248 C CA . THR B 1 217 ? -3.907 39.667 33.930 1.00 19.97 217 THR B CA 1
ATOM 4249 C C . THR B 1 217 ? -2.476 39.816 33.417 1.00 19.90 217 THR B C 1
ATOM 4250 O O . THR B 1 217 ? -2.259 40.050 32.231 1.00 18.63 217 THR B O 1
ATOM 4254 N N . LEU B 1 218 ? -1.501 39.678 34.312 1.00 18.90 218 LEU B N 1
ATOM 4255 C CA . LEU B 1 218 ? -0.100 39.778 33.914 1.00 17.96 218 LEU B CA 1
ATOM 4256 C C . LEU B 1 218 ? 0.244 38.639 32.962 1.00 18.53 218 LEU B C 1
ATOM 4257 O O . LEU B 1 218 ? 0.993 38.831 32.009 1.00 18.18 218 LEU B O 1
ATOM 4262 N N . MET B 1 219 ? -0.298 37.452 33.220 1.00 17.07 219 MET B N 1
ATOM 4263 C CA . MET B 1 219 ? -0.042 36.314 32.347 1.00 18.31 219 MET B CA 1
ATOM 4264 C C . MET B 1 219 ? -0.529 36.629 30.933 1.00 18.78 219 MET B C 1
ATOM 4265 O O . MET B 1 219 ? 0.148 36.333 29.950 1.00 17.80 219 MET B O 1
ATOM 4270 N N . ARG B 1 220 ? -1.708 37.235 30.830 1.00 19.23 220 ARG B N 1
ATOM 4271 C CA . ARG B 1 220 ? -2.248 37.593 29.525 1.00 19.93 220 ARG B CA 1
ATOM 4272 C C . ARG B 1 220 ? -1.373 38.679 28.896 1.00 19.37 220 ARG B C 1
ATOM 4273 O O . ARG B 1 220 ? -1.099 38.645 27.697 1.00 20.53 220 ARG B O 1
ATOM 4281 N N . ASP B 1 221 ? -0.922 39.625 29.715 1.00 19.77 221 ASP B N 1
ATOM 4282 C CA . ASP B 1 221 ? -0.071 40.721 29.250 1.00 19.87 221 ASP B CA 1
ATOM 4283 C C . ASP B 1 221 ? 1.250 40.251 28.641 1.00 21.13 221 ASP B C 1
ATOM 4284 O O . ASP B 1 221 ? 1.802 40.913 27.765 1.00 21.08 221 ASP B O 1
ATOM 4289 N N . MET B 1 222 ? 1.772 39.120 29.108 1.00 20.47 222 MET B N 1
ATOM 4290 C CA . MET B 1 222 ? 3.031 38.623 28.565 1.00 19.60 222 MET B CA 1
ATOM 4291 C C . MET B 1 222 ? 2.849 38.173 27.116 1.00 20.78 222 MET B C 1
ATOM 4292 O O . MET B 1 222 ? 3.818 37.969 26.383 1.00 20.47 222 MET B O 1
ATOM 4297 N N . VAL B 1 223 ? 1.592 38.036 26.708 1.00 21.76 223 VAL B N 1
ATOM 4298 C CA . VAL B 1 223 ? 1.267 37.648 25.344 1.00 21.67 223 VAL B CA 1
ATOM 4299 C C . VAL B 1 223 ? 0.797 38.866 24.552 1.00 22.21 223 VAL B C 1
ATOM 4300 O O . VAL B 1 223 ? 1.401 39.229 23.544 1.00 22.48 223 VAL B O 1
ATOM 4304 N N . SER B 1 224 ? -0.267 39.502 25.034 1.00 22.49 224 SER B N 1
ATOM 4305 C CA . SER B 1 224 ? -0.874 40.651 24.360 1.00 23.59 224 SER B CA 1
ATOM 4306 C C . SER B 1 224 ? -0.162 41.997 24.478 1.00 24.03 224 SER B C 1
ATOM 4307 O O . SER B 1 224 ? -0.270 42.838 23.583 1.00 24.21 224 SER B O 1
ATOM 4310 N N . LYS B 1 225 ? 0.557 42.206 25.574 1.00 23.47 225 LYS B N 1
ATOM 4311 C CA . LYS B 1 225 ? 1.248 43.468 25.801 1.00 23.73 225 LYS B CA 1
ATOM 4312 C C . LYS B 1 225 ? 2.740 43.433 25.482 1.00 23.04 225 LYS B C 1
ATOM 4313 O O . LYS B 1 225 ? 3.241 44.280 24.743 1.00 22.58 225 LYS B O 1
ATOM 4319 N N . TYR B 1 226 ? 3.449 42.457 26.042 1.00 21.67 226 TYR B N 1
ATOM 4320 C CA . TYR B 1 226 ? 4.884 42.340 25.821 1.00 20.03 226 TYR B CA 1
ATOM 4321 C C . TYR B 1 226 ? 5.261 41.493 24.617 1.00 19.40 226 TYR B C 1
ATOM 4322 O O . TYR B 1 226 ? 6.375 41.599 24.108 1.00 18.35 226 TYR B O 1
ATOM 4331 N N . HIS B 1 227 ? 4.339 40.646 24.173 1.00 19.55 227 HIS B N 1
ATOM 4332 C CA . HIS B 1 227 ? 4.563 39.790 23.013 1.00 20.52 227 HIS B CA 1
ATOM 4333 C C . HIS B 1 227 ? 5.725 38.814 23.179 1.00 20.21 227 HIS B C 1
ATOM 4334 O O . HIS B 1 227 ? 6.386 38.458 22.201 1.00 21.36 227 HIS B O 1
ATOM 4341 N N . TRP B 1 228 ? 5.979 38.377 24.408 1.00 18.69 228 TRP B N 1
ATOM 4342 C CA . TRP B 1 228 ? 7.067 37.436 24.643 1.00 18.64 228 TRP B CA 1
ATOM 4343 C C . TRP B 1 228 ? 6.659 36.055 24.160 1.00 17.71 228 TRP B C 1
ATOM 4344 O O . TRP B 1 228 ? 7.490 35.274 23.701 1.00 18.36 228 TRP B O 1
ATOM 4355 N N . MET B 1 229 ? 5.366 35.769 24.261 1.00 18.83 229 MET B N 1
ATOM 4356 C CA . MET B 1 229 ? 4.821 34.486 23.850 1.00 19.66 229 MET B CA 1
ATOM 4357 C C . MET B 1 229 ? 3.507 34.676 23.102 1.00 20.96 229 MET B C 1
ATOM 4358 O O . MET B 1 229 ? 2.941 35.770 23.076 1.00 20.61 229 MET B O 1
ATOM 4363 N N . THR B 1 230 ? 3.042 33.594 22.488 1.00 23.35 230 THR B N 1
ATOM 4364 C CA . THR B 1 230 ? 1.774 33.584 21.774 1.00 24.81 230 THR B CA 1
ATOM 4365 C C . THR B 1 230 ? 0.912 32.619 22.581 1.00 26.09 230 THR B C 1
ATOM 4366 O O . THR B 1 230 ? 1.424 31.891 23.437 1.00 25.64 230 THR B O 1
ATOM 4370 N N . PRO B 1 231 ? -0.404 32.599 22.332 1.00 26.51 231 PRO B N 1
ATOM 4371 C CA . PRO B 1 231 ? -1.256 31.683 23.094 1.00 27.64 231 PRO B CA 1
ATOM 4372 C C . PRO B 1 231 ? -0.835 30.218 22.995 1.00 27.75 231 PRO B C 1
ATOM 4373 O O . PRO B 1 231 ? -1.115 29.426 23.892 1.00 28.84 231 PRO B O 1
ATOM 4377 N N . SER B 1 232 ? -0.148 29.862 21.915 1.00 28.26 232 SER B N 1
ATOM 4378 C CA . SER B 1 232 ? 0.277 28.481 21.710 1.00 28.46 232 SER B CA 1
ATOM 4379 C C . SER B 1 232 ? 1.576 28.106 22.417 1.00 27.97 232 SER B C 1
ATOM 4380 O O . SER B 1 232 ? 1.874 26.924 22.579 1.00 29.46 232 SER B O 1
ATOM 4383 N N . THR B 1 233 ? 2.346 29.105 22.840 1.00 26.19 233 THR B N 1
ATOM 4384 C CA . THR B 1 233 ? 3.613 28.837 23.514 1.00 24.28 233 THR B CA 1
ATOM 4385 C C . THR B 1 233 ? 3.402 28.006 24.777 1.00 22.65 233 THR B C 1
ATOM 4386 O O . THR B 1 233 ? 2.530 28.307 25.594 1.00 22.10 233 THR B O 1
ATOM 4390 N N . ASN B 1 234 ? 4.201 26.954 24.922 1.00 22.04 234 ASN B N 1
ATOM 4391 C CA . ASN B 1 234 ? 4.127 26.077 26.084 1.00 22.57 234 ASN B CA 1
ATOM 4392 C C . ASN B 1 234 ? 5.526 25.631 26.503 1.00 22.04 234 ASN B C 1
ATOM 4393 O O . ASN B 1 234 ? 6.523 26.074 25.932 1.00 20.88 234 ASN B O 1
ATOM 4398 N N . GLY B 1 235 ? 5.588 24.751 27.499 1.00 21.32 235 GLY B N 1
ATOM 4399 C CA . GLY B 1 235 ? 6.866 24.266 27.989 1.00 22.12 235 GLY B CA 1
ATOM 4400 C C . GLY B 1 235 ? 7.723 23.589 26.936 1.00 23.11 235 GLY B C 1
ATOM 4401 O O . GLY B 1 235 ? 8.940 23.766 26.916 1.00 21.79 235 GLY B O 1
ATOM 4402 N N . SER B 1 236 ? 7.085 22.813 26.063 1.00 24.29 236 SER B N 1
ATOM 4403 C CA . SER B 1 236 ? 7.786 22.100 24.998 1.00 25.21 236 SER B CA 1
ATOM 4404 C C . SER B 1 236 ? 8.475 23.076 24.052 1.00 24.65 236 SER B C 1
ATOM 4405 O O . SER B 1 236 ? 9.653 22.916 23.722 1.00 24.87 236 SER B O 1
ATOM 4408 N N . ILE B 1 237 ? 7.731 24.086 23.617 1.00 23.65 237 ILE B N 1
ATOM 4409 C CA . ILE B 1 237 ? 8.260 25.093 22.710 1.00 22.60 237 ILE B CA 1
ATOM 4410 C C . ILE B 1 237 ? 9.337 25.933 23.389 1.00 21.05 237 ILE B C 1
ATOM 4411 O O . ILE B 1 237 ? 10.373 26.220 22.795 1.00 21.61 237 ILE B O 1
ATOM 4416 N N . ALA B 1 238 ? 9.091 26.324 24.637 1.00 18.77 238 ALA B N 1
ATOM 4417 C CA . ALA B 1 238 ? 10.056 27.134 25.373 1.00 18.81 238 ALA B CA 1
ATOM 4418 C C . ALA B 1 238 ? 11.407 26.432 25.497 1.00 18.16 238 ALA B C 1
ATOM 4419 O O . ALA B 1 238 ? 12.456 27.031 25.252 1.00 17.85 238 ALA B O 1
ATOM 4421 N N . LYS B 1 239 ? 11.382 25.160 25.880 1.00 18.47 239 LYS B N 1
ATOM 4422 C CA . LYS B 1 239 ? 12.619 24.412 26.028 1.00 19.32 239 LYS B CA 1
ATOM 4423 C C . LYS B 1 239 ? 13.337 24.296 24.691 1.00 20.20 239 LYS B C 1
ATOM 4424 O O . LYS B 1 239 ? 14.542 24.515 24.606 1.00 20.32 239 LYS B O 1
ATOM 4430 N N . ALA B 1 240 ? 12.587 23.948 23.650 1.00 22.12 240 ALA B N 1
ATOM 4431 C CA . ALA B 1 240 ? 13.163 23.804 22.319 1.00 23.30 240 ALA B CA 1
ATOM 4432 C C . ALA B 1 240 ? 13.842 25.097 21.879 1.00 23.36 240 ALA B C 1
ATOM 4433 O O . ALA B 1 240 ? 14.961 25.079 21.365 1.00 23.38 240 ALA B O 1
ATOM 4435 N N . GLU B 1 241 ? 13.165 26.222 22.087 1.00 23.25 241 GLU B N 1
ATOM 4436 C CA . GLU B 1 241 ? 13.712 27.517 21.706 1.00 23.37 241 GLU B CA 1
ATOM 4437 C C . GLU B 1 241 ? 14.980 27.845 22.488 1.00 22.19 241 GLU B C 1
ATOM 4438 O O . GLU B 1 241 ? 15.925 28.409 21.942 1.00 23.44 241 GLU B O 1
ATOM 4444 N N . PHE B 1 242 ? 15.000 27.496 23.771 1.00 20.55 242 PHE B N 1
ATOM 4445 C CA . PHE B 1 242 ? 16.169 27.771 24.596 1.00 18.98 242 PHE B CA 1
ATOM 4446 C C . PHE B 1 242 ? 17.368 26.932 24.162 1.00 19.26 242 PHE B C 1
ATOM 4447 O O . PHE B 1 242 ? 18.483 27.439 24.070 1.00 18.88 242 PHE B O 1
ATOM 4455 N N . LEU B 1 243 ? 17.137 25.652 23.897 1.00 21.40 243 LEU B N 1
ATOM 4456 C CA . LEU B 1 243 ? 18.214 24.764 23.473 1.00 22.86 243 LEU B CA 1
ATOM 4457 C C . LEU B 1 243 ? 18.787 25.198 22.126 1.00 24.67 243 LEU B C 1
ATOM 4458 O O . LEU B 1 243 ? 19.979 25.027 21.864 1.00 23.92 243 LEU B O 1
ATOM 4463 N N . ALA B 1 244 ? 17.931 25.767 21.283 1.00 25.86 244 ALA B N 1
ATOM 4464 C CA . ALA B 1 244 ? 18.340 26.226 19.961 1.00 25.81 244 ALA B CA 1
ATOM 4465 C C . ALA B 1 244 ? 19.075 27.564 20.023 1.00 26.93 244 ALA B C 1
ATOM 4466 O O . ALA B 1 244 ? 19.632 28.024 19.022 1.00 27.73 244 ALA B O 1
ATOM 4468 N N . GLY B 1 245 ? 19.074 28.189 21.197 1.00 24.86 245 GLY B N 1
ATOM 4469 C CA . GLY B 1 245 ? 19.744 29.465 21.359 1.00 24.62 245 GLY B CA 1
ATOM 4470 C C . GLY B 1 245 ? 18.928 30.640 20.852 1.00 24.06 245 GLY B C 1
ATOM 4471 O O . GLY B 1 245 ? 19.469 31.719 20.606 1.00 24.99 245 GLY B O 1
ATOM 4472 N N . LYS B 1 246 ? 17.622 30.436 20.708 1.00 25.37 246 LYS B N 1
ATOM 4473 C CA . LYS B 1 246 ? 16.725 31.480 20.219 1.00 26.35 246 LYS B CA 1
ATOM 4474 C C . LYS B 1 246 ? 16.209 32.428 21.304 1.00 25.59 246 LYS B C 1
ATOM 4475 O O . LYS B 1 246 ? 15.966 33.604 21.036 1.00 26.05 246 LYS B O 1
ATOM 4481 N N . ILE B 1 247 ? 16.025 31.922 22.521 1.00 23.95 247 ILE B N 1
ATOM 4482 C CA . ILE B 1 247 ? 15.553 32.770 23.614 1.00 21.64 247 ILE B CA 1
ATOM 4483 C C . ILE B 1 247 ? 16.588 32.790 24.732 1.00 20.68 247 ILE B C 1
ATOM 4484 O O . ILE B 1 247 ? 17.257 31.787 24.991 1.00 21.61 247 ILE B O 1
ATOM 4489 N N . GLY B 1 248 ? 16.721 33.938 25.388 1.00 19.11 248 GLY B N 1
ATOM 4490 C CA . GLY B 1 248 ? 17.705 34.074 26.445 1.00 18.31 248 GLY B CA 1
ATOM 4491 C C . GLY B 1 248 ? 17.300 33.548 27.809 1.00 15.74 248 GLY B C 1
ATOM 4492 O O . GLY B 1 248 ? 18.165 33.279 28.640 1.00 16.36 248 GLY B O 1
ATOM 4493 N N . MET B 1 249 ? 16.001 33.403 28.044 1.00 15.24 249 MET B N 1
ATOM 4494 C CA . MET B 1 249 ? 15.515 32.922 29.339 1.00 15.22 249 MET B CA 1
ATOM 4495 C C . MET B 1 249 ? 14.285 32.035 29.251 1.00 14.72 249 MET B C 1
ATOM 4496 O O . MET B 1 249 ? 13.447 32.194 28.363 1.00 15.45 249 MET B O 1
ATOM 4501 N N . TYR B 1 250 ? 14.184 31.094 30.184 1.00 15.04 250 TYR B N 1
ATOM 4502 C CA . TYR B 1 250 ? 13.003 30.252 30.283 1.00 15.41 250 TYR B CA 1
ATOM 4503 C C . TYR B 1 250 ? 12.949 29.691 31.699 1.00 14.63 250 TYR B C 1
ATOM 4504 O O . TYR B 1 250 ? 13.956 29.689 32.409 1.00 15.63 250 TYR B O 1
ATOM 4513 N N . VAL B 1 251 ? 11.766 29.270 32.127 1.00 13.71 251 VAL B N 1
ATOM 4514 C CA . VAL B 1 251 ? 11.601 28.739 33.479 1.00 13.93 251 VAL B CA 1
ATOM 4515 C C . VAL B 1 251 ? 11.671 27.224 33.454 1.00 13.21 251 VAL B C 1
ATOM 4516 O O . VAL B 1 251 ? 10.938 26.575 32.708 1.00 15.32 251 VAL B O 1
ATOM 4520 N N . SER B 1 252 ? 12.544 26.649 34.273 1.00 12.83 252 SER B N 1
ATOM 4521 C CA . SER B 1 252 ? 12.662 25.201 34.291 1.00 14.64 252 SER B CA 1
ATOM 4522 C C . SER B 1 252 ? 13.236 24.687 35.604 1.00 15.17 252 SER B C 1
ATOM 4523 O O . SER B 1 252 ? 13.208 25.387 36.618 1.00 14.94 252 SER B O 1
ATOM 4526 N N . GLY B 1 253 ? 13.739 23.456 35.571 1.00 15.49 253 GLY B N 1
ATOM 4527 C CA . GLY B 1 253 ? 14.315 22.832 36.748 1.00 15.12 253 GLY B CA 1
ATOM 4528 C C . GLY B 1 253 ? 15.454 21.910 36.355 1.00 14.92 253 GLY B C 1
ATOM 4529 O O . GLY B 1 253 ? 15.755 21.771 35.166 1.00 15.61 253 GLY B O 1
ATOM 4530 N N . PRO B 1 254 ? 16.099 21.244 37.325 1.00 14.68 254 PRO B N 1
ATOM 4531 C CA . PRO B 1 254 ? 17.220 20.336 37.066 1.00 16.14 254 PRO B CA 1
ATOM 4532 C C . PRO B 1 254 ? 16.935 19.186 36.112 1.00 15.46 254 PRO B C 1
ATOM 4533 O O . PRO B 1 254 ? 17.860 18.528 35.638 1.00 17.12 254 PRO B O 1
ATOM 4537 N N . TRP B 1 255 ? 15.660 18.931 35.841 1.00 16.00 255 TRP B N 1
ATOM 4538 C CA . TRP B 1 255 ? 15.301 17.863 34.919 1.00 16.72 255 TRP B CA 1
ATOM 4539 C C . TRP B 1 255 ? 15.782 18.196 33.504 1.00 16.81 255 TRP B C 1
ATOM 4540 O O . TRP B 1 255 ? 15.872 17.316 32.653 1.00 18.59 255 TRP B O 1
ATOM 4551 N N . ASP B 1 256 ? 16.112 19.463 33.265 1.00 16.27 256 ASP B N 1
ATOM 4552 C CA . ASP B 1 256 ? 16.594 19.894 31.955 1.00 16.56 256 ASP B CA 1
ATOM 4553 C C . ASP B 1 256 ? 18.107 20.108 31.904 1.00 16.65 256 ASP B C 1
ATOM 4554 O O . ASP B 1 256 ? 18.658 20.375 30.837 1.00 18.17 256 ASP B O 1
ATOM 4559 N N . THR B 1 257 ? 18.784 19.986 33.043 1.00 18.04 257 THR B N 1
ATOM 4560 C CA . THR B 1 257 ? 20.228 20.219 33.083 1.00 18.80 257 THR B CA 1
ATOM 4561 C C . THR B 1 257 ? 21.025 19.463 32.028 1.00 20.28 257 THR B C 1
ATOM 4562 O O . THR B 1 257 ? 21.820 20.056 31.298 1.00 19.98 257 THR B O 1
ATOM 4566 N N . ALA B 1 258 ? 20.818 18.155 31.956 1.00 19.99 258 ALA B N 1
ATOM 4567 C CA . ALA B 1 258 ? 21.537 17.326 30.998 1.00 20.84 258 ALA B CA 1
ATOM 4568 C C . ALA B 1 258 ? 21.330 17.791 29.558 1.00 21.23 258 ALA B C 1
ATOM 4569 O O . ALA B 1 258 ? 22.292 17.915 28.794 1.00 21.83 258 ALA B O 1
ATOM 4571 N N . ASP B 1 259 ? 20.083 18.058 29.186 1.00 20.91 259 ASP B N 1
ATOM 4572 C CA . ASP B 1 259 ? 19.795 18.497 27.824 1.00 21.31 259 ASP B CA 1
ATOM 4573 C C . ASP B 1 259 ? 20.391 19.864 27.508 1.00 21.48 259 ASP B C 1
ATOM 4574 O O . ASP B 1 259 ? 20.837 20.112 26.384 1.00 21.80 259 ASP B O 1
ATOM 4579 N N . ILE B 1 260 ? 20.407 20.754 28.495 1.00 21.09 260 ILE B N 1
ATOM 4580 C CA . ILE B 1 260 ? 20.961 22.087 28.292 1.00 20.50 260 ILE B CA 1
ATOM 4581 C C . ILE B 1 260 ? 22.455 21.996 28.003 1.00 22.75 260 ILE B C 1
ATOM 4582 O O . ILE B 1 260 ? 22.962 22.657 27.097 1.00 23.86 260 ILE B O 1
ATOM 4587 N N . GLU B 1 261 ? 23.156 21.168 28.771 1.00 23.92 261 GLU B N 1
ATOM 4588 C CA . GLU B 1 261 ? 24.592 21.006 28.585 1.00 25.51 261 GLU B CA 1
ATOM 4589 C C . GLU B 1 261 ? 24.910 20.293 27.274 1.00 26.35 261 GLU B C 1
ATOM 4590 O O . GLU B 1 261 ? 25.918 20.587 26.633 1.00 26.84 261 GLU B O 1
ATOM 4596 N N . LYS B 1 262 ? 24.049 19.362 26.877 1.00 25.83 262 LYS B N 1
ATOM 4597 C CA . LYS B 1 262 ? 24.248 18.636 25.628 1.00 27.26 262 LYS B CA 1
ATOM 4598 C C . LYS B 1 262 ? 24.159 19.623 24.467 1.00 26.98 262 LYS B C 1
ATOM 4599 O O . LYS B 1 262 ? 24.894 19.514 23.480 1.00 27.04 262 LYS B O 1
ATOM 4605 N N . ALA B 1 263 ? 23.250 20.585 24.593 1.00 25.85 263 ALA B N 1
ATOM 4606 C CA . ALA B 1 263 ? 23.054 21.606 23.571 1.00 25.73 263 ALA B CA 1
ATOM 4607 C C . ALA B 1 263 ? 24.193 22.620 23.625 1.00 26.34 263 ALA B C 1
ATOM 4608 O O . ALA B 1 263 ? 24.234 23.568 22.837 1.00 26.48 263 ALA B O 1
ATOM 4610 N N . LYS B 1 264 ? 25.108 22.412 24.567 1.00 25.58 264 LYS B N 1
ATOM 4611 C CA . LYS B 1 264 ? 26.266 23.278 24.757 1.00 27.70 264 LYS B CA 1
ATOM 4612 C C . LYS B 1 264 ? 25.920 24.735 25.049 1.00 27.31 264 LYS B C 1
ATOM 4613 O O . LYS B 1 264 ? 26.576 25.654 24.560 1.00 26.96 264 LYS B O 1
ATOM 4619 N N . ILE B 1 265 ? 24.886 24.935 25.858 1.00 28.04 265 ILE B N 1
ATOM 4620 C CA . ILE B 1 265 ? 24.463 26.274 26.241 1.00 26.82 265 ILE B CA 1
ATOM 4621 C C . ILE B 1 265 ? 25.238 26.706 27.482 1.00 26.96 265 ILE B C 1
ATOM 4622 O O . ILE B 1 265 ? 25.261 25.989 28.485 1.00 27.70 265 ILE B O 1
ATOM 4627 N N . ASP B 1 266 ? 25.888 27.864 27.409 1.00 26.15 266 ASP B N 1
ATOM 4628 C CA . ASP B 1 266 ? 26.620 28.393 28.554 1.00 26.02 266 ASP B CA 1
ATOM 4629 C C . ASP B 1 266 ? 25.518 28.999 29.411 1.00 24.15 266 ASP B C 1
ATOM 4630 O O . ASP B 1 266 ? 25.291 30.209 29.406 1.00 23.09 266 ASP B O 1
ATOM 4635 N N . PHE B 1 267 ? 24.831 28.132 30.145 1.00 22.40 267 PHE B N 1
ATOM 4636 C CA . PHE B 1 267 ? 23.703 28.544 30.967 1.00 20.97 267 PHE B CA 1
ATOM 4637 C C . PHE B 1 267 ? 24.010 28.940 32.398 1.00 20.35 267 PHE B C 1
ATOM 4638 O O . PHE B 1 267 ? 25.021 28.547 32.980 1.00 20.83 267 PHE B O 1
ATOM 4646 N N . GLY B 1 268 ? 23.096 29.726 32.952 1.00 18.38 268 GLY B N 1
ATOM 4647 C CA . GLY B 1 268 ? 23.195 30.165 34.326 1.00 16.58 268 GLY B CA 1
ATOM 4648 C C . GLY B 1 268 ? 21.820 29.919 34.917 1.00 14.51 268 GLY B C 1
ATOM 4649 O O . GLY B 1 268 ? 20.864 29.660 34.184 1.00 15.26 268 GLY B O 1
ATOM 4650 N N . VAL B 1 269 ? 21.717 29.965 36.237 1.00 14.49 269 VAL B N 1
ATOM 4651 C CA . VAL B 1 269 ? 20.434 29.769 36.899 1.00 12.84 269 VAL B CA 1
ATOM 4652 C C . VAL B 1 269 ? 20.251 30.946 37.843 1.00 12.94 269 VAL B C 1
ATOM 4653 O O . VAL B 1 269 ? 21.194 31.353 38.526 1.00 14.51 269 VAL B O 1
ATOM 4657 N N . THR B 1 270 ? 19.045 31.496 37.882 1.00 12.36 270 THR B N 1
ATOM 4658 C CA . THR B 1 270 ? 18.777 32.629 38.751 1.00 13.42 270 THR B CA 1
ATOM 4659 C C . THR B 1 270 ? 17.329 32.569 39.245 1.00 12.55 270 THR B C 1
ATOM 4660 O O . THR B 1 270 ? 16.463 31.981 38.597 1.00 11.73 270 THR B O 1
ATOM 4664 N N . PRO B 1 271 ? 17.052 33.149 40.420 1.00 12.36 271 PRO B N 1
ATOM 4665 C CA . PRO B 1 271 ? 15.679 33.121 40.932 1.00 12.09 271 PRO B CA 1
ATOM 4666 C C . PRO B 1 271 ? 14.724 33.904 40.036 1.00 12.47 271 PRO B C 1
ATOM 4667 O O . PRO B 1 271 ? 15.149 34.673 39.170 1.00 12.53 271 PRO B O 1
ATOM 4671 N N . TRP B 1 272 ? 13.429 33.700 40.246 1.00 12.48 272 TRP B N 1
ATOM 4672 C CA . TRP B 1 272 ? 12.425 34.478 39.532 1.00 12.72 272 TRP B CA 1
ATOM 4673 C C . TRP B 1 272 ? 12.736 35.922 39.922 1.00 14.60 272 TRP B C 1
ATOM 4674 O O . TRP B 1 272 ? 13.195 36.185 41.038 1.00 14.15 272 TRP B O 1
ATOM 4685 N N . PRO B 1 273 ? 12.497 36.878 39.018 1.00 14.80 273 PRO B N 1
ATOM 4686 C CA . PRO B 1 273 ? 12.771 38.269 39.383 1.00 14.97 273 PRO B CA 1
ATOM 4687 C C . PRO B 1 273 ? 11.623 38.700 40.299 1.00 14.75 273 PRO B C 1
ATOM 4688 O O . PRO B 1 273 ? 10.633 37.976 40.435 1.00 15.33 273 PRO B O 1
ATOM 4692 N N . THR B 1 274 ? 11.752 39.854 40.945 1.00 15.81 274 THR B N 1
ATOM 4693 C CA . THR B 1 274 ? 10.641 40.332 41.755 1.00 16.14 274 THR B CA 1
ATOM 4694 C C . THR B 1 274 ? 9.599 40.727 40.708 1.00 16.25 274 THR B C 1
ATOM 4695 O O . THR B 1 274 ? 9.946 40.977 39.547 1.00 15.74 274 THR B O 1
ATOM 4699 N N . LEU B 1 275 ? 8.332 40.754 41.107 1.00 14.69 275 LEU B N 1
ATOM 4700 C CA . LEU B 1 275 ? 7.228 41.050 40.197 1.00 15.53 275 LEU B CA 1
ATOM 4701 C C . LEU B 1 275 ? 6.890 42.535 40.048 1.00 16.52 275 LEU B C 1
ATOM 4702 O O . LEU B 1 275 ? 7.494 43.383 40.700 1.00 17.62 275 LEU B O 1
ATOM 4707 N N . PRO B 1 276 ? 5.924 42.868 39.169 1.00 17.41 276 PRO B N 1
ATOM 4708 C CA . PRO B 1 276 ? 5.563 44.280 38.988 1.00 18.82 276 PRO B CA 1
ATOM 4709 C C . PRO B 1 276 ? 5.112 44.954 40.279 1.00 20.18 276 PRO B C 1
ATOM 4710 O O . PRO B 1 276 ? 5.253 46.169 40.433 1.00 21.49 276 PRO B O 1
ATOM 4714 N N . ASN B 1 277 ? 4.564 44.168 41.203 1.00 19.95 277 ASN B N 1
ATOM 4715 C CA . ASN B 1 277 ? 4.107 44.711 42.476 1.00 20.46 277 ASN B CA 1
ATOM 4716 C C . ASN B 1 277 ? 5.251 44.827 43.484 1.00 20.12 277 ASN B C 1
ATOM 4717 O O . ASN B 1 277 ? 5.040 45.191 44.643 1.00 20.60 277 ASN B O 1
ATOM 4722 N N . GLY B 1 278 ? 6.463 44.511 43.036 1.00 19.28 278 GLY B N 1
ATOM 4723 C CA . GLY B 1 278 ? 7.626 44.602 43.899 1.00 19.10 278 GLY B CA 1
ATOM 4724 C C . GLY B 1 278 ? 7.830 43.434 44.846 1.00 20.04 278 GLY B C 1
ATOM 4725 O O . GLY B 1 278 ? 8.799 43.412 45.608 1.00 21.35 278 GLY B O 1
ATOM 4726 N N . LYS B 1 279 ? 6.932 42.456 44.796 1.00 19.71 279 LYS B N 1
ATOM 4727 C CA . LYS B 1 279 ? 7.032 41.299 45.673 1.00 18.94 279 LYS B CA 1
ATOM 4728 C C . LYS B 1 279 ? 7.773 40.140 45.018 1.00 17.84 279 LYS B C 1
ATOM 4729 O O . LYS B 1 279 ? 7.899 40.071 43.795 1.00 17.45 279 LYS B O 1
ATOM 4735 N N . HIS B 1 280 ? 8.268 39.226 45.844 1.00 16.92 280 HIS B N 1
ATOM 4736 C CA . HIS B 1 280 ? 8.978 38.061 45.338 1.00 16.87 280 HIS B CA 1
ATOM 4737 C C . HIS B 1 280 ? 7.990 37.040 44.788 1.00 16.02 280 HIS B C 1
ATOM 4738 O O . HIS B 1 280 ? 6.894 36.866 45.322 1.00 17.03 280 HIS B O 1
ATOM 4745 N N . ALA B 1 281 ? 8.378 36.381 43.702 1.00 14.60 281 ALA B N 1
ATOM 4746 C CA . ALA B 1 281 ? 7.543 35.351 43.107 1.00 13.43 281 ALA B CA 1
ATOM 4747 C C . ALA B 1 281 ? 7.603 34.161 44.058 1.00 13.20 281 ALA B C 1
ATOM 4748 O O . ALA B 1 281 ? 8.599 33.981 44.769 1.00 14.45 281 ALA B O 1
ATOM 4750 N N . THR B 1 282 ? 6.545 33.359 44.073 1.00 13.30 282 THR B N 1
ATOM 4751 C CA . THR B 1 282 ? 6.481 32.213 44.970 1.00 13.87 282 THR B CA 1
ATOM 4752 C C . THR B 1 282 ? 6.349 30.874 44.250 1.00 13.57 282 THR B C 1
ATOM 4753 O O . THR B 1 282 ? 5.278 30.264 44.229 1.00 13.57 282 THR B O 1
ATOM 4757 N N . PRO B 1 283 ? 7.441 30.395 43.642 1.00 12.56 283 PRO B N 1
ATOM 4758 C CA . PRO B 1 283 ? 7.383 29.108 42.940 1.00 12.50 283 PRO B CA 1
ATOM 4759 C C . PRO B 1 283 ? 7.081 27.994 43.941 1.00 11.75 283 PRO B C 1
ATOM 4760 O O . PRO B 1 283 ? 7.319 28.144 45.141 1.00 12.71 283 PRO B O 1
ATOM 4764 N N . PHE B 1 284 ? 6.540 26.888 43.450 1.00 12.03 284 PHE B N 1
ATOM 4765 C CA . PHE B 1 284 ? 6.243 25.755 44.318 1.00 11.35 284 PHE B CA 1
ATOM 4766 C C . PHE B 1 284 ? 7.521 25.057 44.753 1.00 13.29 284 PHE B C 1
ATOM 4767 O O . PHE B 1 284 ? 8.548 25.107 44.068 1.00 13.05 284 PHE B O 1
ATOM 4775 N N . LEU B 1 285 ? 7.443 24.422 45.915 1.00 13.08 285 LEU B N 1
ATOM 4776 C CA . LEU B 1 285 ? 8.528 23.602 46.409 1.00 11.97 285 LEU B CA 1
ATOM 4777 C C . LEU B 1 285 ? 8.005 22.204 46.100 1.00 11.89 285 LEU B C 1
ATOM 4778 O O . LEU B 1 285 ? 6.874 21.856 46.465 1.00 12.59 285 LEU B O 1
ATOM 4783 N N . GLY B 1 286 ? 8.798 21.425 45.383 1.00 11.29 286 GLY B N 1
ATOM 4784 C CA . GLY B 1 286 ? 8.391 20.069 45.079 1.00 12.16 286 GLY B CA 1
ATOM 4785 C C . GLY B 1 286 ? 9.381 19.102 45.692 1.00 12.25 286 GLY B C 1
ATOM 4786 O O . GLY B 1 286 ? 10.582 19.367 45.713 1.00 12.50 286 GLY B O 1
ATOM 4787 N N . VAL B 1 287 ? 8.883 17.995 46.228 1.00 10.96 287 VAL B N 1
ATOM 4788 C CA . VAL B 1 287 ? 9.768 16.993 46.802 1.00 10.69 287 VAL B CA 1
ATOM 4789 C C . VAL B 1 287 ? 9.614 15.732 45.966 1.00 11.25 287 VAL B C 1
ATOM 4790 O O . VAL B 1 287 ? 8.499 15.230 45.795 1.00 12.13 287 VAL B O 1
ATOM 4794 N N . ILE B 1 288 ? 10.724 15.250 45.414 1.00 10.46 288 ILE B N 1
ATOM 4795 C CA . ILE B 1 288 ? 10.707 14.029 44.618 1.00 10.08 288 ILE B CA 1
ATOM 4796 C C . ILE B 1 288 ? 10.832 12.906 45.632 1.00 11.45 288 ILE B C 1
ATOM 4797 O O . ILE B 1 288 ? 11.666 12.970 46.535 1.00 11.33 288 ILE B O 1
ATOM 4802 N N . THR B 1 289 ? 10.000 11.882 45.468 1.00 10.99 289 THR B N 1
ATOM 4803 C CA . THR B 1 289 ? 9.920 10.779 46.415 1.00 12.32 289 THR B CA 1
ATOM 4804 C C . THR B 1 289 ? 10.079 9.382 45.831 1.00 11.86 289 THR B C 1
ATOM 4805 O O . THR B 1 289 ? 10.008 9.185 44.625 1.00 12.04 289 THR B O 1
ATOM 4809 N N . ALA B 1 290 ? 10.292 8.420 46.723 1.00 11.72 290 ALA B N 1
ATOM 4810 C CA . ALA B 1 290 ? 10.401 7.009 46.356 1.00 11.93 290 ALA B CA 1
ATOM 4811 C C . ALA B 1 290 ? 9.519 6.285 47.369 1.00 12.47 290 ALA B C 1
ATOM 4812 O O . ALA B 1 290 ? 9.503 6.644 48.547 1.00 12.37 290 ALA B O 1
ATOM 4814 N N . PHE B 1 291 ? 8.771 5.283 46.921 1.00 11.97 291 PHE B N 1
ATOM 4815 C CA . PHE B 1 291 ? 7.891 4.568 47.838 1.00 12.33 291 PHE B CA 1
ATOM 4816 C C . PHE B 1 291 ? 7.638 3.125 47.436 1.00 12.76 291 PHE B C 1
ATOM 4817 O O . PHE B 1 291 ? 8.145 2.657 46.418 1.00 12.12 291 PHE B O 1
ATOM 4825 N N . VAL B 1 292 ? 6.864 2.419 48.257 1.00 12.46 292 VAL B N 1
ATOM 4826 C CA . VAL B 1 292 ? 6.575 1.007 48.023 1.00 12.61 292 VAL B CA 1
ATOM 4827 C C . VAL B 1 292 ? 5.088 0.716 47.857 1.00 13.29 292 VAL B C 1
ATOM 4828 O O . VAL B 1 292 ? 4.253 1.242 48.595 1.00 14.26 292 VAL B O 1
ATOM 4832 N N . ASN B 1 293 ? 4.776 -0.128 46.878 1.00 13.76 293 ASN B N 1
ATOM 4833 C CA . ASN B 1 293 ? 3.403 -0.534 46.577 1.00 16.37 293 ASN B CA 1
ATOM 4834 C C . ASN B 1 293 ? 2.859 -1.368 47.741 1.00 15.48 293 ASN B C 1
ATOM 4835 O O . ASN B 1 293 ? 3.513 -2.304 48.198 1.00 16.86 293 ASN B O 1
ATOM 4840 N N . LYS B 1 294 ? 1.666 -1.023 48.221 1.00 16.60 294 LYS B N 1
ATOM 4841 C CA . LYS B 1 294 ? 1.048 -1.747 49.330 1.00 17.76 294 LYS B CA 1
ATOM 4842 C C . LYS B 1 294 ? 0.851 -3.230 49.014 1.00 18.40 294 LYS B C 1
ATOM 4843 O O . LYS B 1 294 ? 0.814 -4.057 49.928 1.00 19.39 294 LYS B O 1
ATOM 4849 N N . GLU B 1 295 ? 0.728 -3.566 47.731 1.00 17.97 295 GLU B N 1
ATOM 4850 C CA . GLU B 1 295 ? 0.517 -4.956 47.324 1.00 19.41 295 GLU B CA 1
ATOM 4851 C C . GLU B 1 295 ? 1.790 -5.749 47.031 1.00 18.81 295 GLU B C 1
ATOM 4852 O O . GLU B 1 295 ? 1.715 -6.935 46.694 1.00 18.25 295 GLU B O 1
ATOM 4858 N N . SER B 1 296 ? 2.955 -5.116 47.135 1.00 16.68 296 SER B N 1
ATOM 4859 C CA . SER B 1 296 ? 4.194 -5.840 46.869 1.00 15.37 296 SER B CA 1
ATOM 4860 C C . SER B 1 296 ? 4.351 -6.972 47.875 1.00 15.56 296 SER B C 1
ATOM 4861 O O . SER B 1 296 ? 4.035 -6.811 49.049 1.00 15.44 296 SER B O 1
ATOM 4864 N N . LYS B 1 297 ? 4.860 -8.109 47.410 1.00 16.41 297 LYS B N 1
ATOM 4865 C CA . LYS B 1 297 ? 5.040 -9.279 48.264 1.00 18.39 297 LYS B CA 1
ATOM 4866 C C . LYS B 1 297 ? 6.303 -9.271 49.123 1.00 17.46 297 LYS B C 1
ATOM 4867 O O . LYS B 1 297 ? 6.406 -10.039 50.079 1.00 18.40 297 LYS B O 1
ATOM 4873 N N . THR B 1 298 ? 7.256 -8.409 48.789 1.00 15.40 298 THR B N 1
ATOM 4874 C CA . THR B 1 298 ? 8.518 -8.334 49.528 1.00 15.92 298 THR B CA 1
ATOM 4875 C C . THR B 1 298 ? 8.809 -6.897 49.947 1.00 14.42 298 THR B C 1
ATOM 4876 O O . THR B 1 298 ? 9.803 -6.309 49.526 1.00 14.80 298 THR B O 1
ATOM 4880 N N . GLN B 1 299 ? 7.963 -6.343 50.802 1.00 14.89 299 GLN B N 1
ATOM 4881 C CA . GLN B 1 299 ? 8.138 -4.957 51.215 1.00 15.31 299 GLN B CA 1
ATOM 4882 C C . GLN B 1 299 ? 9.386 -4.638 52.035 1.00 14.63 299 GLN B C 1
ATOM 4883 O O . GLN B 1 299 ? 9.931 -3.539 51.915 1.00 14.34 299 GLN B O 1
ATOM 4889 N N . ALA B 1 300 ? 9.862 -5.580 52.846 1.00 14.82 300 ALA B N 1
ATOM 4890 C CA . ALA B 1 300 ? 11.066 -5.323 53.635 1.00 15.04 300 ALA B CA 1
ATOM 4891 C C . ALA B 1 300 ? 12.242 -5.123 52.683 1.00 14.84 300 ALA B C 1
ATOM 4892 O O . ALA B 1 300 ? 13.030 -4.187 52.840 1.00 14.33 300 ALA B O 1
ATOM 4894 N N . ALA B 1 301 ? 12.362 -6.002 51.692 1.00 12.79 301 ALA B N 1
ATOM 4895 C CA . ALA B 1 301 ? 13.432 -5.881 50.714 1.00 14.96 301 ALA B CA 1
ATOM 4896 C C . ALA B 1 301 ? 13.206 -4.619 49.880 1.00 13.61 301 ALA B C 1
ATOM 4897 O O . ALA B 1 301 ? 14.164 -3.933 49.522 1.00 13.87 301 ALA B O 1
ATOM 4899 N N . ASP B 1 302 ? 11.942 -4.314 49.581 1.00 13.10 302 ASP B N 1
ATOM 4900 C CA . ASP B 1 302 ? 11.612 -3.123 48.795 1.00 12.59 302 ASP B CA 1
ATOM 4901 C C . ASP B 1 302 ? 12.121 -1.861 49.488 1.00 11.88 302 ASP B C 1
ATOM 4902 O O . ASP B 1 302 ? 12.699 -0.978 48.845 1.00 12.52 302 ASP B O 1
ATOM 4907 N N . TRP B 1 303 ? 11.890 -1.758 50.794 1.00 12.31 303 TRP B N 1
ATOM 4908 C CA . TRP B 1 303 ? 12.340 -0.574 51.512 1.00 12.08 303 TRP B CA 1
ATOM 4909 C C . TRP B 1 303 ? 13.856 -0.501 51.563 1.00 12.34 303 TRP B C 1
ATOM 4910 O O . TRP B 1 303 ? 14.419 0.590 51.546 1.00 12.07 303 TRP B O 1
ATOM 4921 N N . SER B 1 304 ? 14.522 -1.653 51.609 1.00 11.91 304 SER B N 1
ATOM 4922 C CA . SER B 1 304 ? 15.981 -1.663 51.617 1.00 12.84 304 SER B CA 1
ATOM 4923 C C . SER B 1 304 ? 16.474 -1.086 50.289 1.00 13.11 304 SER B C 1
ATOM 4924 O O . SER B 1 304 ? 17.424 -0.299 50.256 1.00 13.42 304 SER B O 1
ATOM 4927 N N . LEU B 1 305 ? 15.830 -1.488 49.195 1.00 11.40 305 LEU B N 1
ATOM 4928 C CA . LEU B 1 305 ? 16.188 -0.988 47.870 1.00 10.96 305 LEU B CA 1
ATOM 4929 C C . LEU B 1 305 ? 15.913 0.517 47.813 1.00 11.30 305 LEU B C 1
ATOM 4930 O O . LEU B 1 305 ? 16.701 1.280 47.250 1.00 11.42 305 LEU B O 1
ATOM 4935 N N . VAL B 1 306 ? 14.794 0.944 48.391 1.00 11.72 306 VAL B N 1
ATOM 4936 C CA . VAL B 1 306 ? 14.465 2.364 48.409 1.00 11.56 306 VAL B CA 1
ATOM 4937 C C . VAL B 1 306 ? 15.551 3.128 49.162 1.00 12.53 306 VAL B C 1
ATOM 4938 O O . VAL B 1 306 ? 15.977 4.201 48.724 1.00 13.00 306 VAL B O 1
ATOM 4942 N N . GLN B 1 307 ? 16.006 2.579 50.286 1.00 12.08 307 GLN B N 1
ATOM 4943 C CA . GLN B 1 307 ? 17.064 3.230 51.049 1.00 12.62 307 GLN B CA 1
ATOM 4944 C C . GLN B 1 307 ? 18.322 3.367 50.197 1.00 13.47 307 GLN B C 1
ATOM 4945 O O . GLN B 1 307 ? 18.987 4.395 50.230 1.00 13.45 307 GLN B O 1
ATOM 4951 N N . ALA B 1 308 ? 18.655 2.330 49.434 1.00 12.08 308 ALA B N 1
ATOM 4952 C CA . ALA B 1 308 ? 19.837 2.391 48.580 1.00 12.39 308 ALA B CA 1
ATOM 4953 C C . ALA B 1 308 ? 19.674 3.468 47.498 1.00 12.65 308 ALA B C 1
ATOM 4954 O O . ALA B 1 308 ? 20.616 4.191 47.173 1.00 13.66 308 ALA B O 1
ATOM 4956 N N . LEU B 1 309 ? 18.464 3.582 46.956 1.00 11.44 309 LEU B N 1
ATOM 4957 C CA . LEU B 1 309 ? 18.181 4.556 45.901 1.00 12.15 309 LEU B CA 1
ATOM 4958 C C . LEU B 1 309 ? 18.046 5.989 46.396 1.00 11.70 309 LEU B C 1
ATOM 4959 O O . LEU B 1 309 ? 18.058 6.932 45.595 1.00 12.39 309 LEU B O 1
ATOM 4964 N N . THR B 1 310 ? 17.927 6.159 47.705 1.00 11.94 310 THR B N 1
ATOM 4965 C CA . THR B 1 310 ? 17.753 7.492 48.274 1.00 13.25 310 THR B CA 1
ATOM 4966 C C . THR B 1 310 ? 18.802 7.861 49.317 1.00 13.74 310 THR B C 1
ATOM 4967 O O . THR B 1 310 ? 18.610 8.804 50.085 1.00 14.24 310 THR B O 1
ATOM 4971 N N . SER B 1 311 ? 19.915 7.137 49.333 1.00 13.44 311 SER B N 1
ATOM 4972 C CA . SER B 1 311 ? 20.973 7.400 50.306 1.00 13.88 311 SER B CA 1
ATOM 4973 C C . SER B 1 311 ? 21.725 8.699 50.019 1.00 14.00 311 SER B C 1
ATOM 4974 O O . SER B 1 311 ? 21.553 9.318 48.971 1.00 13.53 311 SER B O 1
ATOM 4977 N N . ALA B 1 312 ? 22.563 9.106 50.966 1.00 14.45 312 ALA B N 1
ATOM 4978 C CA . ALA B 1 312 ? 23.371 10.302 50.791 1.00 15.58 312 ALA B CA 1
ATOM 4979 C C . ALA B 1 312 ? 24.244 10.103 49.556 1.00 15.40 312 ALA B C 1
ATOM 4980 O O . ALA B 1 312 ? 24.393 11.007 48.727 1.00 15.39 312 ALA B O 1
ATOM 4982 N N . GLN B 1 313 ? 24.823 8.912 49.421 1.00 15.81 313 GLN B N 1
ATOM 4983 C CA . GLN B 1 313 ? 25.667 8.632 48.269 1.00 16.59 313 GLN B CA 1
ATOM 4984 C C . GLN B 1 313 ? 24.878 8.698 46.968 1.00 15.22 313 GLN B C 1
ATOM 4985 O O . GLN B 1 313 ? 25.371 9.199 45.961 1.00 15.88 313 GLN B O 1
ATOM 4991 N N . ALA B 1 314 ? 23.645 8.201 46.990 1.00 15.72 314 ALA B N 1
ATOM 4992 C CA . ALA B 1 314 ? 22.805 8.231 45.795 1.00 13.52 314 ALA B CA 1
ATOM 4993 C C . ALA B 1 314 ? 22.506 9.679 45.414 1.00 12.76 314 ALA B C 1
ATOM 4994 O O . ALA B 1 314 ? 22.590 10.060 44.246 1.00 13.28 314 ALA B O 1
ATOM 4996 N N . GLN B 1 315 ? 22.157 10.484 46.409 1.00 14.10 315 GLN B N 1
ATOM 4997 C CA . GLN B 1 315 ? 21.853 11.884 46.154 1.00 13.21 315 GLN B CA 1
ATOM 4998 C C . GLN B 1 315 ? 23.086 12.645 45.649 1.00 13.26 315 GLN B C 1
ATOM 4999 O O . GLN B 1 315 ? 22.961 13.564 44.844 1.00 12.54 315 GLN B O 1
ATOM 5005 N N . GLN B 1 316 ? 24.277 12.254 46.095 1.00 14.93 316 GLN B N 1
ATOM 5006 C CA . GLN B 1 316 ? 25.497 12.891 45.606 1.00 16.18 316 GLN B CA 1
ATOM 5007 C C . GLN B 1 316 ? 25.609 12.607 44.105 1.00 15.76 316 GLN B C 1
ATOM 5008 O O . GLN B 1 316 ? 25.953 13.488 43.311 1.00 17.65 316 GLN B O 1
ATOM 5014 N N . MET B 1 317 ? 25.310 11.367 43.722 1.00 16.09 317 MET B N 1
ATOM 5015 C CA . MET B 1 317 ? 25.366 10.959 42.322 1.00 16.16 317 MET B CA 1
ATOM 5016 C C . MET B 1 317 ? 24.347 11.716 41.476 1.00 15.36 317 MET B C 1
ATOM 5017 O O . MET B 1 317 ? 24.675 12.215 40.403 1.00 15.81 317 MET B O 1
ATOM 5022 N N . TYR B 1 318 ? 23.107 11.794 41.956 1.00 15.40 318 TYR B N 1
ATOM 5023 C CA . TYR B 1 318 ? 22.057 12.485 41.216 1.00 15.63 318 TYR B CA 1
ATOM 5024 C C . TYR B 1 318 ? 22.418 13.950 41.011 1.00 14.34 318 TYR B C 1
ATOM 5025 O O . TYR B 1 318 ? 22.151 14.519 39.952 1.00 16.02 318 TYR B O 1
ATOM 5034 N N . PHE B 1 319 ? 23.017 14.559 42.028 1.00 14.00 319 PHE B N 1
ATOM 5035 C CA . PHE B 1 319 ? 23.415 15.960 41.917 1.00 14.97 319 PHE B CA 1
ATOM 5036 C C . PHE B 1 319 ? 24.568 16.097 40.931 1.00 15.68 319 PHE B C 1
ATOM 5037 O O . PHE B 1 319 ? 24.593 17.001 40.098 1.00 15.17 319 PHE B O 1
ATOM 5045 N N . ARG B 1 320 ? 25.530 15.192 41.044 1.00 17.42 320 ARG B N 1
ATOM 5046 C CA . ARG B 1 320 ? 26.696 15.200 40.178 1.00 19.63 320 ARG B CA 1
ATOM 5047 C C . ARG B 1 320 ? 26.292 15.155 38.706 1.00 20.27 320 ARG B C 1
ATOM 5048 O O . ARG B 1 320 ? 26.843 15.887 37.880 1.00 21.42 320 ARG B O 1
ATOM 5056 N N . ASP B 1 321 ? 25.305 14.319 38.388 1.00 20.88 321 ASP B N 1
ATOM 5057 C CA . ASP B 1 321 ? 24.868 14.150 37.007 1.00 21.75 321 ASP B CA 1
ATOM 5058 C C . ASP B 1 321 ? 23.708 14.996 36.485 1.00 22.76 321 ASP B C 1
ATOM 5059 O O . ASP B 1 321 ? 23.418 14.950 35.291 1.00 24.97 321 ASP B O 1
ATOM 5064 N N . SER B 1 322 ? 23.040 15.762 37.344 1.00 21.56 322 SER B N 1
ATOM 5065 C CA . SER B 1 322 ? 21.919 16.578 36.875 1.00 20.66 322 SER B CA 1
ATOM 5066 C C . SER B 1 322 ? 21.698 17.851 37.679 1.00 18.69 322 SER B C 1
ATOM 5067 O O . SER B 1 322 ? 20.826 18.654 37.344 1.00 19.74 322 SER B O 1
ATOM 5070 N N . GLN B 1 323 ? 22.472 18.027 38.741 1.00 17.45 323 GLN B N 1
ATOM 5071 C CA . GLN B 1 323 ? 22.357 19.199 39.604 1.00 16.54 323 GLN B CA 1
ATOM 5072 C C . GLN B 1 323 ? 21.065 19.180 40.410 1.00 15.47 323 GLN B C 1
ATOM 5073 O O . GLN B 1 323 ? 20.620 20.212 40.910 1.00 15.81 323 GLN B O 1
ATOM 5079 N N . GLN B 1 324 ? 20.471 17.998 40.532 1.00 14.80 324 GLN B N 1
ATOM 5080 C CA . GLN B 1 324 ? 19.244 17.828 41.309 1.00 13.41 324 GLN B CA 1
ATOM 5081 C C . GLN B 1 324 ? 19.632 18.101 42.760 1.00 12.80 324 GLN B C 1
ATOM 5082 O O . GLN B 1 324 ? 20.597 17.523 43.262 1.00 12.97 324 GLN B O 1
ATOM 5088 N N . ILE B 1 325 ? 18.895 18.980 43.435 1.00 11.55 325 ILE B N 1
ATOM 5089 C CA . ILE B 1 325 ? 19.220 19.308 44.814 1.00 11.86 325 ILE B CA 1
ATOM 5090 C C . ILE B 1 325 ? 18.822 18.188 45.767 1.00 11.50 325 ILE B C 1
ATOM 5091 O O . ILE B 1 325 ? 17.670 17.743 45.787 1.00 10.96 325 ILE B O 1
ATOM 5096 N N . PRO B 1 326 ? 19.778 17.714 46.571 1.00 11.30 326 PRO B N 1
ATOM 5097 C CA . PRO B 1 326 ? 19.542 16.639 47.535 1.00 11.29 326 PRO B CA 1
ATOM 5098 C C . PRO B 1 326 ? 18.492 17.004 48.564 1.00 12.00 326 PRO B C 1
ATOM 5099 O O . PRO B 1 326 ? 18.412 18.153 48.987 1.00 11.89 326 PRO B O 1
ATOM 5103 N N . ALA B 1 327 ? 17.677 16.030 48.962 1.00 10.63 327 ALA B N 1
ATOM 5104 C CA . ALA B 1 327 ? 16.690 16.279 49.998 1.00 11.72 327 ALA B CA 1
ATOM 5105 C C . ALA B 1 327 ? 17.414 16.258 51.351 1.00 12.20 327 ALA B C 1
ATOM 5106 O O . ALA B 1 327 ? 17.009 16.934 52.291 1.00 12.54 327 ALA B O 1
ATOM 5108 N N . LEU B 1 328 ? 18.491 15.477 51.440 1.00 12.60 328 LEU B N 1
ATOM 5109 C CA . LEU B 1 328 ? 19.264 15.383 52.680 1.00 14.59 328 LEU B CA 1
ATOM 5110 C C . LEU B 1 328 ? 20.087 16.647 52.918 1.00 13.47 328 LEU B C 1
ATOM 5111 O O . LEU B 1 328 ? 20.875 17.058 52.067 1.00 13.96 328 LEU B O 1
ATOM 5116 N N . LEU B 1 329 ? 19.908 17.243 54.092 1.00 14.98 329 LEU B N 1
ATOM 5117 C CA . LEU B 1 329 ? 20.620 18.468 54.442 1.00 15.18 329 LEU B CA 1
ATOM 5118 C C . LEU B 1 329 ? 22.136 18.292 54.442 1.00 16.14 329 LEU B C 1
ATOM 5119 O O . LEU B 1 329 ? 22.869 19.203 54.059 1.00 16.54 329 LEU B O 1
ATOM 5124 N N . SER B 1 330 ? 22.612 17.122 54.857 1.00 17.06 330 SER B N 1
ATOM 5125 C CA . SER B 1 330 ? 24.049 16.885 54.888 1.00 17.08 330 SER B CA 1
ATOM 5126 C C . SER B 1 330 ? 24.691 16.971 53.503 1.00 17.71 330 SER B C 1
ATOM 5127 O O . SER B 1 330 ? 25.837 17.419 53.366 1.00 17.85 330 SER B O 1
ATOM 5130 N N . VAL B 1 331 ? 23.964 16.545 52.472 1.00 15.77 331 VAL B N 1
ATOM 5131 C CA . VAL B 1 331 ? 24.498 16.592 51.123 1.00 15.52 331 VAL B CA 1
ATOM 5132 C C . VAL B 1 331 ? 24.382 18.022 50.591 1.00 15.13 331 VAL B C 1
ATOM 5133 O O . VAL B 1 331 ? 25.229 18.475 49.822 1.00 16.76 331 VAL B O 1
ATOM 5137 N N . GLN B 1 332 ? 23.342 18.735 51.020 1.00 14.80 332 GLN B N 1
ATOM 5138 C CA . GLN B 1 332 ? 23.162 20.133 50.617 1.00 15.72 332 GLN B CA 1
ATOM 5139 C C . GLN B 1 332 ? 24.330 20.965 51.150 1.00 17.82 332 GLN B C 1
ATOM 5140 O O . GLN B 1 332 ? 24.743 21.947 50.531 1.00 17.22 332 GLN B O 1
ATOM 5146 N N . ARG B 1 333 ? 24.856 20.568 52.305 1.00 19.66 333 ARG B N 1
ATOM 5147 C CA . ARG B 1 333 ? 25.959 21.297 52.924 1.00 21.61 333 ARG B CA 1
ATOM 5148 C C . ARG B 1 333 ? 27.332 21.006 52.323 1.00 23.29 333 ARG B C 1
ATOM 5149 O O . ARG B 1 333 ? 28.307 21.699 52.637 1.00 25.37 333 ARG B O 1
ATOM 5157 N N . SER B 1 334 ? 27.421 19.991 51.467 1.00 23.36 334 SER B N 1
ATOM 5158 C CA . SER B 1 334 ? 28.696 19.654 50.838 1.00 24.57 334 SER B CA 1
ATOM 5159 C C . SER B 1 334 ? 29.156 20.833 49.985 1.00 25.75 334 SER B C 1
ATOM 5160 O O . SER B 1 334 ? 28.333 21.561 49.429 1.00 24.71 334 SER B O 1
ATOM 5163 N N . SER B 1 335 ? 30.470 21.020 49.882 1.00 26.22 335 SER B N 1
ATOM 5164 C CA . SER B 1 335 ? 31.022 22.132 49.113 1.00 27.31 335 SER B CA 1
ATOM 5165 C C . SER B 1 335 ? 30.568 22.131 47.657 1.00 26.49 335 SER B C 1
ATOM 5166 O O . SER B 1 335 ? 30.252 23.183 47.104 1.00 26.29 335 SER B O 1
ATOM 5169 N N . ALA B 1 336 ? 30.538 20.954 47.042 1.00 26.38 336 ALA B N 1
ATOM 5170 C CA . ALA B 1 336 ? 30.125 20.830 45.647 1.00 25.85 336 ALA B CA 1
ATOM 5171 C C . ALA B 1 336 ? 28.726 21.403 45.432 1.00 24.69 336 ALA B C 1
ATOM 5172 O O . ALA B 1 336 ? 28.481 22.132 44.469 1.00 24.03 336 ALA B O 1
ATOM 5174 N N . VAL B 1 337 ? 27.807 21.067 46.330 1.00 21.85 337 VAL B N 1
ATOM 5175 C CA . VAL B 1 337 ? 26.439 21.556 46.217 1.00 20.07 337 VAL B CA 1
ATOM 5176 C C . VAL B 1 337 ? 26.338 23.044 46.538 1.00 18.66 337 VAL B C 1
ATOM 5177 O O . VAL B 1 337 ? 25.733 23.805 45.780 1.00 17.41 337 VAL B O 1
ATOM 5181 N N . GLN B 1 338 ? 26.937 23.458 47.652 1.00 17.65 338 GLN B N 1
ATOM 5182 C CA . GLN B 1 338 ? 26.902 24.860 48.063 1.00 18.85 338 GLN B CA 1
ATOM 5183 C C . GLN B 1 338 ? 27.391 25.815 46.984 1.00 18.61 338 GLN B C 1
ATOM 5184 O O . GLN B 1 338 ? 26.875 26.921 46.856 1.00 21.38 338 GLN B O 1
ATOM 5190 N N . SER B 1 339 ? 28.387 25.392 46.211 1.00 16.92 339 SER B N 1
ATOM 5191 C CA . SER B 1 339 ? 28.961 26.252 45.178 1.00 16.97 339 SER B CA 1
ATOM 5192 C C . SER B 1 339 ? 28.266 26.237 43.824 1.00 17.25 339 SER B C 1
ATOM 5193 O O . SER B 1 339 ? 28.639 26.995 42.931 1.00 18.51 339 SER B O 1
ATOM 5196 N N . SER B 1 340 ? 27.251 25.395 43.660 1.00 15.02 340 SER B N 1
ATOM 5197 C CA . SER B 1 340 ? 26.575 25.303 42.372 1.00 15.15 340 SER B CA 1
ATOM 5198 C C . SER B 1 340 ? 25.530 26.380 42.113 1.00 13.49 340 SER B C 1
ATOM 5199 O O . SER B 1 340 ? 24.851 26.839 43.032 1.00 15.41 340 SER B O 1
ATOM 5202 N N . PRO B 1 341 ? 25.392 26.801 40.849 1.00 15.20 341 PRO B N 1
ATOM 5203 C CA . PRO B 1 341 ? 24.407 27.826 40.496 1.00 14.33 341 PRO B CA 1
ATOM 5204 C C . PRO B 1 341 ? 22.986 27.354 40.800 1.00 12.98 341 PRO B C 1
ATOM 5205 O O . PRO B 1 341 ? 22.141 28.143 41.222 1.00 12.90 341 PRO B O 1
ATOM 5209 N N . THR B 1 342 ? 22.727 26.065 40.586 1.00 12.09 342 THR B N 1
ATOM 5210 C CA . THR B 1 342 ? 21.400 25.521 40.837 1.00 12.42 342 THR B CA 1
ATOM 5211 C C . THR B 1 342 ? 21.055 25.621 42.317 1.00 11.64 342 THR B C 1
ATOM 5212 O O . THR B 1 342 ? 19.949 26.025 42.682 1.00 12.81 342 THR B O 1
ATOM 5216 N N . PHE B 1 343 ? 21.998 25.273 43.184 1.00 11.42 343 PHE B N 1
ATOM 5217 C CA . PHE B 1 343 ? 21.712 25.369 44.602 1.00 11.04 343 PHE B CA 1
ATOM 5218 C C . PHE B 1 343 ? 21.591 26.832 45.040 1.00 11.84 343 PHE B C 1
ATOM 5219 O O . PHE B 1 343 ? 20.786 27.154 45.905 1.00 12.03 343 PHE B O 1
ATOM 5227 N N . LYS B 1 344 ? 22.385 27.713 44.438 1.00 12.99 344 LYS B N 1
ATOM 5228 C CA . LYS B 1 344 ? 22.329 29.126 44.799 1.00 13.37 344 LYS B CA 1
ATOM 5229 C C . LYS B 1 344 ? 20.930 29.695 44.564 1.00 13.20 344 LYS B C 1
ATOM 5230 O O . LYS B 1 344 ? 20.373 30.377 45.426 1.00 12.74 344 LYS B O 1
ATOM 5236 N N . ALA B 1 345 ? 20.351 29.421 43.398 1.00 12.71 345 ALA B N 1
ATOM 5237 C CA . ALA B 1 345 ? 19.013 29.929 43.110 1.00 12.20 345 ALA B CA 1
ATOM 5238 C C . ALA B 1 345 ? 18.000 29.299 44.054 1.00 11.64 345 ALA B C 1
ATOM 5239 O O . ALA B 1 345 ? 17.088 29.970 44.548 1.00 12.28 345 ALA B O 1
ATOM 5241 N N . PHE B 1 346 ? 18.170 28.006 44.308 1.00 11.50 346 PHE B N 1
ATOM 5242 C CA . PHE B 1 346 ? 17.286 27.265 45.199 1.00 11.34 346 PHE B CA 1
ATOM 5243 C C . PHE B 1 346 ? 17.287 27.846 46.611 1.00 11.93 346 PHE B C 1
ATOM 5244 O O . PHE B 1 346 ? 16.234 28.162 47.163 1.00 12.02 346 PHE B O 1
ATOM 5252 N N . VAL B 1 347 ? 18.481 28.007 47.178 1.00 13.34 347 VAL B N 1
ATOM 5253 C CA . VAL B 1 347 ? 18.610 28.499 48.544 1.00 13.91 347 VAL B CA 1
ATOM 5254 C C . VAL B 1 347 ? 18.157 29.951 48.680 1.00 14.23 347 VAL B C 1
ATOM 5255 O O . VAL B 1 347 ? 17.724 30.370 49.752 1.00 15.75 347 VAL B O 1
ATOM 5259 N N . GLU B 1 348 ? 18.233 30.718 47.599 1.00 13.76 348 GLU B N 1
ATOM 5260 C CA . GLU B 1 348 ? 17.796 32.107 47.661 1.00 14.96 348 GLU B CA 1
ATOM 5261 C C . GLU B 1 348 ? 16.276 32.216 47.537 1.00 14.24 348 GLU B C 1
ATOM 5262 O O . GLU B 1 348 ? 15.676 33.174 48.027 1.00 17.19 348 GLU B O 1
ATOM 5268 N N . GLN B 1 349 ? 15.646 31.226 46.906 1.00 11.34 349 GLN B N 1
ATOM 5269 C CA . GLN B 1 349 ? 14.193 31.238 46.741 1.00 11.46 349 GLN B CA 1
ATOM 5270 C C . GLN B 1 349 ? 13.426 30.391 47.749 1.00 11.36 349 GLN B C 1
ATOM 5271 O O . GLN B 1 349 ? 12.225 30.588 47.937 1.00 12.72 349 GLN B O 1
ATOM 5277 N N . LEU B 1 350 ? 14.110 29.453 48.396 1.00 12.59 350 LEU B N 1
ATOM 5278 C CA . LEU B 1 350 ? 13.440 28.523 49.301 1.00 13.01 350 LEU B CA 1
ATOM 5279 C C . LEU B 1 350 ? 12.403 29.072 50.275 1.00 12.82 350 LEU B C 1
ATOM 5280 O O . LEU B 1 350 ? 11.301 28.531 50.369 1.00 14.43 350 LEU B O 1
ATOM 5285 N N . ARG B 1 351 ? 12.725 30.143 50.989 1.00 13.55 351 ARG B N 1
ATOM 5286 C CA . ARG B 1 351 ? 11.762 30.664 51.952 1.00 14.72 351 ARG B CA 1
ATOM 5287 C C . ARG B 1 351 ? 10.513 31.268 51.321 1.00 15.47 351 ARG B C 1
ATOM 5288 O O . ARG B 1 351 ? 9.506 31.469 52.003 1.00 16.72 351 ARG B O 1
ATOM 5296 N N . TYR B 1 352 ? 10.568 31.542 50.020 1.00 14.59 352 TYR B N 1
ATOM 5297 C CA . TYR B 1 352 ? 9.422 32.107 49.313 1.00 14.40 352 TYR B CA 1
ATOM 5298 C C . TYR B 1 352 ? 8.617 31.007 48.628 1.00 14.95 352 TYR B C 1
ATOM 5299 O O . TYR B 1 352 ? 7.479 31.223 48.192 1.00 15.91 352 TYR B O 1
ATOM 5308 N N . ALA B 1 353 ? 9.216 29.826 48.531 1.00 15.21 353 ALA B N 1
ATOM 5309 C CA . ALA B 1 353 ? 8.572 28.696 47.880 1.00 14.88 353 ALA B CA 1
ATOM 5310 C C . ALA B 1 353 ? 7.411 28.142 48.702 1.00 15.11 353 ALA B C 1
ATOM 5311 O O . ALA B 1 353 ? 7.454 28.122 49.935 1.00 18.42 353 ALA B O 1
ATOM 5313 N N . VAL B 1 354 ? 6.372 27.701 48.004 1.00 14.88 354 VAL B N 1
ATOM 5314 C CA . VAL B 1 354 ? 5.185 27.150 48.645 1.00 14.86 354 VAL B CA 1
ATOM 5315 C C . VAL B 1 354 ? 5.116 25.657 48.353 1.00 15.18 354 VAL B C 1
ATOM 5316 O O . VAL B 1 354 ? 5.111 25.253 47.199 1.00 14.40 354 VAL B O 1
ATOM 5320 N N . PRO B 1 355 ? 5.068 24.815 49.396 1.00 14.96 355 PRO B N 1
ATOM 5321 C CA . PRO B 1 355 ? 4.999 23.376 49.124 1.00 15.95 355 PRO B CA 1
ATOM 5322 C C . PRO B 1 355 ? 3.724 23.028 48.369 1.00 16.17 355 PRO B C 1
ATOM 5323 O O . PRO B 1 355 ? 2.645 23.530 48.698 1.00 17.16 355 PRO B O 1
ATOM 5327 N N . MET B 1 356 ? 3.835 22.187 47.350 1.00 14.04 356 MET B N 1
ATOM 5328 C CA . MET B 1 356 ? 2.645 21.789 46.610 1.00 14.29 356 MET B CA 1
ATOM 5329 C C . MET B 1 356 ? 1.703 21.046 47.540 1.00 15.48 356 MET B C 1
ATOM 5330 O O . MET B 1 356 ? 2.143 20.257 48.376 1.00 16.19 356 MET B O 1
ATOM 5335 N N . PRO B 1 357 ? 0.393 21.304 47.424 1.00 16.77 357 PRO B N 1
ATOM 5336 C CA . PRO B 1 357 ? -0.525 20.575 48.302 1.00 17.28 357 PRO B CA 1
ATOM 5337 C C . PRO B 1 357 ? -0.464 19.112 47.860 1.00 16.54 357 PRO B C 1
ATOM 5338 O O . PRO B 1 357 ? -0.309 18.836 46.673 1.00 17.37 357 PRO B O 1
ATOM 5342 N N . ASN B 1 358 ? -0.576 18.174 48.794 1.00 17.67 358 ASN B N 1
ATOM 5343 C CA . ASN B 1 358 ? -0.531 16.771 48.400 1.00 19.97 358 ASN B CA 1
ATOM 5344 C C . ASN B 1 358 ? -1.864 16.069 48.616 1.00 20.97 358 ASN B C 1
ATOM 5345 O O . ASN B 1 358 ? -1.971 14.863 48.413 1.00 22.17 358 ASN B O 1
ATOM 5350 N N . ILE B 1 359 ? -2.880 16.825 49.019 1.00 21.68 359 ILE B N 1
ATOM 5351 C CA . ILE B 1 359 ? -4.197 16.237 49.234 1.00 22.47 359 ILE B CA 1
ATOM 5352 C C . ILE B 1 359 ? -4.774 15.836 47.880 1.00 21.52 359 ILE B C 1
ATOM 5353 O O . ILE B 1 359 ? -4.461 16.441 46.855 1.00 21.13 359 ILE B O 1
ATOM 5358 N N . PRO B 1 360 ? -5.623 14.798 47.855 1.00 21.89 360 PRO B N 1
ATOM 5359 C CA . PRO B 1 360 ? -6.228 14.326 46.610 1.00 22.88 360 PRO B CA 1
ATOM 5360 C C . PRO B 1 360 ? -6.835 15.416 45.729 1.00 21.96 360 PRO B C 1
ATOM 5361 O O . PRO B 1 360 ? -6.728 15.360 44.501 1.00 22.62 360 PRO B O 1
ATOM 5365 N N . GLN B 1 361 ? -7.465 16.404 46.356 1.00 22.92 361 GLN B N 1
ATOM 5366 C CA . GLN B 1 361 ? -8.101 17.488 45.612 1.00 22.32 361 GLN B CA 1
ATOM 5367 C C . GLN B 1 361 ? -7.147 18.274 44.723 1.00 22.64 361 GLN B C 1
ATOM 5368 O O . GLN B 1 361 ? -7.578 18.927 43.777 1.00 22.47 361 GLN B O 1
ATOM 5374 N N . MET B 1 362 ? -5.854 18.215 45.013 1.00 21.45 362 MET B N 1
ATOM 5375 C CA . MET B 1 362 ? -4.903 18.950 44.191 1.00 20.60 362 MET B CA 1
ATOM 5376 C C . MET B 1 362 ? -4.931 18.469 42.746 1.00 20.08 362 MET B C 1
ATOM 5377 O O . MET B 1 362 ? -4.671 19.243 41.831 1.00 20.18 362 MET B O 1
ATOM 5382 N N . GLN B 1 363 ? -5.241 17.192 42.529 1.00 20.39 363 GLN B N 1
ATOM 5383 C CA . GLN B 1 363 ? -5.283 16.672 41.168 1.00 21.58 363 GLN B CA 1
ATOM 5384 C C . GLN B 1 363 ? -6.430 17.309 40.383 1.00 22.55 363 GLN B C 1
ATOM 5385 O O . GLN B 1 363 ? -6.371 17.420 39.159 1.00 23.22 363 GLN B O 1
ATOM 5391 N N . ALA B 1 364 ? -7.470 17.733 41.094 1.00 23.49 364 ALA B N 1
ATOM 5392 C CA . ALA B 1 364 ? -8.609 18.377 40.446 1.00 24.29 364 ALA B CA 1
ATOM 5393 C C . ALA B 1 364 ? -8.160 19.748 39.948 1.00 24.24 364 ALA B C 1
ATOM 5394 O O . ALA B 1 364 ? -8.657 20.251 38.940 1.00 24.45 364 ALA B O 1
ATOM 5396 N N . VAL B 1 365 ? -7.214 20.346 40.667 1.00 24.01 365 VAL B N 1
ATOM 5397 C CA . VAL B 1 365 ? -6.683 21.654 40.303 1.00 22.33 365 VAL B CA 1
ATOM 5398 C C . VAL B 1 365 ? -5.845 21.535 39.033 1.00 21.95 365 VAL B C 1
ATOM 5399 O O . VAL B 1 365 ? -6.000 22.323 38.102 1.00 22.52 365 VAL B O 1
ATOM 5403 N N . TRP B 1 366 ? -4.954 20.547 38.998 1.00 20.62 366 TRP B N 1
ATOM 5404 C CA . TRP B 1 366 ? -4.109 20.330 37.828 1.00 19.76 366 TRP B CA 1
ATOM 5405 C C . TRP B 1 366 ? -4.982 20.026 36.609 1.00 22.17 366 TRP B C 1
ATOM 5406 O O . TRP B 1 366 ? -4.683 20.443 35.493 1.00 21.73 366 TRP B O 1
ATOM 5417 N N . GLN B 1 367 ? -6.057 19.279 36.831 1.00 24.01 367 GLN B N 1
ATOM 5418 C CA . GLN B 1 367 ? -6.953 18.892 35.747 1.00 27.26 367 GLN B CA 1
ATOM 5419 C C . GLN B 1 367 ? -7.859 20.011 35.242 1.00 27.91 367 GLN B C 1
ATOM 5420 O O . GLN B 1 367 ? -8.461 19.888 34.176 1.00 28.65 367 GLN B O 1
ATOM 5426 N N . ALA B 1 368 ? -7.946 21.102 35.996 1.00 27.71 368 ALA B N 1
ATOM 5427 C CA . ALA B 1 368 ? -8.799 22.221 35.609 1.00 28.05 368 ALA B CA 1
ATOM 5428 C C . ALA B 1 368 ? -8.021 23.448 35.145 1.00 28.64 368 ALA B C 1
ATOM 5429 O O . ALA B 1 368 ? -8.596 24.372 34.568 1.00 27.89 368 ALA B O 1
ATOM 5431 N N . MET B 1 369 ? -6.713 23.456 35.382 1.00 28.61 369 MET B N 1
ATOM 5432 C CA . MET B 1 369 ? -5.885 24.596 35.002 1.00 28.15 369 MET B CA 1
ATOM 5433 C C . MET B 1 369 ? -5.879 24.897 33.504 1.00 28.54 369 MET B C 1
ATOM 5434 O O . MET B 1 369 ? -5.287 25.884 33.071 1.00 28.37 369 MET B O 1
ATOM 5439 N N . SER B 1 370 ? -6.538 24.056 32.713 1.00 29.59 370 SER B N 1
ATOM 5440 C CA . SER B 1 370 ? -6.593 24.267 31.268 1.00 30.25 370 SER B CA 1
ATOM 5441 C C . SER B 1 370 ? -7.254 25.608 30.957 1.00 29.53 370 SER B C 1
ATOM 5442 O O . SER B 1 370 ? -7.066 26.168 29.876 1.00 29.79 370 SER B O 1
ATOM 5445 N N . ILE B 1 371 ? -8.031 26.115 31.910 1.00 28.83 371 ILE B N 1
ATOM 5446 C CA . ILE B 1 371 ? -8.718 27.392 31.751 1.00 28.39 371 ILE B CA 1
ATOM 5447 C C . ILE B 1 371 ? -7.709 28.534 31.672 1.00 28.37 371 ILE B C 1
ATOM 5448 O O . ILE B 1 371 ? -7.989 29.586 31.093 1.00 28.75 371 ILE B O 1
ATOM 5453 N N . LEU B 1 372 ? -6.535 28.328 32.261 1.00 26.80 372 LEU B N 1
ATOM 5454 C CA . LEU B 1 372 ? -5.492 29.347 32.239 1.00 25.76 372 LEU B CA 1
ATOM 5455 C C . LEU B 1 372 ? -5.109 29.619 30.788 1.00 25.82 372 LEU B C 1
ATOM 5456 O O . LEU B 1 372 ? -4.756 30.741 30.424 1.00 26.21 372 LEU B O 1
ATOM 5461 N N . GLN B 1 373 ? -5.198 28.581 29.963 1.00 27.52 373 GLN B N 1
ATOM 5462 C CA . GLN B 1 373 ? -4.882 28.687 28.544 1.00 27.68 373 GLN B CA 1
ATOM 5463 C C . GLN B 1 373 ? -5.849 29.663 27.880 1.00 27.46 373 GLN B C 1
ATOM 5464 O O . GLN B 1 373 ? -5.450 30.489 27.059 1.00 26.79 373 GLN B O 1
ATOM 5470 N N . ASN B 1 374 ? -7.121 29.572 28.249 1.00 27.72 374 ASN B N 1
ATOM 5471 C CA . ASN B 1 374 ? -8.139 30.447 27.682 1.00 28.42 374 ASN B CA 1
ATOM 5472 C C . ASN B 1 374 ? -7.954 31.894 28.124 1.00 28.01 374 ASN B C 1
ATOM 5473 O O . ASN B 1 374 ? -8.244 32.822 27.369 1.00 27.76 374 ASN B O 1
ATOM 5478 N N . ILE B 1 375 ? -7.477 32.088 29.350 1.00 26.80 375 ILE B N 1
ATOM 5479 C CA . ILE B 1 375 ? -7.249 33.432 29.867 1.00 26.22 375 ILE B CA 1
ATOM 5480 C C . ILE B 1 375 ? -6.087 34.067 29.113 1.00 26.16 375 ILE B C 1
ATOM 5481 O O . ILE B 1 375 ? -6.163 35.216 28.682 1.00 26.70 375 ILE B O 1
ATOM 5486 N N . ILE B 1 376 ? -5.014 33.300 28.956 1.00 26.66 376 ILE B N 1
ATOM 5487 C CA . ILE B 1 376 ? -3.818 33.759 28.264 1.00 26.96 376 ILE B CA 1
ATOM 5488 C C . ILE B 1 376 ? -4.067 33.942 26.768 1.00 27.70 376 ILE B C 1
ATOM 5489 O O . ILE B 1 376 ? -3.369 34.710 26.103 1.00 27.67 376 ILE B O 1
ATOM 5494 N N . ALA B 1 377 ? -5.071 33.242 26.249 1.00 28.52 377 ALA B N 1
ATOM 5495 C CA . ALA B 1 377 ? -5.418 33.324 24.835 1.00 29.89 377 ALA B CA 1
ATOM 5496 C C . ALA B 1 377 ? -6.390 34.473 24.579 1.00 30.38 377 ALA B C 1
ATOM 5497 O O . ALA B 1 377 ? -6.651 34.833 23.429 1.00 30.41 377 ALA B O 1
ATOM 5499 N N . GLY B 1 378 ? -6.925 35.044 25.653 1.00 29.79 378 GLY B N 1
ATOM 5500 C CA . GLY B 1 378 ? -7.861 36.145 25.514 1.00 30.83 378 GLY B CA 1
ATOM 5501 C C . GLY B 1 378 ? -9.272 35.702 25.166 1.00 31.59 378 GLY B C 1
ATOM 5502 O O . GLY B 1 378 ? -10.131 36.533 24.864 1.00 31.69 378 GLY B O 1
ATOM 5503 N N . LYS B 1 379 ? -9.513 34.394 25.204 1.00 32.36 379 LYS B N 1
ATOM 5504 C CA . LYS B 1 379 ? -10.833 33.847 24.896 1.00 32.72 379 LYS B CA 1
ATOM 5505 C C . LYS B 1 379 ? -11.805 34.098 26.041 1.00 32.50 379 LYS B C 1
ATOM 5506 O O . LYS B 1 379 ? -13.023 34.025 25.869 1.00 33.27 379 LYS B O 1
ATOM 5512 N N . VAL B 1 380 ? -11.254 34.393 27.212 1.00 31.02 380 VAL B N 1
ATOM 5513 C CA . VAL B 1 380 ? -12.051 34.673 28.397 1.00 30.08 380 VAL B CA 1
ATOM 5514 C C . VAL B 1 380 ? -11.292 35.691 29.238 1.00 28.97 380 VAL B C 1
ATOM 5515 O O . VAL B 1 380 ? -10.059 35.708 29.238 1.00 28.43 380 VAL B O 1
ATOM 5519 N N . SER B 1 381 ? -12.027 36.540 29.948 1.00 28.20 381 SER B N 1
ATOM 5520 C CA . SER B 1 381 ? -11.417 37.570 30.783 1.00 28.42 381 SER B CA 1
ATOM 5521 C C . SER B 1 381 ? -10.760 36.966 32.016 1.00 28.41 381 SER B C 1
ATOM 5522 O O . SER B 1 381 ? -11.126 35.878 32.453 1.00 28.08 381 SER B O 1
ATOM 5525 N N . PRO B 1 382 ? -9.770 37.667 32.590 1.00 28.77 382 PRO B N 1
ATOM 5526 C CA . PRO B 1 382 ? -9.083 37.167 33.785 1.00 29.45 382 PRO B CA 1
ATOM 5527 C C . PRO B 1 382 ? -10.064 36.982 34.939 1.00 29.98 382 PRO B C 1
ATOM 5528 O O . PRO B 1 382 ? -9.991 36.001 35.681 1.00 29.37 382 PRO B O 1
ATOM 5532 N N . GLU B 1 383 ? -10.981 37.937 35.075 1.00 30.07 383 GLU B N 1
ATOM 5533 C CA . GLU B 1 383 ? -11.990 37.906 36.130 1.00 31.61 383 GLU B CA 1
ATOM 5534 C C . GLU B 1 383 ? -12.898 36.693 35.978 1.00 31.33 383 GLU B C 1
ATOM 5535 O O . GLU B 1 383 ? -13.089 35.924 36.923 1.00 31.77 383 GLU B O 1
ATOM 5541 N N . GLN B 1 384 ? -13.455 36.526 34.783 1.00 31.30 384 GLN B N 1
ATOM 5542 C CA . GLN B 1 384 ? -14.359 35.415 34.509 1.00 31.02 384 GLN B CA 1
ATOM 5543 C C . GLN B 1 384 ? -13.619 34.085 34.431 1.00 30.20 384 GLN B C 1
ATOM 5544 O O . GLN B 1 384 ? -14.160 33.041 34.801 1.00 29.25 384 GLN B O 1
ATOM 5550 N N . GLY B 1 385 ? -12.384 34.126 33.942 1.00 29.12 385 GLY B N 1
ATOM 5551 C CA . GLY B 1 385 ? -11.592 32.914 33.839 1.00 28.54 385 GLY B CA 1
ATOM 5552 C C . GLY B 1 385 ? -11.307 32.350 35.218 1.00 27.18 385 GLY B C 1
ATOM 5553 O O . GLY B 1 385 ? -11.317 31.135 35.420 1.00 26.74 385 GLY B O 1
ATOM 5554 N N . ALA B 1 386 ? -11.051 33.242 36.170 1.00 26.39 386 ALA B N 1
ATOM 5555 C CA . ALA B 1 386 ? -10.776 32.836 37.540 1.00 27.01 386 ALA B CA 1
ATOM 5556 C C . ALA B 1 386 ? -12.005 32.132 38.106 1.00 27.96 386 ALA B C 1
ATOM 5557 O O . ALA B 1 386 ? -11.894 31.092 38.758 1.00 27.35 386 ALA B O 1
ATOM 5559 N N . LYS B 1 387 ? -13.180 32.703 37.851 1.00 28.41 387 LYS B N 1
ATOM 5560 C CA . LYS B 1 387 ? -14.429 32.119 38.329 1.00 29.93 387 LYS B CA 1
ATOM 5561 C C . LYS B 1 387 ? -14.626 30.710 37.779 1.00 29.90 387 LYS B C 1
ATOM 5562 O O . LYS B 1 387 ? -14.958 29.784 38.522 1.00 29.19 387 LYS B O 1
ATOM 5568 N N . ASP B 1 388 ? -14.426 30.560 36.473 1.00 30.42 388 ASP B N 1
ATOM 5569 C CA . ASP B 1 388 ? -14.580 29.271 35.807 1.00 32.09 388 ASP B CA 1
ATOM 5570 C C . ASP B 1 388 ? -13.538 28.279 36.305 1.00 31.25 388 ASP B C 1
ATOM 5571 O O . ASP B 1 388 ? -13.806 27.083 36.421 1.00 31.36 388 ASP B O 1
ATOM 5576 N N . PHE B 1 389 ? -12.347 28.787 36.601 1.00 31.39 389 PHE B N 1
ATOM 5577 C CA . PHE B 1 389 ? -11.254 27.954 37.089 1.00 30.86 389 PHE B CA 1
ATOM 5578 C C . PHE B 1 389 ? -11.649 27.264 38.391 1.00 31.29 389 PHE B C 1
ATOM 5579 O O . PHE B 1 389 ? -11.555 26.041 38.509 1.00 31.16 389 PHE B O 1
ATOM 5587 N N . VAL B 1 390 ? -12.100 28.051 39.361 1.00 32.41 390 VAL B N 1
ATOM 5588 C CA . VAL B 1 390 ? -12.510 27.514 40.651 1.00 34.00 390 VAL B CA 1
ATOM 5589 C C . VAL B 1 390 ? -13.688 26.551 40.516 1.00 34.96 390 VAL B C 1
ATOM 5590 O O . VAL B 1 390 ? -13.697 25.488 41.136 1.00 34.87 390 VAL B O 1
ATOM 5594 N N . GLN B 1 391 ? -14.679 26.915 39.706 1.00 36.31 391 GLN B N 1
ATOM 5595 C CA . GLN B 1 391 ? -15.837 26.048 39.522 1.00 37.29 391 GLN B CA 1
ATOM 5596 C C . GLN B 1 391 ? -15.441 24.707 38.919 1.00 37.01 391 GLN B C 1
ATOM 5597 O O . GLN B 1 391 ? -15.936 23.661 39.340 1.00 37.38 391 GLN B O 1
ATOM 5603 N N . ASN B 1 392 ? -14.546 24.735 37.936 1.00 36.58 392 ASN B N 1
ATOM 5604 C CA . ASN B 1 392 ? -14.098 23.503 37.303 1.00 35.71 392 ASN B CA 1
ATOM 5605 C C . ASN B 1 392 ? -13.310 22.661 38.302 1.00 34.66 392 ASN B C 1
ATOM 5606 O O . ASN B 1 392 ? -13.225 21.440 38.169 1.00 33.86 392 ASN B O 1
ATOM 5611 N N . ILE B 1 393 ? -12.742 23.324 39.306 1.00 33.93 393 ILE B N 1
ATOM 5612 C CA . ILE B 1 393 ? -11.967 22.645 40.340 1.00 33.45 393 ILE B CA 1
ATOM 5613 C C . ILE B 1 393 ? -12.896 22.020 41.372 1.00 34.06 393 ILE B C 1
ATOM 5614 O O . ILE B 1 393 ? -12.797 20.832 41.678 1.00 33.24 393 ILE B O 1
ATOM 5619 N N . GLN B 1 394 ? -13.796 22.839 41.905 1.00 35.25 394 GLN B N 1
ATOM 5620 C CA . GLN B 1 394 ? -14.747 22.403 42.919 1.00 37.07 394 GLN B CA 1
ATOM 5621 C C . GLN B 1 394 ? -15.562 21.199 42.459 1.00 37.64 394 GLN B C 1
ATOM 5622 O O . GLN B 1 394 ? -15.999 20.388 43.278 1.00 38.17 394 GLN B O 1
ATOM 5628 N N . LYS B 1 395 ? -15.765 21.080 41.152 1.00 37.61 395 LYS B N 1
ATOM 5629 C CA . LYS B 1 395 ? -16.505 19.946 40.616 1.00 39.13 395 LYS B CA 1
ATOM 5630 C C . LYS B 1 395 ? -15.727 18.682 40.950 1.00 39.88 395 LYS B C 1
ATOM 5631 O O . LYS B 1 395 ? -16.273 17.812 41.662 1.00 39.49 395 LYS B O 1
ATOM 5637 N N . GLY B 1 396 ? -14.567 18.591 40.493 1.00 40.41 396 GLY B N 1
#

InterPro domains:
  IPR006059 Bacterial-type extracellular solute-binding protein [PF01547] (68-341)
  IPR006060 Maltose/Cyclodextrin ABC transporter, substrate-binding protein [PR00181] (98-116)
  IPR006060 Maltose/Cyclodextrin ABC transporter, substrate-binding protein [PR00181] (159-178)
  IPR006060 Maltose/Cyclodextrin ABC transporter, substrate-binding protein [PR00181] (257-276)
  IPR006060 Maltose/Cyclodextrin ABC transporter, substrate-binding protein [PR00181] (382-401)

Secondary structure (P-SEA, 3-state):
cbbbbbbccccaaaaaaaaaaaaaaaaccbbbbbbbccccccccaaaaaaaaaccccccccccccccaaaaaaacccccccccccccccccaaaaaaacccccccccccbbbbbbbbbcccccccccccaaaaaaaaaaccccccccccccaaaaaaaacccccccccccccccccccccaaaaaaaaaaaaaccccccccccccaaaaaaaaaaccccbbbbcccaaaaaaaaccbbbbbccccccccbbbbcbbbbbbcccccccccaaaaaaaaaaaccaaaaaaaaaccccccccccccccccccccaaaaaaaaccccccccccccaaaaaaaaccaaaaaaaccccaaaaaaaaaaaaac/cbbbbbccccaaaaaaaaaaaaaaaaacbbbbbbbccccccccaaaaaaaaaccccccccccccccaaaaaaacccccccccccccccccaaaaaaacccccccccccbbbbbbbbbcccccccccccaaaaaaaaaaccccccccccccaaaaaaaacccccccccccccccccccccaaaaaaaaaaaaaccccccccccccaaaaaaaaaaccccbbbbcccaaaaaaaaccbbbbbccccccccbbbbcbbbbbbcccccccccaaaaaaaaaaaccaaaaaaaaaccccccccccccccccccccaaaaaaaaacccccccccccaaaaaaaacaaaaaaaaccccaaaaaaaaaaaaac

Nearest PDB structures (foldseek):
  1urs-assembly1_A  TM=1.003E+00  e=9.170E-74  Alicyclobacillus acidocaldarius
  6dm8-assembly2_B  TM=8.873E-01  e=4.527E-29  Escherichia coli K-12
  1peb-assembly1_A  TM=8.077E-01  e=6.718E-31  Escherichia coli
  4pqk-assembly4_D  TM=9.127E-01  e=1.147E-28  Escherichia coli str. K-12 substr. MC4100
  2xd3-assembly1_A  TM=9.028E-01  e=6.560E-27  Streptococcus pneumoniae TIGR4

Foldseek 3Di:
DEFEEEELADDQLLVLLVVLLVVLCVVVVHHYHYHHCVPPPVPLCVQVVCVVVPRHGFKYFFRWLLAVQVCVVVPFFDFDDPPLDDCVQFDVLLQLSQAHPNTRGWDFFFKKFKFKKFFCVLVVDDAAAVVSVLVSCLRQAEAEQLLQCLFLVLLLVQQPFDQFDQDPSDTDNVHHRCQPPSNLVSLVVSLCVCVPSVRDHLPTHHVNRLVCVLVSRGGIYIDILSCQVVNVVSVGPIFTAHDHRDPVRGGGARAMITTTMGGTSSNPPVVSRSVSRCSCRDLVNSLSSCVRRVGHGRGPVSCPDPVNVPGRNNVNCVVRVVRYHYQNNHPLVVLLSVLSVLSSCCSNVVDPSNVSSVVSVVSSVD/DAEEEELADDLLQVLLVVLLVVLCVVVVDDYHYHHCVPPPVPLCVQVVCLVVPRHGFKYFFRWLLAVQVCVVVVFFDFDDPPLDDVVQFDPVQQLSQAHPRTRGWDFFFKKFKFKKFFCVLVVDDDAAVVRVLVQCLRQAEAEQLLQCLFLQLLQVQLPFDQFDADPSDTDNVHGRCLPPSVLVSLVVSLCVCVPSNRDALPTHHVNRLVCVLVRRGGIYMDILSCQQVNVVSVGPMFTAHDHRDPVRGGGARAMITTTMGGTSPDPDVVSNSVSRCSCRDLVNSLSSCVNRVGHTRGPVNCPDPVNVPGRNNVRCVVNVVRYHYQNNHPLSVQLSVLSVLSSCSSNVVDPSNVSSVSSVVSSVD

CATH classification: 3.40.190.10 (+1 more: 3.40.190.10)